Protein AF-A0A0C2WS53-F1 (afdb_monomer_lite)

pLDDT: mean 82.62, std 17.7, range [29.78, 98.38]

Sequence (524 aa):
MMNDETIPSSPIKLFPLTQNELRTLTKRMNFYSDQEEWKSRAGKAANDNSKWRALISTVLLYPTPLLLAIAPTQAEHFMAFPDPLVAEAFADKLDDDHFKQWKEAVQKGVDNNDWTDLFRLFVQHKRVSKRPRSSDIELQTPKKIHTESLHPQPKVSPPRLNMATSMATAFKPFKQYLEYLAQGKLDGYLDSNSRNDKVPVSGVRLSRDPNLLLHGLGKNIDMETTEKLFVRDTVHLFNTSGSGKTRLTLDGLCHNWGFYFSCQRKLDSASGSGDFEEAIRVIKDLSTWNWGTGPERLCQNATAADRVFAMLLCARIFVLKQFLDCIPHPVDVLAARRRWVFLQIMPPCLEIHTTNDVFVEVVRSLHATHSWEMQAYISSTTLEFANEKEHFPRRLFIVIDEAQEAARLLENSFPSTNTPPEPRSALHELYSYTESTGIFFGTIISGTGLSKEIVEDATTSISAKNMGTSYHPIIFTGTGIFIDAESQANYVNRFLSLSDTNVSDQRLLQRIQRWFAGRYRLTA

Foldseek 3Di:
DDDDDDDDPDDPPDDLDDPVLQVQLLVVLQVVCVLVVLVVQLVVCPVPLVSLLVSQLVSLLRSLLSCCLRPVVSSVLFDHDLDSVSSSVVSVPDDPVRNVQSSVLSNCCNPVSDNPSVRVSRNVVVPPPPDDPDDDDDDDDDDDDDDDDDDDDDPDDPPDPDLVVLLCVLLVLCLVVLLCLLACVCVCCLQDQANPDDDPHPFWDFQRHRAPLSHCQLNDAPVVLLVVQQAQEEAEQDDAPLLCSSSNVLSSLLVAAAAEAELDDDPSHLRFACLNVLLLVQLCVDPQQDPDLDPVNQVSSLSSSLQSLLLLLLLLLVSVVSSVVSHDPPHPLSSSSNSNSCCGRTAIDGPPPDSHGSSNSSSVSCSPPDSSSSLSSSSVSLVVQCVDDPRGRPAYEYEYEQCVSQQPACFQSHFFLDVVTGGGGSLLSSVVSVVVSVSHSYYYYYHHPCDQVSVLSSPQRPCVPPDDDDSGHHYHHPSDWCPDLVSLVVLLCVPDVADPVDPVSVVVSVCLCVPQTSRNPVSD

Structure (mmCIF, N/CA/C/O backbone):
data_AF-A0A0C2WS53-F1
#
_entry.id   AF-A0A0C2WS53-F1
#
loop_
_atom_site.group_PDB
_atom_site.id
_atom_site.type_symbol
_atom_site.label_atom_id
_atom_site.label_alt_id
_atom_site.label_comp_id
_atom_site.label_asym_id
_atom_site.label_entity_id
_atom_site.label_seq_id
_atom_site.pdbx_PDB_ins_code
_atom_site.Cartn_x
_atom_site.Cartn_y
_atom_site.Cartn_z
_atom_site.occupancy
_atom_site.B_iso_or_equiv
_atom_site.auth_seq_id
_atom_site.auth_comp_id
_atom_site.auth_asym_id
_atom_site.auth_atom_id
_atom_site.pdbx_PDB_model_num
ATOM 1 N N . MET A 1 1 ? -9.612 29.793 -71.433 1.00 44.72 1 MET A N 1
ATOM 2 C CA . MET A 1 1 ? -10.295 30.030 -70.146 1.00 44.72 1 MET A CA 1
ATOM 3 C C . MET A 1 1 ? -10.940 28.726 -69.711 1.00 44.72 1 MET A C 1
ATOM 5 O O . MET A 1 1 ? -12.025 28.413 -70.173 1.00 44.72 1 MET A O 1
ATOM 9 N N . MET A 1 2 ? -10.235 27.937 -68.905 1.00 29.78 2 MET A N 1
ATOM 10 C CA . MET A 1 2 ? -10.806 26.842 -68.121 1.00 29.78 2 MET A CA 1
ATOM 11 C C . MET A 1 2 ? -10.088 26.865 -66.777 1.00 29.78 2 MET A C 1
ATOM 13 O O . MET A 1 2 ? -8.865 26.995 -66.735 1.00 29.78 2 MET A O 1
ATOM 17 N N . ASN A 1 3 ? -10.901 26.901 -65.730 1.00 34.31 3 ASN A N 1
ATOM 18 C CA . ASN A 1 3 ? -10.535 27.236 -64.369 1.00 34.31 3 ASN A CA 1
ATOM 19 C C . ASN A 1 3 ? -9.822 26.085 -63.660 1.00 34.31 3 ASN A C 1
ATOM 21 O O . ASN A 1 3 ? -10.129 24.917 -63.883 1.00 34.31 3 ASN A O 1
ATOM 25 N N . ASP A 1 4 ? -8.921 26.501 -62.772 1.00 39.84 4 ASP A N 1
ATOM 26 C CA . ASP A 1 4 ? -8.599 25.891 -61.483 1.00 39.84 4 ASP A CA 1
ATOM 27 C C . ASP A 1 4 ? -9.734 25.016 -60.922 1.00 39.84 4 ASP A C 1
ATOM 29 O O . ASP A 1 4 ? -10.802 25.527 -60.579 1.00 39.84 4 ASP A O 1
ATOM 33 N N . GLU A 1 5 ? -9.463 23.723 -60.740 1.00 34.44 5 GLU A N 1
ATOM 34 C CA . GLU A 1 5 ? -10.120 22.924 -59.708 1.00 34.44 5 GLU A CA 1
ATOM 35 C C . GLU A 1 5 ? -9.061 22.323 -58.787 1.00 34.44 5 GLU A C 1
ATOM 37 O O . GLU A 1 5 ? -8.233 21.478 -59.132 1.00 34.44 5 GLU A O 1
ATOM 42 N N . THR A 1 6 ? -9.106 22.871 -57.585 1.00 36.59 6 THR A N 1
ATOM 43 C CA . THR A 1 6 ? -8.352 22.579 -56.388 1.00 36.59 6 THR A CA 1
ATOM 44 C C . THR A 1 6 ? -8.575 21.146 -55.908 1.00 36.59 6 THR A C 1
ATOM 46 O O . THR A 1 6 ? -9.693 20.654 -55.777 1.00 36.59 6 THR A O 1
ATOM 49 N N . ILE A 1 7 ? -7.469 20.489 -55.565 1.00 32.84 7 ILE A N 1
ATOM 50 C CA . ILE A 1 7 ? -7.440 19.229 -54.819 1.00 32.84 7 ILE A CA 1
ATOM 51 C C . ILE A 1 7 ? -8.112 19.461 -53.453 1.00 32.84 7 ILE A C 1
ATOM 53 O O . ILE A 1 7 ? -7.688 20.368 -52.730 1.00 32.84 7 ILE A O 1
ATOM 57 N N . PRO A 1 8 ? -9.109 18.660 -53.034 1.00 33.94 8 PRO A N 1
ATOM 58 C CA . PRO A 1 8 ? -9.685 18.807 -51.708 1.00 33.94 8 PRO A CA 1
ATOM 59 C C . PRO A 1 8 ? -8.708 18.261 -50.660 1.00 33.94 8 PRO A C 1
ATOM 61 O O . PRO A 1 8 ? -8.517 17.051 -50.512 1.00 33.94 8 PRO A O 1
ATOM 64 N N . SER A 1 9 ? -8.102 19.173 -49.900 1.00 37.72 9 SER A N 1
ATOM 65 C CA . SER A 1 9 ? -7.411 18.886 -48.647 1.00 37.72 9 SER A CA 1
ATOM 66 C C . SER A 1 9 ? -8.418 18.337 -47.633 1.00 37.72 9 SER A C 1
ATOM 68 O O . SER A 1 9 ? -9.138 19.062 -46.951 1.00 37.72 9 SER A O 1
ATOM 70 N N . SER A 1 10 ? -8.500 17.012 -47.531 1.00 33.16 10 SER A N 1
ATOM 71 C CA . SER A 1 10 ? -9.242 16.393 -46.433 1.00 33.16 10 SER A CA 1
ATOM 72 C C . SER A 1 10 ? -8.540 16.723 -45.106 1.00 33.16 10 SER A C 1
ATOM 74 O O . SER A 1 10 ? -7.323 16.544 -45.011 1.00 33.16 10 SER A O 1
ATOM 76 N N . PRO A 1 11 ? -9.263 17.195 -44.075 1.00 40.06 11 PRO A N 1
ATOM 77 C CA . PRO A 1 11 ? -8.661 17.581 -42.807 1.00 40.06 11 PRO A CA 1
ATOM 78 C C . PRO A 1 11 ? -8.047 16.354 -42.130 1.00 40.06 11 PRO A C 1
ATOM 80 O O . PRO A 1 11 ? -8.661 15.284 -42.073 1.00 40.06 11 PRO A O 1
ATOM 83 N N . ILE A 1 12 ? -6.829 16.522 -41.612 1.00 38.66 12 ILE A N 1
ATOM 84 C CA . ILE A 1 12 ? -6.143 15.567 -40.738 1.00 38.66 12 ILE A CA 1
ATOM 85 C C . ILE A 1 12 ? -7.137 15.161 -39.643 1.00 38.66 12 ILE A C 1
ATOM 87 O O . ILE A 1 12 ? -7.492 15.964 -38.781 1.00 38.66 12 ILE A O 1
ATOM 91 N N . LYS A 1 13 ? -7.658 13.931 -39.725 1.00 52.84 13 LYS A N 1
ATOM 92 C CA . LYS A 1 13 ? -8.641 13.408 -38.769 1.00 52.84 13 LYS A CA 1
ATOM 93 C C . LYS A 1 13 ? -8.024 13.465 -37.370 1.00 52.84 13 LYS A C 1
ATOM 95 O O . LYS A 1 13 ? -6.936 12.926 -37.176 1.00 52.84 13 LYS A O 1
ATOM 100 N N . LEU A 1 14 ? -8.714 14.126 -36.435 1.00 67.19 14 LEU A N 1
ATOM 101 C CA . LEU A 1 14 ? -8.226 14.368 -35.077 1.00 67.19 14 LEU A CA 1
ATOM 102 C C . LEU A 1 14 ? -7.726 13.075 -34.424 1.00 67.19 14 LEU A C 1
ATOM 104 O O . LEU A 1 14 ? -8.423 12.059 -34.386 1.00 67.19 14 LEU A O 1
ATOM 108 N N . PHE A 1 15 ? -6.507 13.151 -33.904 1.00 79.56 15 PHE A N 1
ATOM 109 C CA . PHE A 1 15 ? -5.949 12.166 -32.997 1.00 79.56 15 PHE A CA 1
ATOM 110 C C . PHE A 1 15 ? -6.731 12.249 -31.670 1.00 79.56 15 PHE A C 1
ATOM 112 O O . PHE A 1 15 ? -6.886 13.355 -31.156 1.00 79.56 15 PHE A O 1
ATOM 119 N N . PRO A 1 16 ? -7.268 11.138 -31.131 1.00 86.00 16 PRO A N 1
ATOM 120 C CA . PRO A 1 16 ? -8.252 11.177 -30.043 1.00 86.00 16 PRO A CA 1
ATOM 121 C C . PRO A 1 16 ? -7.671 11.564 -28.673 1.00 86.00 16 PRO A C 1
ATOM 123 O O . PRO A 1 16 ? -8.417 11.650 -27.709 1.00 86.00 16 PRO A O 1
ATOM 126 N N . LEU A 1 17 ? -6.363 11.813 -28.568 1.00 89.50 17 LEU A N 1
ATOM 127 C CA . LEU A 1 17 ? -5.725 12.282 -27.337 1.00 89.50 17 LEU A CA 1
ATOM 128 C C . LEU A 1 17 ? -5.433 13.777 -27.417 1.00 89.50 17 LEU A C 1
ATOM 130 O O . LEU A 1 17 ? -4.932 14.278 -28.427 1.00 89.50 17 LEU A O 1
ATOM 134 N N . THR A 1 18 ? -5.658 14.476 -26.310 1.00 92.19 18 THR A N 1
ATOM 135 C CA . THR A 1 18 ? -5.138 15.827 -26.107 1.00 92.19 18 THR A CA 1
ATOM 136 C C . THR A 1 18 ? -3.607 15.819 -26.109 1.00 92.19 18 THR A C 1
ATOM 138 O O . THR A 1 18 ? -2.952 14.805 -25.854 1.00 92.19 18 THR A O 1
ATOM 141 N N . GLN A 1 19 ? -2.998 16.983 -26.346 1.00 89.81 19 GLN A N 1
ATOM 142 C CA . GLN A 1 19 ? -1.538 17.109 -26.332 1.00 89.81 19 GLN A CA 1
ATOM 143 C C . GLN A 1 19 ? -0.928 16.730 -24.971 1.00 89.81 19 GLN A C 1
ATOM 145 O O . GLN A 1 19 ? 0.186 16.206 -24.921 1.00 89.81 19 GLN A O 1
ATOM 150 N N . ASN A 1 20 ? -1.645 16.979 -23.869 1.00 82.62 20 ASN A N 1
ATOM 151 C CA . ASN A 1 20 ? -1.177 16.623 -22.532 1.00 82.62 20 ASN A CA 1
ATOM 152 C C . ASN A 1 20 ? -1.241 15.109 -22.291 1.00 82.62 20 ASN A C 1
ATOM 154 O O . ASN A 1 20 ? -0.259 14.533 -21.831 1.00 82.62 20 ASN A O 1
ATOM 158 N N . GLU A 1 21 ? -2.347 14.456 -22.657 1.00 89.62 21 GLU A N 1
ATOM 159 C CA . GLU A 1 21 ? -2.484 12.995 -22.559 1.00 89.62 21 GLU A CA 1
ATOM 160 C C . GLU A 1 21 ? -1.433 12.282 -23.413 1.00 89.62 21 GLU A C 1
ATOM 162 O O . GLU A 1 21 ? -0.755 11.387 -22.917 1.00 89.62 21 GLU A O 1
ATOM 167 N N . LEU A 1 22 ? -1.221 12.730 -24.658 1.00 93.56 22 LEU A N 1
ATOM 168 C CA . LEU A 1 22 ? -0.183 12.186 -25.535 1.00 93.56 22 LEU A CA 1
ATOM 169 C C . LEU A 1 22 ? 1.216 12.357 -24.927 1.00 93.56 22 LEU A C 1
ATOM 171 O O . LEU A 1 22 ? 2.006 11.418 -24.926 1.00 93.56 22 LEU A O 1
ATOM 175 N N . ARG A 1 23 ? 1.527 13.528 -24.358 1.00 87.94 23 ARG A N 1
ATOM 176 C CA . ARG A 1 23 ? 2.815 13.764 -23.687 1.00 87.94 23 ARG A CA 1
ATOM 177 C C . ARG A 1 23 ? 3.008 12.824 -22.497 1.00 87.94 23 ARG A C 1
ATOM 179 O O . ARG A 1 23 ? 4.098 12.279 -22.331 1.00 87.94 23 ARG A O 1
ATOM 186 N N . THR A 1 24 ? 1.980 12.640 -21.672 1.00 79.56 24 THR A N 1
ATOM 187 C CA . THR A 1 24 ? 2.022 11.736 -20.514 1.00 79.56 24 THR A CA 1
ATOM 188 C C . THR A 1 24 ? 2.180 10.283 -20.954 1.00 79.56 24 THR A C 1
ATOM 190 O O . THR A 1 24 ? 3.025 9.572 -20.412 1.00 79.56 24 THR A O 1
ATOM 193 N N . LEU A 1 25 ? 1.441 9.860 -21.980 1.00 90.56 25 LEU A N 1
ATOM 194 C CA . LEU A 1 25 ? 1.510 8.511 -22.531 1.00 90.56 25 LEU A CA 1
ATOM 195 C C . LEU A 1 25 ? 2.889 8.216 -23.135 1.00 90.56 25 LEU A C 1
ATOM 197 O O . LEU A 1 25 ? 3.484 7.193 -22.815 1.00 90.56 25 LEU A O 1
ATOM 201 N N . THR A 1 26 ? 3.446 9.141 -23.921 1.00 94.00 26 THR A N 1
ATOM 202 C CA . THR A 1 26 ? 4.813 9.051 -24.459 1.00 94.00 26 THR A CA 1
ATOM 203 C C . THR A 1 26 ? 5.848 8.927 -23.344 1.00 94.00 26 THR A C 1
ATOM 205 O O . THR A 1 26 ? 6.709 8.056 -23.409 1.00 94.00 26 THR A O 1
ATOM 208 N N . LYS A 1 27 ? 5.750 9.742 -22.282 1.00 84.69 27 LYS A N 1
ATOM 209 C CA . LYS A 1 27 ? 6.658 9.641 -21.126 1.00 84.69 27 LYS A CA 1
ATOM 210 C C . LYS A 1 27 ? 6.602 8.261 -20.466 1.00 84.69 27 LYS A C 1
ATOM 212 O O . LYS A 1 27 ? 7.649 7.718 -20.132 1.00 84.69 27 LYS A O 1
ATOM 217 N N . ARG A 1 28 ? 5.403 7.693 -20.291 1.00 81.31 28 ARG A N 1
ATOM 218 C CA . ARG A 1 28 ? 5.231 6.348 -19.721 1.00 81.31 28 ARG A CA 1
ATOM 219 C C . ARG A 1 28 ? 5.762 5.261 -20.653 1.00 81.31 28 ARG A C 1
ATOM 221 O O . ARG A 1 28 ? 6.443 4.361 -20.185 1.00 81.31 28 ARG A O 1
ATOM 228 N N . MET A 1 29 ? 5.523 5.365 -21.959 1.00 94.81 29 MET A N 1
ATOM 229 C CA . MET A 1 29 ? 6.093 4.429 -22.933 1.00 94.81 29 MET A CA 1
ATOM 230 C C . MET A 1 29 ? 7.625 4.471 -22.953 1.00 94.81 29 MET A C 1
ATOM 232 O O . MET A 1 29 ? 8.241 3.414 -22.996 1.00 94.81 29 MET A O 1
ATOM 236 N N . ASN A 1 30 ? 8.244 5.654 -22.853 1.00 89.94 30 ASN A N 1
ATOM 237 C CA . ASN A 1 30 ? 9.705 5.774 -22.737 1.00 89.94 30 ASN A CA 1
ATOM 238 C C . ASN A 1 30 ? 10.224 5.076 -21.478 1.00 89.94 30 ASN A C 1
ATOM 240 O O . ASN A 1 30 ? 11.177 4.312 -21.555 1.00 89.94 30 ASN A O 1
ATOM 244 N N . PHE A 1 31 ? 9.549 5.273 -20.343 1.00 81.38 31 PHE A N 1
ATOM 245 C CA . PHE A 1 31 ? 9.894 4.590 -19.098 1.00 81.38 31 PHE A CA 1
ATOM 246 C C . PHE A 1 31 ? 9.905 3.060 -19.264 1.00 81.38 31 PHE A C 1
ATOM 248 O O . PHE A 1 31 ? 10.884 2.418 -18.895 1.00 81.38 31 PHE A O 1
ATOM 255 N N . TYR A 1 32 ? 8.873 2.470 -19.881 1.00 82.88 32 TYR A N 1
ATOM 256 C CA . TYR A 1 32 ? 8.865 1.023 -20.145 1.00 82.88 32 TYR A CA 1
ATOM 257 C C . TYR A 1 32 ? 9.884 0.600 -21.201 1.00 82.88 32 TYR A C 1
ATOM 259 O O . TYR A 1 32 ? 10.475 -0.466 -21.076 1.00 82.88 32 TYR A O 1
ATOM 267 N N . SER A 1 33 ? 10.122 1.432 -22.214 1.00 92.75 33 SER A N 1
ATOM 268 C CA . SER A 1 33 ? 11.154 1.193 -23.224 1.00 92.75 33 SER A CA 1
ATOM 269 C C . SER A 1 33 ? 12.542 1.062 -22.613 1.00 92.75 33 SER A C 1
ATOM 271 O O . SER A 1 33 ? 13.304 0.178 -23.014 1.00 92.75 33 SER A O 1
ATOM 273 N N . ASP A 1 34 ? 12.847 1.912 -21.634 1.00 79.88 34 ASP A N 1
ATOM 274 C CA . ASP A 1 34 ? 14.098 1.870 -20.888 1.00 79.88 34 ASP A CA 1
ATOM 275 C C . ASP A 1 34 ? 14.140 0.650 -19.957 1.00 79.88 34 ASP A C 1
ATOM 277 O O . ASP A 1 34 ? 15.108 -0.109 -20.004 1.00 79.88 34 ASP A O 1
ATOM 281 N N . GLN A 1 35 ? 13.077 0.406 -19.176 1.00 73.56 35 GLN A N 1
ATOM 282 C CA . GLN A 1 35 ? 13.023 -0.728 -18.239 1.00 73.56 35 GLN A CA 1
ATOM 283 C C . GLN A 1 35 ? 13.123 -2.098 -18.922 1.00 73.56 35 GLN A C 1
ATOM 285 O O . GLN A 1 35 ? 13.756 -3.009 -18.397 1.00 73.56 35 GLN A O 1
ATOM 290 N N . GLU A 1 36 ? 12.511 -2.257 -20.092 1.00 81.38 36 GLU A N 1
ATOM 291 C CA . GLU A 1 36 ? 12.454 -3.526 -20.830 1.00 81.38 36 GLU A CA 1
ATOM 292 C C . GLU A 1 36 ? 13.537 -3.627 -21.921 1.00 81.38 36 GLU A C 1
ATOM 294 O O . GLU A 1 36 ? 13.490 -4.507 -22.794 1.00 81.38 36 GLU A O 1
ATOM 299 N N . GLU A 1 37 ? 14.493 -2.694 -21.900 1.00 91.38 37 GLU A N 1
ATOM 300 C CA . GLU A 1 37 ? 15.620 -2.586 -22.823 1.00 91.38 37 GLU A CA 1
ATOM 301 C C . GLU A 1 37 ? 15.218 -2.687 -24.308 1.00 91.38 37 GLU A C 1
ATOM 303 O O . GLU A 1 37 ? 15.900 -3.326 -25.123 1.00 91.38 37 GLU A O 1
ATOM 308 N N . TRP A 1 38 ? 14.103 -2.068 -24.708 1.00 96.25 38 TRP A N 1
ATOM 309 C CA . TRP A 1 38 ? 13.584 -2.204 -26.074 1.00 96.25 38 TRP A CA 1
ATOM 310 C C . TRP A 1 38 ? 14.587 -1.738 -27.131 1.00 96.25 38 TRP A C 1
ATOM 312 O O . TRP A 1 38 ? 14.659 -2.338 -28.202 1.00 96.25 38 TRP A O 1
ATOM 322 N N . LYS A 1 39 ? 15.444 -0.762 -26.807 1.00 95.56 39 LYS A N 1
ATOM 323 C CA . LYS A 1 39 ? 16.549 -0.317 -27.671 1.00 95.56 39 LYS A CA 1
ATOM 324 C C . LYS A 1 39 ? 17.589 -1.397 -27.934 1.00 95.56 39 LYS A C 1
ATOM 326 O O . LYS A 1 39 ? 17.960 -1.638 -29.082 1.00 95.56 39 LYS A O 1
ATOM 331 N N . SER A 1 40 ? 18.004 -2.103 -26.888 1.00 92.00 40 SER A N 1
ATOM 332 C CA . SER A 1 40 ? 18.903 -3.259 -26.992 1.00 92.00 40 SER A CA 1
ATOM 333 C C . SER A 1 40 ? 18.258 -4.373 -27.820 1.00 92.00 40 SER A C 1
ATOM 335 O O . SER A 1 40 ? 18.890 -4.952 -28.707 1.00 92.00 40 SER A O 1
ATOM 337 N N . ARG A 1 41 ? 16.968 -4.643 -27.585 1.00 95.81 41 ARG A N 1
ATOM 338 C CA . ARG A 1 41 ? 16.199 -5.668 -28.308 1.00 95.81 41 ARG A CA 1
ATOM 339 C C . ARG A 1 41 ? 16.025 -5.330 -29.788 1.00 95.81 41 ARG A C 1
ATOM 341 O O . ARG A 1 41 ? 16.250 -6.208 -30.617 1.00 95.81 41 ARG A O 1
ATOM 348 N N . ALA A 1 42 ? 15.705 -4.081 -30.122 1.00 96.12 42 ALA A N 1
ATOM 349 C CA . ALA A 1 42 ? 15.617 -3.587 -31.496 1.00 96.12 42 ALA A CA 1
ATOM 350 C C . ALA A 1 42 ? 16.970 -3.708 -32.219 1.00 96.12 42 ALA A C 1
ATOM 352 O O . ALA A 1 42 ? 17.041 -4.258 -33.320 1.00 96.12 42 ALA A O 1
ATOM 353 N N . GLY A 1 43 ? 18.064 -3.308 -31.558 1.00 94.31 43 GLY A N 1
ATOM 354 C CA . GLY A 1 43 ? 19.422 -3.460 -32.088 1.00 94.31 43 GLY A CA 1
ATOM 355 C C . GLY A 1 43 ? 19.802 -4.921 -32.364 1.00 94.31 43 GLY A C 1
ATOM 356 O O . GLY A 1 43 ? 20.347 -5.232 -33.420 1.00 94.31 43 GLY A O 1
ATOM 357 N N . LYS A 1 44 ? 19.453 -5.843 -31.456 1.00 94.19 44 LYS A N 1
ATOM 358 C CA . LYS A 1 44 ? 19.663 -7.298 -31.626 1.00 94.19 44 LYS A CA 1
ATOM 359 C C . LYS A 1 44 ? 18.746 -7.926 -32.675 1.00 94.19 44 LYS A C 1
ATOM 361 O O . LYS A 1 44 ? 19.081 -8.983 -33.219 1.00 94.19 44 LYS A O 1
ATOM 366 N N . ALA A 1 45 ? 17.580 -7.330 -32.91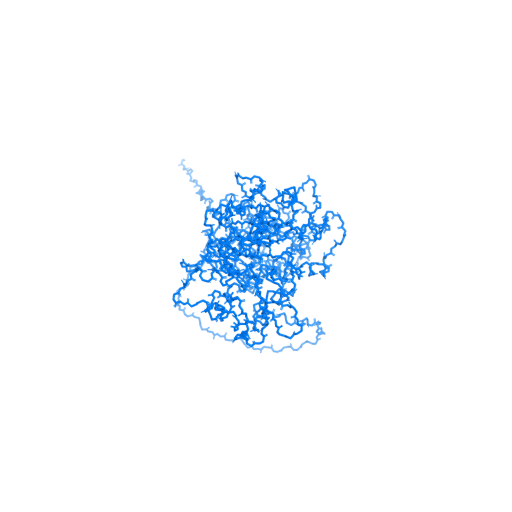1 1.00 93.94 45 ALA A N 1
ATOM 367 C CA . ALA A 1 45 ? 16.650 -7.786 -33.926 1.00 93.94 45 ALA A CA 1
ATOM 368 C C . ALA A 1 45 ? 17.194 -7.493 -35.327 1.00 93.94 45 ALA A C 1
ATOM 370 O O . ALA A 1 45 ? 17.117 -8.370 -36.175 1.00 93.94 45 ALA A O 1
ATOM 371 N N . ALA A 1 46 ? 17.820 -6.334 -35.569 1.00 91.94 46 ALA A N 1
ATOM 372 C CA . ALA A 1 46 ? 18.431 -5.986 -36.858 1.00 91.94 46 ALA A CA 1
ATOM 373 C C . ALA A 1 46 ? 17.505 -6.323 -38.059 1.00 91.94 46 ALA A C 1
ATOM 375 O O . ALA A 1 46 ? 16.438 -5.714 -38.209 1.00 91.94 46 ALA A O 1
ATOM 376 N N . ASN A 1 47 ? 17.879 -7.325 -38.868 1.00 91.94 47 ASN A N 1
ATOM 377 C CA . ASN A 1 47 ? 17.125 -7.824 -40.030 1.00 91.94 47 ASN A CA 1
ATOM 378 C C . ASN A 1 47 ? 16.302 -9.102 -39.749 1.00 91.94 47 ASN A C 1
ATOM 380 O O . ASN A 1 47 ? 15.714 -9.672 -40.662 1.00 91.94 47 ASN A O 1
ATOM 384 N N . ASP A 1 48 ? 16.267 -9.574 -38.506 1.00 96.69 48 ASP A N 1
ATOM 385 C CA . ASP A 1 48 ? 15.531 -10.762 -38.078 1.00 96.69 48 ASP A CA 1
ATOM 386 C C . ASP A 1 48 ? 14.073 -10.402 -37.755 1.00 96.69 48 ASP A C 1
ATOM 388 O O . ASP A 1 48 ? 13.752 -9.845 -36.699 1.00 96.69 48 ASP A O 1
ATOM 392 N N . ASN A 1 49 ? 13.176 -10.726 -38.687 1.00 96.44 49 ASN A N 1
ATOM 393 C CA . ASN A 1 49 ? 11.751 -10.437 -38.551 1.00 96.44 49 ASN A CA 1
ATOM 394 C C . ASN A 1 49 ? 11.115 -11.159 -37.355 1.00 96.44 49 ASN A C 1
ATOM 396 O O . ASN A 1 49 ? 10.205 -10.604 -36.743 1.00 96.44 49 ASN A O 1
ATOM 400 N N . SER A 1 50 ? 11.604 -12.344 -36.972 1.00 95.50 50 SER A N 1
ATOM 401 C CA . SER A 1 50 ? 11.044 -13.089 -35.836 1.00 95.50 50 SER A CA 1
ATOM 402 C C . SER A 1 50 ? 11.278 -12.353 -34.511 1.00 95.50 50 SER A C 1
ATOM 404 O O . SER A 1 50 ? 10.358 -12.180 -33.710 1.00 95.50 50 SER A O 1
ATOM 406 N N . LYS A 1 51 ? 12.482 -11.799 -34.319 1.00 95.44 51 LYS A N 1
ATOM 407 C CA . LYS A 1 51 ? 12.818 -10.976 -33.147 1.00 95.44 51 LYS A CA 1
ATOM 408 C C . LYS A 1 51 ? 12.039 -9.669 -33.119 1.00 95.44 51 LYS A C 1
ATOM 410 O O . LYS A 1 51 ? 11.624 -9.229 -32.050 1.00 95.44 51 LYS A O 1
ATOM 415 N N . TRP A 1 52 ? 11.819 -9.061 -34.284 1.00 97.69 52 TRP A N 1
ATOM 416 C CA . TRP A 1 52 ? 10.986 -7.868 -34.402 1.00 97.69 52 TRP A CA 1
ATOM 417 C C . TRP A 1 52 ? 9.522 -8.140 -34.055 1.00 97.69 52 TRP A C 1
ATOM 419 O O . TRP A 1 52 ? 8.929 -7.342 -33.337 1.00 97.69 52 TRP A O 1
ATOM 429 N N . ARG A 1 53 ? 8.953 -9.275 -34.479 1.00 96.19 53 ARG A N 1
ATOM 430 C CA . ARG A 1 53 ? 7.593 -9.684 -34.084 1.00 96.19 53 ARG A CA 1
ATOM 431 C C . ARG A 1 53 ? 7.477 -9.887 -32.580 1.00 96.19 53 ARG A C 1
ATOM 433 O O . ARG A 1 53 ? 6.557 -9.346 -31.978 1.00 96.19 53 ARG A O 1
ATOM 440 N N . ALA A 1 54 ? 8.455 -10.553 -31.967 1.00 93.69 54 ALA A N 1
ATOM 441 C CA . ALA A 1 54 ? 8.507 -10.724 -30.516 1.00 93.69 54 ALA A CA 1
ATOM 442 C C . ALA A 1 54 ? 8.654 -9.390 -29.753 1.00 93.69 54 ALA A C 1
ATOM 444 O O . ALA A 1 54 ? 8.122 -9.225 -28.654 1.00 93.69 54 ALA A O 1
ATOM 445 N N . LEU A 1 55 ? 9.389 -8.417 -30.305 1.00 96.00 55 LEU A N 1
ATOM 446 C CA . LEU A 1 55 ? 9.472 -7.077 -29.722 1.00 96.00 55 LEU A CA 1
ATOM 447 C C . LEU A 1 55 ? 8.145 -6.326 -29.866 1.00 96.00 55 LEU A C 1
ATOM 449 O O . LEU A 1 55 ? 7.651 -5.796 -28.875 1.00 96.00 55 LEU A O 1
ATOM 453 N N . ILE A 1 56 ? 7.549 -6.321 -31.060 1.00 97.12 56 ILE A N 1
ATOM 454 C CA . ILE A 1 56 ? 6.254 -5.677 -31.313 1.00 97.12 56 ILE A CA 1
ATOM 455 C C . ILE A 1 56 ? 5.187 -6.264 -30.387 1.00 97.12 56 ILE A C 1
ATOM 457 O O . ILE A 1 56 ? 4.519 -5.498 -29.702 1.00 97.12 56 ILE A O 1
ATOM 461 N N . SER A 1 57 ? 5.072 -7.593 -30.282 1.00 94.00 57 SER A N 1
ATOM 462 C CA . SER A 1 57 ? 4.102 -8.234 -29.385 1.00 94.00 57 SER A CA 1
ATOM 463 C C . SER A 1 57 ? 4.286 -7.811 -27.928 1.00 94.00 57 SER A C 1
ATOM 465 O O . SER A 1 57 ? 3.302 -7.572 -27.237 1.00 94.00 57 SER A O 1
ATOM 467 N N . THR A 1 58 ? 5.530 -7.622 -27.475 1.00 91.56 58 THR A N 1
ATOM 468 C CA . THR A 1 58 ? 5.800 -7.093 -26.132 1.00 91.56 58 THR A CA 1
ATOM 469 C C . THR A 1 58 ? 5.335 -5.643 -25.999 1.00 91.56 58 THR A C 1
ATOM 471 O O . THR A 1 58 ? 4.604 -5.318 -25.070 1.00 91.56 58 THR A O 1
ATOM 474 N N . VAL A 1 59 ? 5.720 -4.769 -26.937 1.00 95.19 59 VAL A N 1
ATOM 475 C CA . VAL A 1 59 ? 5.368 -3.337 -26.913 1.00 95.19 59 VAL A CA 1
ATOM 476 C C . VAL A 1 59 ? 3.851 -3.138 -26.913 1.00 95.19 59 VAL A C 1
ATOM 478 O O . VAL A 1 59 ? 3.352 -2.241 -26.238 1.00 95.19 59 VAL A O 1
ATOM 481 N N . LEU A 1 60 ? 3.100 -3.993 -27.612 1.00 94.19 60 LEU A N 1
ATOM 482 C CA . LEU A 1 60 ? 1.639 -3.928 -27.702 1.00 94.19 60 LEU A CA 1
ATOM 483 C C . LEU A 1 60 ? 0.907 -4.062 -26.358 1.00 94.19 60 LEU A C 1
ATOM 485 O O . LEU A 1 60 ? -0.220 -3.578 -26.237 1.00 94.19 60 LEU A O 1
ATOM 489 N N . LEU A 1 61 ? 1.537 -4.661 -25.345 1.00 87.06 61 LEU A N 1
ATOM 490 C CA . LEU A 1 61 ? 0.926 -4.899 -24.033 1.00 87.06 61 LEU A CA 1
ATOM 491 C C . LEU A 1 61 ? 0.810 -3.634 -23.171 1.00 87.06 61 LEU A C 1
ATOM 493 O O . LEU A 1 61 ? -0.003 -3.590 -22.251 1.00 87.06 61 LEU A O 1
ATOM 497 N N . TYR A 1 62 ? 1.586 -2.590 -23.469 1.00 89.19 62 TYR A N 1
ATOM 498 C CA . TYR A 1 62 ? 1.708 -1.410 -22.606 1.00 89.19 62 TYR A CA 1
ATOM 499 C C . TYR A 1 62 ? 0.719 -0.279 -22.933 1.00 89.19 62 TYR A C 1
ATOM 501 O O . TYR A 1 62 ? 0.168 0.306 -21.999 1.00 89.19 62 TYR A O 1
ATOM 509 N N . PRO A 1 63 ? 0.411 0.046 -24.206 1.00 91.88 63 PRO A N 1
ATOM 510 C CA . PRO A 1 63 ? -0.488 1.155 -24.516 1.00 91.88 63 PRO A CA 1
ATOM 511 C C . PRO A 1 63 ? -1.887 1.008 -23.914 1.00 91.88 63 PRO A C 1
ATOM 513 O O . PRO A 1 63 ? -2.437 1.994 -23.439 1.00 91.88 63 PRO A O 1
ATOM 516 N N . THR A 1 64 ? -2.456 -0.201 -23.888 1.00 85.62 64 THR A N 1
ATOM 517 C CA . THR A 1 64 ? -3.832 -0.437 -23.406 1.00 85.62 64 THR A CA 1
ATOM 518 C C . THR A 1 64 ? -4.036 -0.030 -21.936 1.00 85.62 64 THR A C 1
ATOM 520 O O . THR A 1 64 ? -4.888 0.826 -21.685 1.00 85.62 64 THR A O 1
ATOM 523 N N . PRO A 1 65 ? -3.284 -0.574 -20.954 1.00 75.00 65 PRO A N 1
ATOM 524 C CA . PRO A 1 65 ? -3.437 -0.169 -19.555 1.00 75.00 65 PRO A CA 1
ATOM 525 C C . PRO A 1 65 ? -3.092 1.310 -19.336 1.00 75.00 65 PRO A C 1
ATOM 527 O O . PRO A 1 65 ? -3.762 1.987 -18.558 1.00 75.00 65 PRO A O 1
ATOM 530 N N . LEU A 1 66 ? -2.110 1.850 -20.066 1.00 83.94 66 LEU A N 1
ATOM 531 C CA . LEU A 1 66 ? -1.739 3.260 -19.943 1.00 83.94 66 LEU A CA 1
ATOM 532 C C . LEU A 1 66 ? -2.813 4.208 -20.470 1.00 83.94 66 LEU A C 1
ATOM 534 O O . LEU A 1 66 ? -3.078 5.235 -19.851 1.00 83.94 66 LEU A O 1
ATOM 538 N N . LEU A 1 67 ? -3.456 3.866 -21.584 1.00 88.31 67 LEU A N 1
ATOM 539 C CA . LEU A 1 67 ? -4.578 4.628 -22.123 1.00 88.31 67 LEU A CA 1
ATOM 540 C C . LEU A 1 67 ? -5.767 4.614 -21.164 1.00 88.31 67 LEU A C 1
ATOM 542 O O . LEU A 1 67 ? -6.370 5.660 -20.951 1.00 88.31 67 LEU A O 1
ATOM 546 N N . LEU A 1 68 ? -6.070 3.469 -20.547 1.00 77.06 68 LEU A N 1
ATOM 547 C CA . LEU A 1 68 ? -7.125 3.374 -19.535 1.00 77.06 68 LEU A CA 1
ATOM 548 C C . LEU A 1 68 ? -6.828 4.248 -18.308 1.00 77.06 68 LEU A C 1
ATOM 550 O O . LEU A 1 68 ? -7.742 4.871 -17.777 1.00 77.06 68 LEU A O 1
ATOM 554 N N . ALA A 1 69 ? -5.563 4.338 -17.889 1.00 70.25 69 ALA A N 1
ATOM 555 C CA . ALA A 1 69 ? -5.159 5.175 -16.761 1.00 70.25 69 ALA A CA 1
ATOM 556 C C . ALA A 1 69 ? -5.137 6.681 -17.093 1.00 70.25 69 ALA A C 1
ATOM 558 O O . ALA A 1 69 ? -5.520 7.504 -16.266 1.00 70.25 69 ALA A O 1
ATOM 559 N N . ILE A 1 70 ? -4.670 7.057 -18.288 1.00 80.38 70 ILE A N 1
ATOM 560 C CA . ILE A 1 70 ? -4.415 8.460 -18.661 1.00 80.38 70 ILE A CA 1
ATOM 561 C C . ILE A 1 70 ? -5.643 9.116 -19.298 1.00 80.38 70 ILE A C 1
ATOM 563 O O . ILE A 1 70 ? -5.930 10.278 -19.023 1.00 80.38 70 ILE A O 1
ATOM 567 N N . ALA A 1 71 ? -6.339 8.387 -20.168 1.00 87.31 71 ALA A N 1
ATOM 568 C CA . ALA A 1 71 ? -7.430 8.891 -20.993 1.00 87.31 71 ALA A CA 1
ATOM 569 C C . ALA A 1 71 ? -8.536 7.823 -21.128 1.00 87.31 71 ALA A C 1
ATOM 571 O O . ALA A 1 71 ? -8.793 7.330 -22.233 1.00 87.31 71 ALA A O 1
ATOM 572 N N . PRO A 1 72 ? -9.207 7.441 -20.022 1.00 75.31 72 PRO A N 1
ATOM 573 C CA . PRO A 1 72 ? -10.151 6.319 -19.994 1.00 75.31 72 PRO A CA 1
ATOM 574 C C . PRO A 1 72 ? -11.285 6.454 -21.015 1.00 75.31 72 PRO A C 1
ATOM 576 O O . PRO A 1 72 ? -11.686 5.467 -21.624 1.00 75.31 72 PRO A O 1
ATOM 579 N N . THR A 1 73 ? -11.765 7.678 -21.256 1.00 82.06 73 THR A N 1
ATOM 580 C CA . THR A 1 73 ? -12.815 7.961 -22.249 1.00 82.06 73 THR A CA 1
ATOM 581 C C . THR A 1 73 ? -12.339 7.801 -23.689 1.00 82.06 73 THR A C 1
ATOM 583 O O . THR A 1 73 ? -13.152 7.536 -24.562 1.00 82.06 73 THR A O 1
ATOM 586 N N . GLN A 1 74 ? -11.038 7.942 -23.948 1.00 88.94 74 GLN A N 1
ATOM 587 C CA . GLN A 1 74 ? -10.455 7.815 -25.285 1.00 88.94 74 GLN A CA 1
ATOM 588 C C . GLN A 1 74 ? -9.920 6.410 -25.551 1.00 88.94 74 GLN A C 1
ATOM 590 O O . GLN A 1 74 ? -9.771 6.026 -26.710 1.00 88.94 74 GLN A O 1
ATOM 595 N N . ALA A 1 75 ? -9.652 5.623 -24.503 1.00 84.62 75 ALA A N 1
ATOM 596 C CA . ALA A 1 75 ? -9.137 4.260 -24.607 1.00 84.62 75 ALA A CA 1
ATOM 597 C C . ALA A 1 75 ? -10.021 3.365 -25.499 1.00 84.62 75 ALA A C 1
ATOM 599 O O . ALA A 1 75 ? -9.512 2.527 -26.246 1.00 84.62 75 ALA A O 1
ATOM 600 N N . GLU A 1 76 ? -11.338 3.601 -25.525 1.00 85.12 76 GLU A N 1
ATOM 601 C CA . GLU A 1 76 ? -12.268 2.893 -26.411 1.00 85.12 76 GLU A CA 1
ATOM 602 C C . GLU A 1 76 ? -12.054 3.163 -27.910 1.00 85.12 76 GLU A C 1
ATOM 604 O O . GLU A 1 76 ? -12.627 2.466 -28.745 1.00 85.12 76 GLU A O 1
ATOM 609 N N . HIS A 1 77 ? -11.224 4.126 -28.302 1.00 88.88 77 HIS A N 1
ATOM 610 C CA . HIS A 1 77 ? -10.889 4.379 -29.706 1.00 88.88 77 HIS A CA 1
ATOM 611 C C . HIS A 1 77 ? -9.625 3.650 -30.174 1.00 88.88 77 HIS A C 1
ATOM 613 O O . HIS A 1 77 ? -9.352 3.619 -31.375 1.00 88.88 77 HIS A O 1
ATOM 619 N N . PHE A 1 78 ? -8.893 3.015 -29.260 1.00 89.12 78 PHE A N 1
ATOM 620 C CA . PHE A 1 78 ? -7.666 2.282 -29.554 1.00 89.12 78 PHE A CA 1
ATOM 621 C C . PHE A 1 78 ? -7.915 0.769 -29.596 1.00 89.12 78 PHE A C 1
ATOM 623 O O . PHE A 1 78 ? -8.918 0.251 -29.081 1.00 89.12 78 PHE A O 1
ATOM 630 N N . MET A 1 79 ? -7.007 0.049 -30.256 1.00 87.31 79 MET A N 1
ATOM 631 C CA . MET A 1 79 ? -6.880 -1.399 -30.096 1.00 87.31 79 MET A CA 1
ATOM 632 C C . MET A 1 79 ? -6.485 -1.745 -28.661 1.00 87.31 79 MET A C 1
ATOM 634 O O . MET A 1 79 ? -5.728 -1.011 -28.031 1.00 87.31 79 MET A O 1
ATOM 638 N N . ALA A 1 80 ? -6.989 -2.876 -28.174 1.00 84.31 80 ALA A N 1
ATOM 639 C CA . ALA A 1 80 ? -6.651 -3.411 -26.867 1.00 84.31 80 ALA A CA 1
ATOM 640 C C . ALA A 1 80 ? -5.958 -4.763 -27.038 1.00 84.31 80 ALA A C 1
ATOM 642 O O . ALA A 1 80 ? -6.441 -5.616 -27.784 1.00 84.31 80 ALA A O 1
ATOM 643 N N . PHE A 1 81 ? -4.858 -4.950 -26.319 1.00 87.50 81 PHE A N 1
ATOM 644 C CA . PHE A 1 81 ? -4.108 -6.203 -26.260 1.00 87.50 81 PHE A CA 1
ATOM 645 C C . PHE A 1 81 ? -4.072 -6.656 -24.798 1.00 87.50 81 PHE A C 1
ATOM 647 O O . PHE A 1 81 ? -3.136 -6.311 -24.080 1.00 87.50 81 PHE A O 1
ATOM 654 N N . PRO A 1 82 ? -5.140 -7.322 -24.319 1.00 71.31 82 PRO A N 1
ATOM 655 C CA . PRO A 1 82 ? -5.314 -7.624 -22.898 1.00 71.31 82 PRO A CA 1
ATOM 656 C C . PRO A 1 82 ? -4.350 -8.701 -22.385 1.00 71.31 82 PRO A C 1
ATOM 658 O O . PRO A 1 82 ? -4.147 -8.800 -21.178 1.00 71.31 82 PRO A O 1
ATOM 661 N N . ASP A 1 83 ? -3.756 -9.496 -23.279 1.00 81.56 83 ASP A N 1
ATOM 662 C CA . ASP A 1 83 ? -2.817 -10.558 -22.932 1.00 81.56 83 ASP A CA 1
ATOM 663 C C . ASP A 1 83 ? -1.767 -10.799 -24.044 1.00 81.56 83 ASP A C 1
ATOM 665 O O . ASP A 1 83 ? -1.972 -10.392 -25.198 1.00 81.56 83 ASP A O 1
ATOM 669 N N . PRO A 1 84 ? -0.639 -11.470 -23.722 1.00 79.19 84 PRO A N 1
ATOM 670 C CA . PRO A 1 84 ? 0.436 -11.760 -24.673 1.00 79.19 84 PRO A CA 1
ATOM 671 C C . PRO A 1 84 ? 0.035 -12.593 -25.871 1.00 79.19 84 PRO A C 1
ATOM 673 O O . PRO A 1 84 ? 0.575 -12.362 -26.946 1.00 79.19 84 PRO A O 1
ATOM 676 N N . LEU A 1 85 ? -0.881 -13.551 -25.713 1.00 80.25 85 LEU A N 1
ATOM 677 C CA . LEU A 1 85 ? -1.245 -14.459 -26.798 1.00 80.25 85 LEU A CA 1
ATOM 678 C C . LEU A 1 85 ? -1.981 -13.690 -27.894 1.00 80.25 85 LEU A C 1
ATOM 680 O O . LEU A 1 85 ? -1.752 -13.926 -29.078 1.00 80.25 85 LEU A O 1
ATOM 684 N N . VAL A 1 86 ? -2.825 -12.726 -27.513 1.00 84.94 86 VAL A N 1
ATOM 685 C CA . VAL A 1 86 ? -3.493 -11.830 -28.467 1.00 84.94 86 VAL A CA 1
ATOM 686 C C . VAL A 1 86 ? -2.483 -10.913 -29.161 1.00 84.94 86 VAL A C 1
ATOM 688 O O . VAL A 1 86 ? -2.568 -10.727 -30.377 1.00 84.94 86 VAL A O 1
ATOM 691 N N . ALA A 1 87 ? -1.519 -10.359 -28.423 1.00 89.75 87 ALA A N 1
ATOM 692 C CA . ALA A 1 87 ? -0.480 -9.495 -28.987 1.00 89.75 87 ALA A CA 1
ATOM 693 C C . ALA A 1 87 ? 0.471 -10.248 -29.936 1.00 89.75 87 ALA A C 1
ATOM 695 O O . ALA A 1 87 ? 0.816 -9.738 -31.002 1.00 89.75 87 ALA A O 1
ATOM 696 N N . GLU A 1 88 ? 0.861 -11.470 -29.576 1.00 90.06 88 GLU A N 1
ATOM 697 C CA . GLU A 1 88 ? 1.685 -12.368 -30.388 1.00 90.06 88 GLU A CA 1
ATOM 698 C C . GLU A 1 88 ? 0.941 -12.790 -31.654 1.00 90.06 88 GLU A C 1
ATOM 700 O O . GLU A 1 88 ? 1.426 -12.555 -32.758 1.00 90.06 88 GLU A O 1
ATOM 705 N N . ALA A 1 89 ? -0.297 -13.277 -31.518 1.00 91.44 89 ALA A N 1
ATOM 706 C CA . ALA A 1 89 ? -1.123 -13.647 -32.662 1.00 91.44 89 ALA A CA 1
ATOM 707 C C . ALA A 1 89 ? -1.396 -12.464 -33.603 1.00 91.44 89 ALA A C 1
ATOM 709 O O . ALA A 1 89 ? -1.556 -12.664 -34.806 1.00 91.44 89 ALA A O 1
ATOM 710 N N . PHE A 1 90 ? -1.477 -11.238 -33.078 1.00 95.12 90 PHE A N 1
ATOM 711 C CA . PHE A 1 90 ? -1.577 -10.036 -33.898 1.00 95.12 90 PHE A CA 1
ATOM 712 C C . PHE A 1 90 ? -0.276 -9.763 -34.654 1.00 95.12 90 PHE A C 1
ATOM 714 O O . PHE A 1 90 ? -0.317 -9.637 -35.876 1.00 95.12 90 PHE A O 1
ATOM 721 N N . ALA A 1 91 ? 0.863 -9.718 -33.954 1.00 93.94 91 ALA A N 1
ATOM 722 C CA . ALA A 1 91 ? 2.169 -9.481 -34.565 1.00 93.94 91 ALA A CA 1
ATOM 723 C C . ALA A 1 91 ? 2.495 -10.530 -35.643 1.00 93.94 91 ALA A C 1
ATOM 725 O O . ALA A 1 91 ? 3.072 -10.196 -36.680 1.00 93.94 91 ALA A O 1
ATOM 726 N N . ASP A 1 92 ? 2.055 -11.773 -35.440 1.00 94.19 92 ASP A N 1
ATOM 727 C CA . ASP A 1 92 ? 2.240 -12.864 -36.390 1.00 94.19 92 ASP A CA 1
ATOM 728 C C . ASP A 1 92 ? 1.348 -12.780 -37.634 1.00 94.19 92 ASP A C 1
ATOM 730 O O . ASP A 1 92 ? 1.698 -13.301 -38.697 1.00 94.19 92 ASP A O 1
ATOM 734 N N . LYS A 1 93 ? 0.206 -12.102 -37.532 1.00 95.69 93 LYS A N 1
ATOM 735 C CA . LYS A 1 93 ? -0.738 -11.924 -38.641 1.00 95.69 93 LYS A CA 1
ATOM 736 C C . LYS A 1 93 ? -0.485 -10.669 -39.468 1.00 95.69 93 LYS A C 1
ATOM 738 O O . LYS A 1 93 ? -1.174 -10.481 -40.468 1.00 95.69 93 LYS A O 1
ATOM 743 N N . LEU A 1 94 ? 0.462 -9.818 -39.072 1.00 93.62 94 LEU A N 1
ATOM 744 C CA . LEU A 1 94 ? 0.853 -8.668 -39.881 1.00 93.62 94 LEU A CA 1
ATOM 745 C C . LEU A 1 94 ? 1.443 -9.165 -41.208 1.00 93.62 94 LEU A C 1
ATOM 747 O O . LEU A 1 94 ? 2.374 -9.973 -41.210 1.00 93.62 94 LEU A O 1
ATOM 751 N N . ASP A 1 95 ? 0.901 -8.685 -42.326 1.00 95.94 95 ASP A N 1
ATOM 752 C CA . ASP A 1 95 ? 1.567 -8.813 -43.623 1.00 95.94 95 ASP A CA 1
ATOM 753 C C . ASP A 1 95 ? 2.842 -7.954 -43.660 1.00 95.94 95 ASP A C 1
ATOM 755 O O . ASP A 1 95 ? 3.111 -7.182 -42.737 1.00 95.94 95 ASP A O 1
ATOM 759 N N . ASP A 1 96 ? 3.655 -8.106 -44.705 1.00 95.69 96 ASP A N 1
ATOM 760 C CA . ASP A 1 96 ? 4.968 -7.459 -44.780 1.00 95.69 96 ASP A CA 1
ATOM 761 C C . ASP A 1 96 ? 4.886 -5.923 -44.732 1.00 95.69 96 ASP A C 1
ATOM 763 O O . ASP A 1 96 ? 5.719 -5.281 -44.084 1.00 95.69 96 ASP A O 1
ATOM 767 N N . ASP A 1 97 ? 3.859 -5.333 -45.350 1.00 95.12 97 ASP A N 1
ATOM 768 C CA . ASP A 1 97 ? 3.675 -3.882 -45.407 1.00 95.12 97 ASP A CA 1
ATOM 769 C C . ASP A 1 97 ? 3.261 -3.316 -44.046 1.00 95.12 97 ASP A C 1
ATOM 771 O O . ASP A 1 97 ? 3.858 -2.348 -43.561 1.00 95.12 97 ASP A O 1
ATOM 775 N N . HIS A 1 98 ? 2.272 -3.926 -43.387 1.00 94.62 98 HIS A N 1
ATOM 776 C CA . HIS A 1 98 ? 1.869 -3.511 -42.046 1.00 94.62 98 HIS A CA 1
ATOM 777 C C . HIS A 1 98 ? 2.984 -3.792 -41.042 1.00 94.62 98 HIS A C 1
ATOM 779 O O . HIS A 1 98 ? 3.309 -2.930 -40.228 1.00 94.62 98 HIS A O 1
ATOM 785 N N . PHE A 1 99 ? 3.621 -4.961 -41.110 1.00 96.75 99 PHE A N 1
ATOM 786 C CA . PHE A 1 99 ? 4.737 -5.307 -40.237 1.00 96.75 99 PHE A CA 1
ATOM 787 C C . PHE A 1 99 ? 5.858 -4.269 -40.322 1.00 96.75 99 PHE A C 1
ATOM 789 O O . PHE A 1 99 ? 6.367 -3.831 -39.289 1.00 96.75 99 PHE A O 1
ATOM 796 N N . LYS A 1 100 ? 6.191 -3.812 -41.534 1.00 96.94 100 LYS A N 1
ATOM 797 C CA . LYS A 1 100 ? 7.161 -2.736 -41.745 1.00 96.94 100 LYS A CA 1
ATOM 798 C C . LYS A 1 100 ? 6.735 -1.429 -41.070 1.00 96.94 100 LYS A C 1
ATOM 800 O O . LYS A 1 100 ? 7.548 -0.845 -40.358 1.00 96.94 100 LYS A O 1
ATOM 805 N N . GLN A 1 101 ? 5.478 -1.004 -41.212 1.00 97.06 101 GLN A N 1
ATOM 806 C CA . GLN A 1 101 ? 4.967 0.211 -40.554 1.00 97.06 101 GLN A CA 1
ATOM 807 C C . GLN A 1 101 ? 5.035 0.115 -39.024 1.00 97.06 101 GLN A C 1
ATOM 809 O O . GLN A 1 101 ? 5.492 1.043 -38.358 1.00 97.06 101 GLN A O 1
ATOM 814 N N . TRP A 1 102 ? 4.618 -1.021 -38.459 1.00 97.25 102 TRP A N 1
ATOM 815 C CA . TRP A 1 102 ? 4.687 -1.270 -37.019 1.00 97.25 102 TRP A CA 1
ATOM 816 C C . TRP A 1 102 ? 6.134 -1.288 -36.517 1.00 97.25 102 TRP A C 1
ATOM 818 O O . TRP A 1 102 ? 6.435 -0.674 -35.495 1.00 97.25 102 TRP A O 1
ATOM 828 N N . LYS A 1 103 ? 7.045 -1.928 -37.258 1.00 97.50 103 LYS A N 1
ATOM 829 C CA . LYS A 1 103 ? 8.484 -1.925 -36.971 1.00 97.50 103 LYS A CA 1
ATOM 830 C C . LYS A 1 103 ? 9.056 -0.508 -36.970 1.00 97.50 103 LYS A C 1
ATOM 832 O O . LYS A 1 103 ? 9.739 -0.145 -36.019 1.00 97.50 103 LYS A O 1
ATOM 837 N N . GLU A 1 104 ? 8.769 0.294 -37.992 1.00 97.75 104 GLU A N 1
ATOM 838 C CA . GLU A 1 104 ? 9.240 1.682 -38.092 1.00 97.75 104 GLU A CA 1
ATOM 839 C C . GLU A 1 104 ? 8.690 2.552 -36.954 1.00 97.75 104 GLU A C 1
ATOM 841 O O . GLU A 1 104 ? 9.441 3.313 -36.345 1.00 97.75 104 GLU A O 1
ATOM 846 N N . ALA A 1 105 ? 7.411 2.393 -36.603 1.00 97.75 105 ALA A N 1
ATOM 847 C CA . ALA A 1 105 ? 6.786 3.111 -35.497 1.00 97.75 105 ALA A CA 1
ATOM 848 C C . ALA A 1 105 ? 7.404 2.752 -34.135 1.00 97.75 105 ALA A C 1
ATOM 850 O O . ALA A 1 105 ? 7.688 3.643 -33.333 1.00 97.75 105 ALA A O 1
ATOM 851 N N . VAL A 1 106 ? 7.648 1.460 -33.877 1.00 97.69 106 VAL A N 1
ATOM 852 C CA . VAL A 1 106 ? 8.332 1.006 -32.655 1.00 97.69 106 VAL A CA 1
ATOM 853 C C . VAL A 1 106 ? 9.777 1.497 -32.635 1.00 97.69 106 VAL A C 1
ATOM 855 O O . VAL A 1 106 ? 10.203 2.054 -31.629 1.00 97.69 106 VAL A O 1
ATOM 858 N N . GLN A 1 107 ? 10.519 1.360 -33.737 1.00 97.88 107 GLN A N 1
ATOM 859 C CA . GLN A 1 107 ? 11.899 1.844 -33.839 1.00 97.88 107 GLN A CA 1
ATOM 860 C C . GLN A 1 107 ? 11.980 3.349 -33.562 1.00 97.88 107 GLN A C 1
ATOM 862 O O . GLN A 1 107 ? 12.837 3.789 -32.801 1.00 97.88 107 GLN A O 1
ATOM 867 N N . LYS A 1 108 ? 11.054 4.140 -34.115 1.00 97.69 108 LYS A N 1
ATOM 868 C CA . LYS A 1 108 ? 10.980 5.582 -33.867 1.00 97.69 108 LYS A CA 1
ATOM 869 C C . LYS A 1 108 ? 10.721 5.900 -32.393 1.00 97.69 108 LYS A C 1
ATOM 871 O O . LYS A 1 108 ? 11.379 6.787 -31.851 1.00 97.69 108 LYS A O 1
ATOM 876 N N . GLY A 1 109 ? 9.808 5.174 -31.750 1.00 97.00 109 GLY A N 1
ATOM 877 C CA . GLY A 1 109 ? 9.542 5.302 -30.317 1.00 97.00 109 GLY A CA 1
ATOM 878 C C . GLY A 1 109 ? 10.780 5.020 -29.475 1.00 97.00 109 GLY A C 1
ATOM 879 O O . GLY A 1 109 ? 11.144 5.822 -28.623 1.00 97.00 109 GLY A O 1
ATOM 880 N N . VAL A 1 110 ? 11.470 3.927 -29.784 1.00 96.31 110 VAL A N 1
ATOM 881 C CA . VAL A 1 110 ? 12.665 3.462 -29.073 1.00 96.31 110 VAL A CA 1
ATOM 882 C C . VAL A 1 110 ? 13.885 4.372 -29.281 1.00 96.31 110 VAL A C 1
ATOM 884 O O . VAL A 1 110 ? 14.645 4.612 -28.343 1.00 96.31 110 VAL A O 1
ATOM 887 N N . ASP A 1 111 ? 14.106 4.876 -30.496 1.00 95.81 111 ASP A N 1
ATOM 888 C CA . ASP A 1 111 ? 15.291 5.687 -30.803 1.00 95.81 111 ASP A CA 1
ATOM 889 C C . ASP A 1 111 ? 15.109 7.161 -30.463 1.00 95.81 111 ASP A C 1
ATOM 891 O O . ASP A 1 111 ? 16.049 7.801 -29.986 1.00 95.81 111 ASP A O 1
ATOM 895 N N . ASN A 1 112 ? 13.910 7.692 -30.714 1.00 96.88 112 ASN A N 1
ATOM 896 C CA . ASN A 1 112 ? 13.631 9.125 -30.670 1.00 96.88 112 ASN A CA 1
ATOM 897 C C . ASN A 1 112 ? 12.667 9.516 -29.550 1.00 96.88 112 ASN A C 1
ATOM 899 O O . ASN A 1 112 ? 12.295 10.687 -29.468 1.00 96.88 112 ASN A O 1
ATOM 903 N N . ASN A 1 113 ? 12.241 8.569 -28.706 1.00 95.56 113 ASN A N 1
ATOM 904 C CA . ASN A 1 113 ? 11.249 8.809 -27.658 1.00 95.56 113 ASN A CA 1
ATOM 905 C C . ASN A 1 113 ? 9.922 9.378 -28.209 1.00 95.56 113 ASN A C 1
ATOM 907 O O . ASN A 1 113 ? 9.223 10.128 -27.522 1.00 95.56 113 ASN A O 1
ATOM 911 N N . ASP A 1 114 ? 9.581 9.036 -29.461 1.00 96.38 114 ASP A N 1
ATOM 912 C CA . ASP A 1 114 ? 8.372 9.481 -30.163 1.00 96.38 114 ASP A CA 1
ATOM 913 C C . ASP A 1 114 ? 7.482 8.295 -30.556 1.00 96.38 114 ASP A C 1
ATOM 915 O O . ASP A 1 114 ? 7.655 7.663 -31.598 1.00 96.38 114 ASP A O 1
ATOM 919 N N . TRP A 1 115 ? 6.481 8.036 -29.717 1.00 97.06 115 TRP A N 1
ATOM 920 C CA . TRP A 1 115 ? 5.509 6.952 -29.880 1.00 97.06 115 TRP A CA 1
ATOM 921 C C . TRP A 1 115 ? 4.268 7.350 -30.690 1.00 97.06 115 TRP A C 1
ATOM 923 O O . TRP A 1 115 ? 3.329 6.564 -30.817 1.00 97.06 115 TRP A O 1
ATOM 933 N N . THR A 1 116 ? 4.234 8.562 -31.255 1.00 95.31 116 THR A N 1
ATOM 934 C CA . THR A 1 116 ? 3.032 9.106 -31.907 1.00 95.31 116 THR A CA 1
ATOM 935 C C . THR A 1 116 ? 2.563 8.240 -33.075 1.00 95.31 116 THR A C 1
ATOM 937 O O . THR A 1 116 ? 1.363 8.019 -33.240 1.00 95.31 116 THR A O 1
ATOM 940 N N . ASP A 1 117 ? 3.496 7.719 -33.875 1.00 95.44 117 ASP A N 1
ATOM 941 C CA . ASP A 1 117 ? 3.161 6.882 -35.031 1.00 95.44 117 ASP A CA 1
ATOM 942 C C . ASP A 1 117 ? 2.612 5.522 -34.603 1.00 95.44 117 ASP A C 1
ATOM 944 O O . ASP A 1 117 ? 1.627 5.055 -35.177 1.00 95.44 117 ASP A O 1
ATOM 948 N N . LEU A 1 118 ? 3.146 4.948 -33.518 1.00 96.06 118 LEU A N 1
ATOM 949 C CA . LEU A 1 118 ? 2.606 3.723 -32.935 1.00 96.06 118 LEU A CA 1
ATOM 950 C C . LEU A 1 118 ? 1.148 3.941 -32.522 1.00 96.06 118 LEU A C 1
ATOM 952 O O . LEU A 1 118 ? 0.262 3.193 -32.927 1.00 96.06 118 LEU A O 1
ATOM 956 N N . PHE A 1 119 ? 0.862 5.013 -31.784 1.00 95.00 119 PHE A N 1
ATOM 957 C CA . PHE A 1 119 ? -0.502 5.299 -31.345 1.00 95.00 119 PHE A CA 1
ATOM 958 C C . PHE A 1 119 ? -1.464 5.572 -32.510 1.00 95.00 119 PHE A C 1
ATOM 960 O O . PHE A 1 119 ? -2.645 5.239 -32.418 1.00 95.00 119 PHE A O 1
ATOM 967 N N . ARG A 1 120 ? -0.992 6.139 -33.629 1.00 93.81 120 ARG A N 1
ATOM 968 C CA . ARG A 1 120 ? -1.815 6.298 -34.842 1.00 93.81 120 ARG A CA 1
ATOM 969 C C . ARG A 1 120 ? -2.204 4.947 -35.441 1.00 93.81 120 ARG A C 1
ATOM 971 O O . ARG A 1 120 ? -3.368 4.783 -35.811 1.00 93.81 120 ARG A O 1
ATOM 978 N N . LEU A 1 121 ? -1.281 3.983 -35.486 1.00 94.00 121 LEU A N 1
ATOM 979 C CA . LEU A 1 121 ? -1.563 2.626 -35.972 1.00 94.00 121 LEU A CA 1
ATOM 980 C C . LEU A 1 121 ? -2.637 1.930 -35.121 1.00 94.00 121 LEU A C 1
ATOM 982 O O . LEU A 1 121 ? -3.559 1.323 -35.669 1.00 94.00 121 LEU A O 1
ATOM 986 N N . PHE A 1 122 ? -2.603 2.115 -33.797 1.00 89.25 122 PHE A N 1
ATOM 987 C CA . PHE A 1 122 ? -3.638 1.597 -32.892 1.00 89.25 122 PHE A CA 1
ATOM 988 C C . PHE A 1 122 ? -5.045 2.149 -33.184 1.00 89.25 122 PHE A C 1
ATOM 990 O O . PHE A 1 122 ? -6.034 1.443 -32.988 1.00 89.25 122 PHE A O 1
ATOM 997 N N . VAL A 1 123 ? -5.162 3.403 -33.633 1.00 89.38 123 VAL A N 1
ATOM 998 C CA . VAL A 1 123 ? -6.462 4.024 -33.957 1.00 89.38 123 VAL A CA 1
ATOM 999 C C . VAL A 1 123 ? -6.990 3.538 -35.312 1.00 89.38 123 VAL A C 1
ATOM 1001 O O . VAL A 1 123 ? -8.198 3.355 -35.489 1.00 89.38 123 VAL A O 1
ATOM 1004 N N . GLN A 1 124 ? -6.107 3.335 -36.295 1.00 69.81 124 GLN A N 1
ATOM 1005 C CA . GLN A 1 124 ? -6.498 3.048 -37.680 1.00 69.81 124 GLN A CA 1
ATOM 1006 C C . GLN A 1 124 ? -7.181 1.686 -37.844 1.00 69.81 124 GLN A C 1
ATOM 1008 O O . GLN A 1 124 ? -8.199 1.589 -38.534 1.00 69.81 124 GLN A O 1
ATOM 1013 N N . HIS A 1 125 ? -6.699 0.647 -37.169 1.00 64.75 125 HIS A N 1
ATOM 1014 C CA . HIS A 1 125 ? -7.229 -0.700 -37.380 1.00 64.75 125 HIS A CA 1
ATOM 1015 C C . HIS A 1 125 ? -8.594 -0.966 -36.728 1.00 64.75 125 HIS A C 1
ATOM 1017 O O . HIS A 1 125 ? -9.318 -1.858 -37.175 1.00 64.75 125 HIS A O 1
ATOM 1023 N N . LYS A 1 126 ? -9.023 -0.173 -35.737 1.00 58.03 126 LYS A N 1
ATOM 1024 C CA . LYS A 1 126 ? -10.373 -0.316 -35.161 1.00 58.03 126 LYS A CA 1
ATOM 1025 C C . LYS A 1 126 ? -11.477 0.043 -36.170 1.00 58.03 126 LYS A C 1
ATOM 1027 O O . LYS A 1 126 ? -12.621 -0.379 -36.020 1.00 58.03 126 LYS A O 1
ATOM 1032 N N . ARG A 1 127 ? -11.140 0.789 -37.233 1.00 55.41 127 ARG A N 1
ATOM 1033 C CA . ARG A 1 127 ? -12.099 1.324 -38.215 1.00 55.41 127 ARG A CA 1
ATOM 1034 C C . ARG A 1 127 ? -12.409 0.406 -39.406 1.00 55.41 127 ARG A C 1
ATOM 1036 O O . ARG A 1 127 ? -13.266 0.773 -40.205 1.00 55.41 127 ARG A O 1
ATOM 1043 N N . VAL A 1 128 ? -11.788 -0.773 -39.530 1.00 46.41 128 VAL A N 1
ATOM 1044 C CA . VAL A 1 128 ? -11.953 -1.636 -40.727 1.00 46.41 128 VAL A CA 1
ATOM 1045 C C . VAL A 1 128 ? -12.891 -2.837 -40.517 1.00 46.41 128 VAL A C 1
ATOM 1047 O O . VAL A 1 128 ? -13.328 -3.459 -41.480 1.00 46.41 128 VAL A O 1
ATOM 1050 N N . SER A 1 129 ? -13.358 -3.109 -39.297 1.00 42.91 129 SER A N 1
ATOM 1051 C CA . SER A 1 129 ? -14.384 -4.140 -39.071 1.00 42.91 129 SER A CA 1
ATOM 1052 C C . SER A 1 129 ? -15.804 -3.623 -39.385 1.00 42.91 129 SER A C 1
ATOM 1054 O O . SER A 1 129 ? -16.650 -3.490 -38.496 1.00 42.91 129 SER A O 1
ATOM 1056 N N . LYS A 1 130 ? -16.123 -3.371 -40.662 1.00 41.50 130 LYS A N 1
ATOM 1057 C CA . LYS A 1 130 ? -17.516 -3.527 -41.112 1.00 41.50 130 LYS A CA 1
ATOM 1058 C C . LYS A 1 130 ? -17.801 -5.027 -41.096 1.00 41.50 130 LYS A C 1
ATOM 1060 O O . LYS A 1 130 ? -17.230 -5.759 -41.896 1.00 41.50 130 LYS A O 1
ATOM 1065 N N . ARG A 1 131 ? -18.642 -5.477 -40.156 1.00 33.94 131 ARG A N 1
ATOM 1066 C CA . ARG A 1 131 ? -19.125 -6.866 -40.072 1.00 33.94 131 ARG A CA 1
ATOM 1067 C C . ARG A 1 131 ? -19.486 -7.377 -41.478 1.00 33.94 131 ARG A C 1
ATOM 1069 O O . ARG A 1 131 ? -20.383 -6.788 -42.090 1.00 33.94 131 ARG A O 1
ATOM 1076 N N . PRO A 1 132 ? -18.869 -8.457 -41.983 1.00 35.25 132 PRO A N 1
ATOM 1077 C CA . PRO A 1 132 ? -19.445 -9.186 -43.098 1.00 35.25 132 PRO A CA 1
ATOM 1078 C C . PRO A 1 132 ? -20.791 -9.745 -42.632 1.00 35.25 132 PRO A C 1
ATOM 1080 O O . PRO A 1 132 ? -20.908 -10.261 -41.516 1.00 35.25 132 PRO A O 1
ATOM 1083 N N . ARG A 1 133 ? -21.826 -9.610 -43.465 1.00 36.22 133 ARG A N 1
ATOM 1084 C CA . ARG A 1 133 ? -23.069 -10.356 -43.267 1.00 36.22 133 ARG A CA 1
ATOM 1085 C C . ARG A 1 133 ? -22.729 -11.846 -43.288 1.00 36.22 133 ARG A C 1
ATOM 1087 O O . ARG A 1 133 ? -22.059 -12.317 -44.195 1.00 36.22 133 ARG A O 1
ATOM 1094 N N . SER A 1 134 ? -23.211 -12.539 -42.265 1.00 38.25 134 SER A N 1
ATOM 1095 C CA . SER A 1 134 ? -23.238 -13.992 -42.140 1.00 38.25 134 SER A CA 1
ATOM 1096 C C . SER A 1 134 ? -23.912 -14.634 -43.358 1.00 38.25 134 SER A C 1
ATOM 1098 O O . SER A 1 134 ? -25.139 -14.615 -43.450 1.00 38.25 134 SER A O 1
ATOM 1100 N N . SER A 1 135 ? -23.131 -15.210 -44.269 1.00 37.53 135 SER A N 1
ATOM 1101 C CA . SER A 1 135 ? -23.488 -16.413 -45.038 1.00 37.53 135 SER A CA 1
ATOM 1102 C C . SER A 1 135 ? -22.209 -17.022 -45.617 1.00 37.53 135 SER A C 1
ATOM 1104 O O . SER A 1 135 ? -21.426 -16.317 -46.243 1.00 37.53 135 SER A O 1
ATOM 1106 N N . ASP A 1 136 ? -22.046 -18.322 -45.391 1.00 37.53 136 ASP A N 1
ATOM 1107 C CA . ASP A 1 136 ? -21.276 -19.267 -46.206 1.00 37.53 136 ASP A CA 1
ATOM 1108 C C . ASP A 1 136 ? -19.744 -19.184 -46.184 1.00 37.53 136 ASP A C 1
ATOM 1110 O O . ASP A 1 136 ? -19.118 -18.633 -47.084 1.00 37.53 136 ASP A O 1
ATOM 1114 N N . ILE A 1 137 ? -19.131 -19.869 -45.207 1.00 35.69 137 ILE A N 1
ATOM 1115 C CA . ILE A 1 137 ? -17.822 -20.518 -45.393 1.00 35.69 137 ILE A CA 1
ATOM 1116 C C . ILE A 1 137 ? -17.856 -21.898 -44.716 1.00 35.69 137 ILE A C 1
ATOM 1118 O O . ILE A 1 137 ? -17.854 -22.008 -43.489 1.00 35.69 137 ILE A O 1
ATOM 1122 N N . GLU A 1 138 ? -17.892 -22.951 -45.535 1.00 32.66 138 GLU A N 1
ATOM 1123 C CA . GLU A 1 138 ? -17.660 -24.341 -45.135 1.00 32.66 138 GLU A CA 1
ATOM 1124 C C . GLU A 1 138 ? -16.212 -24.534 -44.651 1.00 32.66 138 GLU A C 1
ATOM 1126 O O . GLU A 1 138 ? -15.252 -24.166 -45.331 1.00 32.66 138 GLU A O 1
ATOM 1131 N N . LEU A 1 139 ? -16.047 -25.152 -43.477 1.00 30.91 139 LEU A N 1
ATOM 1132 C CA . LEU A 1 139 ? -14.751 -25.608 -42.976 1.00 30.91 139 LEU A CA 1
ATOM 1133 C C . LEU A 1 139 ? -14.281 -26.840 -43.766 1.00 30.91 139 LEU A C 1
ATOM 1135 O O . LEU A 1 139 ? -14.816 -27.934 -43.588 1.00 30.91 139 LEU A O 1
ATOM 1139 N N . GLN A 1 140 ? -13.208 -26.697 -44.544 1.00 30.70 140 GLN A N 1
ATOM 1140 C CA . GLN A 1 140 ? -12.356 -27.825 -44.924 1.00 30.70 140 GLN A CA 1
ATOM 1141 C C . GLN A 1 140 ? -11.149 -27.902 -43.979 1.00 30.70 140 GLN A C 1
ATOM 1143 O O . GLN A 1 140 ? -10.317 -27.001 -43.911 1.00 30.70 140 GLN A O 1
ATOM 1148 N N . THR A 1 141 ? -11.057 -29.002 -43.235 1.00 32.84 141 THR A N 1
ATOM 1149 C CA . THR A 1 141 ? -9.908 -29.372 -42.394 1.00 32.84 141 THR A CA 1
ATOM 1150 C C . THR A 1 141 ? -8.682 -29.743 -43.240 1.00 32.84 141 THR A C 1
ATOM 1152 O O . THR A 1 141 ? -8.825 -30.577 -44.141 1.00 32.84 141 THR A O 1
ATOM 1155 N N . PRO A 1 142 ? -7.462 -29.257 -42.932 1.00 32.19 142 PRO A N 1
ATOM 1156 C CA . PRO A 1 142 ? -6.256 -29.726 -43.599 1.00 32.19 142 PRO A CA 1
ATOM 1157 C C . PRO A 1 142 ? -5.700 -31.010 -42.968 1.00 32.19 142 PRO A C 1
ATOM 1159 O O . PRO A 1 142 ? -5.642 -31.181 -41.748 1.00 32.19 142 PRO A O 1
ATOM 1162 N N . LYS A 1 143 ? -5.262 -31.906 -43.855 1.00 31.84 143 LYS A N 1
ATOM 1163 C CA . LYS A 1 143 ? -4.583 -33.176 -43.581 1.00 31.84 143 LYS A CA 1
ATOM 1164 C C . LYS A 1 143 ? -3.230 -32.959 -42.891 1.00 31.84 143 LYS A C 1
ATOM 1166 O O . LYS A 1 143 ? -2.431 -32.133 -43.323 1.00 31.84 143 LYS A O 1
ATOM 1171 N N . LYS A 1 144 ? -2.960 -33.777 -41.867 1.00 31.83 144 LYS A N 1
ATOM 1172 C CA . LYS A 1 144 ? -1.648 -33.942 -41.223 1.00 31.83 144 LYS A CA 1
ATOM 1173 C C . LYS A 1 144 ? -0.630 -34.509 -42.217 1.00 31.83 144 LYS A C 1
ATOM 1175 O O . LYS A 1 144 ? -0.873 -35.564 -42.798 1.00 31.83 144 LYS A O 1
ATOM 1180 N N . ILE A 1 145 ? 0.523 -33.857 -42.333 1.00 32.66 145 ILE A N 1
ATOM 1181 C CA . ILE A 1 145 ? 1.742 -34.432 -42.908 1.00 32.66 145 ILE A CA 1
ATOM 1182 C C . ILE A 1 145 ? 2.733 -34.602 -41.755 1.00 32.66 145 ILE A C 1
ATOM 1184 O O . ILE A 1 145 ? 3.040 -33.645 -41.046 1.00 32.66 145 ILE A O 1
ATOM 1188 N N . HIS A 1 146 ? 3.165 -35.844 -41.541 1.00 33.91 146 HIS A N 1
ATOM 1189 C CA . HIS A 1 146 ? 4.245 -36.207 -40.633 1.00 33.91 146 HIS A CA 1
ATOM 1190 C C . HIS A 1 146 ? 5.584 -36.038 -41.349 1.00 33.91 146 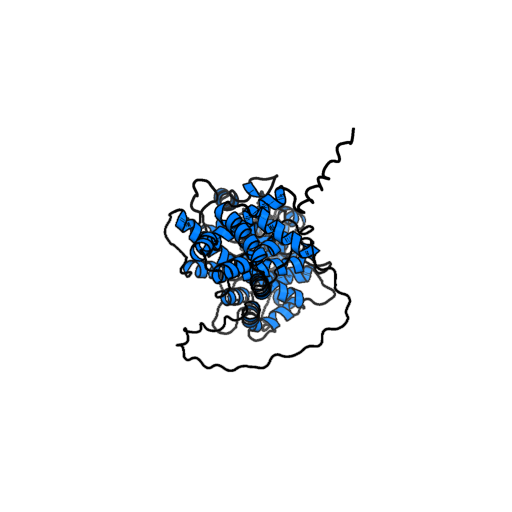HIS A C 1
ATOM 1192 O O . HIS A 1 146 ? 5.790 -36.632 -42.405 1.00 33.91 146 HIS A O 1
ATOM 1198 N N . THR A 1 147 ? 6.511 -35.315 -40.726 1.00 32.97 147 THR A N 1
ATOM 1199 C CA . THR A 1 147 ? 7.934 -35.405 -41.054 1.00 32.97 147 THR A CA 1
ATOM 1200 C C . THR A 1 147 ? 8.729 -35.377 -39.755 1.00 32.97 147 THR A C 1
ATOM 1202 O O . THR A 1 147 ? 8.778 -34.365 -39.058 1.00 32.97 147 THR A O 1
ATOM 1205 N N . GLU A 1 148 ? 9.299 -36.529 -39.405 1.00 33.91 148 GLU A N 1
ATOM 1206 C CA . GLU A 1 148 ? 10.267 -36.688 -38.322 1.00 33.91 148 GLU A CA 1
ATOM 1207 C C . GLU A 1 148 ? 11.601 -36.056 -38.732 1.00 33.91 148 GLU A C 1
ATOM 1209 O O . GLU A 1 148 ? 12.142 -36.352 -39.796 1.00 33.91 148 GLU A O 1
ATOM 1214 N N . SER A 1 149 ? 12.145 -35.194 -37.875 1.00 31.97 149 SER A N 1
ATOM 1215 C CA . SER A 1 149 ? 13.522 -34.714 -37.973 1.00 31.97 149 SER A CA 1
ATOM 1216 C C . SER A 1 149 ? 14.141 -34.682 -36.578 1.00 31.97 149 SER A C 1
ATOM 1218 O O . SER A 1 149 ? 13.646 -34.017 -35.666 1.00 31.97 149 SER A O 1
ATOM 1220 N N . LEU A 1 150 ? 15.205 -35.469 -36.420 1.00 39.91 150 LEU A N 1
ATOM 1221 C CA . LEU A 1 150 ? 16.021 -35.621 -35.221 1.00 39.91 150 LEU A CA 1
ATOM 1222 C C . LEU A 1 150 ? 16.967 -34.419 -35.072 1.00 39.91 150 LEU A C 1
ATOM 1224 O O . LEU A 1 150 ? 18.026 -34.364 -35.700 1.00 39.91 150 LEU A O 1
ATOM 1228 N N . HIS A 1 151 ? 16.619 -33.488 -34.184 1.00 38.12 151 HIS A N 1
ATOM 1229 C CA . HIS A 1 151 ? 17.545 -32.492 -33.641 1.00 38.12 151 HIS A CA 1
ATOM 1230 C C . HIS A 1 151 ? 17.472 -32.443 -32.106 1.00 38.12 151 HIS A C 1
ATOM 1232 O O . HIS A 1 151 ? 16.405 -32.670 -31.530 1.00 38.12 151 HIS A O 1
ATOM 1238 N N . PRO A 1 152 ? 18.611 -32.200 -31.427 1.00 35.94 152 PRO A N 1
ATOM 1239 C CA . PRO A 1 152 ? 18.714 -32.285 -29.976 1.00 35.94 152 PRO A CA 1
ATOM 1240 C C . PRO A 1 152 ? 17.876 -31.191 -29.306 1.00 35.94 152 PRO A C 1
ATOM 1242 O O . PRO A 1 152 ? 18.042 -30.002 -29.571 1.00 35.94 152 PRO A O 1
ATOM 1245 N N . GLN A 1 153 ? 16.962 -31.625 -28.437 1.00 31.27 153 GLN A N 1
ATOM 1246 C CA . GLN A 1 153 ? 16.030 -30.775 -27.700 1.00 31.27 153 GLN A CA 1
ATOM 1247 C C . GLN A 1 153 ? 16.790 -29.760 -26.822 1.00 31.27 153 GLN A C 1
ATOM 1249 O O . GLN A 1 153 ? 17.625 -30.170 -26.007 1.00 31.27 153 GLN A O 1
ATOM 1254 N N . PRO A 1 154 ? 16.506 -28.448 -26.928 1.00 36.06 154 PRO A N 1
ATOM 1255 C CA . PRO A 1 154 ? 16.964 -27.483 -25.938 1.00 36.06 154 PRO A CA 1
ATOM 1256 C C . PRO A 1 154 ? 16.317 -27.816 -24.588 1.00 36.06 154 PRO A C 1
ATOM 1258 O O . PRO A 1 154 ? 15.165 -28.242 -24.541 1.00 36.06 154 PRO A O 1
ATOM 1261 N N . LYS A 1 155 ? 17.058 -27.640 -23.485 1.00 34.75 155 LYS A N 1
ATOM 1262 C CA . LYS A 1 155 ? 16.542 -27.816 -22.117 1.00 34.75 155 LYS A CA 1
ATOM 1263 C C . LYS A 1 155 ? 15.252 -27.006 -21.960 1.00 34.75 155 LYS A C 1
ATOM 1265 O O . LYS A 1 155 ? 15.300 -25.784 -21.845 1.00 34.75 155 LYS A O 1
ATOM 1270 N N . VAL A 1 156 ? 14.116 -27.697 -21.984 1.00 30.44 156 VAL A N 1
ATOM 1271 C CA . VAL A 1 156 ? 12.794 -27.110 -21.789 1.00 30.44 156 VAL A CA 1
ATOM 1272 C C . VAL A 1 156 ? 12.729 -26.646 -20.340 1.00 30.44 156 VAL A C 1
ATOM 1274 O O . VAL A 1 156 ? 12.655 -27.459 -19.419 1.00 30.44 156 VAL A O 1
ATOM 1277 N N . SER A 1 157 ? 12.826 -25.334 -20.131 1.00 34.31 157 SER A N 1
ATOM 1278 C CA . SER A 1 157 ? 12.487 -24.717 -18.851 1.00 34.31 157 SER A CA 1
ATOM 1279 C C . SER A 1 157 ? 11.074 -25.171 -18.464 1.00 34.31 157 SER A C 1
ATOM 1281 O O . SER A 1 157 ? 10.199 -25.166 -19.334 1.00 34.31 157 SER A O 1
ATOM 1283 N N . PRO A 1 158 ? 10.829 -25.587 -17.208 1.00 37.12 158 PRO A N 1
ATOM 1284 C CA . PRO A 1 158 ? 9.520 -26.078 -16.797 1.00 37.12 158 PRO A CA 1
ATOM 1285 C C . PRO A 1 158 ? 8.422 -25.058 -17.143 1.00 37.12 158 PRO A C 1
ATOM 1287 O O . PRO A 1 158 ? 8.678 -23.849 -17.075 1.00 37.12 158 PRO A O 1
ATOM 1290 N N . PRO A 1 159 ? 7.219 -25.519 -17.536 1.00 42.41 159 PRO A N 1
ATOM 1291 C CA . PRO A 1 159 ? 6.126 -24.634 -17.911 1.00 42.41 159 PRO A CA 1
ATOM 1292 C C . PRO A 1 159 ? 5.845 -23.676 -16.755 1.00 42.41 159 PRO A C 1
ATOM 1294 O O . PRO A 1 159 ? 5.564 -24.096 -15.631 1.00 42.41 159 PRO A O 1
ATOM 1297 N N . ARG A 1 160 ? 5.975 -22.375 -17.027 1.00 52.34 160 ARG A N 1
ATOM 1298 C CA . ARG A 1 160 ? 5.663 -21.334 -16.050 1.00 52.34 160 ARG A CA 1
ATOM 1299 C C . ARG A 1 160 ? 4.176 -21.441 -15.727 1.00 52.34 160 ARG A C 1
ATOM 1301 O O . ARG A 1 160 ? 3.344 -21.335 -16.626 1.00 52.34 160 ARG A O 1
ATOM 1308 N N . LEU A 1 161 ? 3.847 -21.698 -14.463 1.00 58.47 161 LEU A N 1
ATOM 1309 C CA . LEU A 1 161 ? 2.464 -21.629 -13.998 1.00 58.47 161 LEU A CA 1
ATOM 1310 C C . LEU A 1 161 ? 1.929 -20.212 -14.236 1.00 58.47 161 LEU A C 1
ATOM 1312 O O . LEU A 1 161 ? 2.613 -19.233 -13.946 1.00 58.47 161 LEU A O 1
ATOM 1316 N N . ASN A 1 162 ? 0.702 -20.122 -14.750 1.00 84.06 162 ASN A N 1
ATOM 1317 C CA . ASN A 1 162 ? -0.030 -18.866 -14.891 1.00 84.06 162 ASN A CA 1
ATOM 1318 C C . ASN A 1 162 ? -0.097 -18.155 -13.524 1.00 84.06 162 ASN A C 1
ATOM 1320 O O . ASN A 1 162 ? -0.515 -18.770 -12.538 1.00 84.06 162 ASN A O 1
ATOM 1324 N N . MET A 1 163 ? 0.275 -16.870 -13.477 1.00 91.75 163 MET A N 1
ATOM 1325 C CA . MET A 1 163 ? 0.259 -16.017 -12.281 1.00 91.75 163 MET A CA 1
ATOM 1326 C C . MET A 1 163 ? -1.019 -16.179 -11.440 1.00 91.75 163 MET A C 1
ATOM 1328 O O . MET A 1 163 ? -0.939 -16.366 -10.225 1.00 91.75 163 MET A O 1
ATOM 1332 N N . ALA A 1 164 ? -2.197 -16.172 -12.073 1.00 89.38 164 ALA A N 1
ATOM 1333 C CA . ALA A 1 164 ? -3.476 -16.308 -11.374 1.00 89.38 164 ALA A CA 1
ATOM 1334 C C . ALA A 1 164 ? -3.613 -17.669 -10.668 1.00 89.38 164 ALA A C 1
ATOM 1336 O O . ALA A 1 164 ? -4.145 -17.755 -9.563 1.00 89.38 164 ALA A O 1
ATOM 1337 N N . THR A 1 165 ? -3.087 -18.736 -11.278 1.00 92.56 165 THR A N 1
ATOM 1338 C CA . THR A 1 165 ? -3.080 -20.083 -10.687 1.00 92.56 165 THR A CA 1
ATOM 1339 C C . THR A 1 165 ? -2.115 -20.164 -9.506 1.00 92.56 165 THR A C 1
ATOM 1341 O O . THR A 1 165 ? -2.453 -20.768 -8.486 1.00 92.56 165 THR A O 1
ATOM 1344 N N . SER A 1 166 ? -0.945 -19.529 -9.608 1.00 95.00 166 SER A N 1
ATOM 1345 C CA . SER A 1 166 ? 0.039 -19.462 -8.520 1.00 95.00 166 SER A CA 1
ATOM 1346 C C . SER A 1 166 ? -0.525 -18.735 -7.297 1.00 95.00 166 SER A C 1
ATOM 1348 O O . SER A 1 166 ? -0.509 -19.296 -6.200 1.00 95.00 166 SER A O 1
ATOM 1350 N N . MET A 1 167 ? -1.118 -17.550 -7.489 1.00 96.88 167 MET A N 1
ATOM 1351 C CA . MET A 1 167 ? -1.751 -16.792 -6.402 1.00 96.88 167 MET A CA 1
ATOM 1352 C C . MET A 1 167 ? -2.921 -17.558 -5.778 1.00 96.88 167 MET A C 1
ATOM 1354 O O . MET A 1 167 ? -2.996 -17.678 -4.557 1.00 96.88 167 MET A O 1
ATOM 1358 N N . ALA A 1 168 ? -3.806 -18.140 -6.595 1.00 96.75 168 ALA A N 1
ATOM 1359 C CA . ALA A 1 168 ? -4.932 -18.932 -6.100 1.00 96.75 168 ALA A CA 1
ATOM 1360 C C . ALA A 1 168 ? -4.476 -20.160 -5.296 1.00 96.75 168 ALA A C 1
ATOM 1362 O O . ALA A 1 168 ? -5.095 -20.508 -4.291 1.00 96.75 168 ALA A O 1
ATOM 1363 N N . THR A 1 169 ? -3.377 -20.798 -5.706 1.00 96.31 169 THR A N 1
ATOM 1364 C CA . THR A 1 169 ? -2.793 -21.937 -4.987 1.00 96.31 169 THR A CA 1
ATOM 1365 C C . THR A 1 169 ? -2.229 -21.508 -3.634 1.00 96.31 169 THR A C 1
ATOM 1367 O O . THR A 1 169 ? -2.539 -22.148 -2.631 1.00 96.31 169 THR A O 1
ATOM 1370 N N . ALA A 1 170 ? -1.466 -20.411 -3.590 1.00 96.06 170 ALA A N 1
ATOM 1371 C CA . ALA A 1 170 ? -0.912 -19.861 -2.351 1.00 96.06 170 ALA A CA 1
ATOM 1372 C C . ALA A 1 170 ? -2.002 -19.366 -1.385 1.00 96.06 170 ALA A C 1
ATOM 1374 O O . ALA A 1 170 ? -1.895 -19.528 -0.174 1.00 96.06 170 ALA A O 1
ATOM 1375 N N . PHE A 1 171 ? -3.092 -18.815 -1.921 1.00 97.00 171 PHE A N 1
ATOM 1376 C CA . PHE A 1 171 ? -4.219 -18.312 -1.142 1.00 97.00 171 PHE A CA 1
ATOM 1377 C C . PHE A 1 171 ? -5.161 -19.411 -0.625 1.00 97.00 171 PHE A C 1
ATOM 1379 O O . PHE A 1 171 ? -5.812 -19.234 0.405 1.00 97.00 171 PHE A O 1
ATOM 1386 N N . LYS A 1 172 ? -5.237 -20.560 -1.311 1.00 96.44 172 LYS A N 1
ATOM 1387 C CA . LYS A 1 172 ? -6.183 -21.653 -1.020 1.00 96.44 172 LYS A CA 1
ATOM 1388 C C . LYS A 1 172 ? -6.298 -22.026 0.470 1.00 96.44 172 LYS A C 1
ATOM 1390 O O . LYS A 1 172 ? -7.436 -22.178 0.919 1.00 96.44 172 LYS A O 1
ATOM 1395 N N . PRO A 1 173 ? -5.208 -22.154 1.254 1.00 94.44 173 PRO A N 1
ATOM 1396 C CA . PRO A 1 173 ? -5.302 -22.488 2.679 1.00 94.44 173 PRO A CA 1
ATOM 1397 C C . PRO A 1 173 ? -6.061 -21.454 3.527 1.00 94.44 173 PRO A C 1
ATOM 1399 O O . PRO A 1 173 ? -6.629 -21.800 4.557 1.00 94.44 173 PRO A O 1
ATOM 1402 N N . PHE A 1 174 ? -6.106 -20.192 3.092 1.00 95.31 174 PHE A N 1
ATOM 1403 C CA . PHE A 1 174 ? -6.719 -19.079 3.823 1.00 95.31 174 PHE A CA 1
ATOM 1404 C C . PHE A 1 174 ? -8.168 -18.805 3.410 1.00 95.31 174 PHE A C 1
ATOM 1406 O O . PHE A 1 174 ? -8.839 -17.977 4.030 1.00 95.31 174 PHE A O 1
ATOM 1413 N N . LYS A 1 175 ? -8.674 -19.495 2.380 1.00 95.81 175 LYS A N 1
ATOM 1414 C CA . LYS A 1 175 ? -9.988 -19.222 1.784 1.00 95.81 175 LYS A CA 1
ATOM 1415 C C . LYS A 1 175 ? -11.126 -19.262 2.810 1.00 95.81 175 LYS A C 1
ATOM 1417 O O . LYS A 1 175 ? -11.907 -18.320 2.884 1.00 95.81 175 LYS A O 1
ATOM 1422 N N . GLN A 1 176 ? -11.175 -20.300 3.648 1.00 95.38 176 GLN A N 1
ATOM 1423 C CA . GLN A 1 176 ? -12.221 -20.436 4.669 1.00 95.38 176 GLN A CA 1
ATOM 1424 C C . GLN A 1 176 ? -12.174 -19.298 5.698 1.00 95.38 176 GLN A C 1
ATOM 1426 O O . GLN A 1 176 ? -13.216 -18.780 6.098 1.00 95.38 176 GLN A O 1
ATOM 1431 N N . TYR A 1 177 ? -10.970 -18.884 6.113 1.00 95.25 177 TYR A N 1
ATOM 1432 C CA . TYR A 1 177 ? -10.811 -17.743 7.013 1.00 95.25 177 TYR A CA 1
ATOM 1433 C C . TYR A 1 177 ? -11.377 -16.472 6.386 1.00 95.25 177 TYR A C 1
ATOM 1435 O O . TYR A 1 177 ? -12.138 -15.756 7.035 1.00 95.25 177 TYR A O 1
ATOM 1443 N N . LEU A 1 178 ? -11.035 -16.213 5.120 1.00 96.12 178 LEU A N 1
ATOM 1444 C CA . LEU A 1 178 ? -11.477 -15.013 4.422 1.00 96.12 178 LEU A CA 1
ATOM 1445 C C . LEU A 1 178 ? -12.999 -14.979 4.249 1.00 96.12 178 LEU A C 1
ATOM 1447 O O . LEU A 1 178 ? -13.612 -13.944 4.496 1.00 96.12 178 LEU A O 1
ATOM 1451 N N . GLU A 1 179 ? -13.615 -16.114 3.914 1.00 95.88 179 GLU A N 1
ATOM 1452 C CA . GLU A 1 179 ? -15.072 -16.258 3.838 1.00 95.88 179 GLU A CA 1
ATOM 1453 C C . GLU A 1 179 ? -15.740 -15.972 5.189 1.00 95.88 179 GLU A C 1
ATOM 1455 O O . GLU A 1 179 ? -16.717 -15.227 5.261 1.00 95.88 179 GLU A O 1
ATOM 1460 N N . TYR A 1 180 ? -15.207 -16.529 6.281 1.00 95.75 180 TYR A N 1
ATOM 1461 C CA . TYR A 1 180 ? -15.765 -16.326 7.621 1.00 95.75 180 TYR A CA 1
ATOM 1462 C C . TYR A 1 180 ? -15.615 -14.877 8.076 1.00 95.75 180 TYR A C 1
ATOM 1464 O O . TYR A 1 180 ? -16.541 -14.324 8.675 1.00 95.75 180 TYR A O 1
ATOM 1472 N N . LEU A 1 181 ? -14.474 -14.258 7.768 1.00 95.81 181 LEU A N 1
ATOM 1473 C CA . LEU A 1 181 ? -14.233 -12.850 8.033 1.00 95.81 181 LEU A CA 1
ATOM 1474 C C . LEU A 1 181 ? -15.220 -11.978 7.252 1.00 95.81 181 LEU A C 1
ATOM 1476 O O . LEU A 1 181 ? -15.927 -11.186 7.864 1.00 95.81 181 LEU A O 1
ATOM 1480 N N . ALA A 1 182 ? -15.327 -12.156 5.932 1.00 95.12 182 ALA A N 1
ATOM 1481 C CA . ALA A 1 182 ? -16.213 -11.372 5.068 1.00 95.12 182 ALA A CA 1
ATOM 1482 C C . ALA A 1 182 ? -17.692 -11.488 5.478 1.00 95.12 182 ALA A C 1
ATOM 1484 O O . ALA A 1 182 ? -18.413 -10.489 5.483 1.00 95.12 182 ALA A O 1
ATOM 1485 N N . GLN A 1 183 ? -18.121 -12.677 5.909 1.00 95.00 183 GLN A N 1
ATOM 1486 C CA . GLN A 1 183 ? -19.481 -12.959 6.383 1.00 95.00 183 GLN A CA 1
ATOM 1487 C C . GLN A 1 183 ? -19.750 -12.500 7.828 1.00 95.00 183 GLN A C 1
ATOM 1489 O O . GLN A 1 183 ? -20.870 -12.651 8.308 1.00 95.00 183 GLN A O 1
ATOM 1494 N N . GLY A 1 184 ? -18.753 -11.966 8.542 1.00 93.94 184 GLY A N 1
ATOM 1495 C CA . GLY A 1 184 ? -18.904 -11.502 9.926 1.00 93.94 184 GLY A CA 1
ATOM 1496 C C . GLY A 1 184 ? -18.940 -12.600 10.983 1.00 93.94 184 GLY A C 1
ATOM 1497 O O . GLY A 1 184 ? -19.164 -12.322 12.157 1.00 93.94 184 GLY A O 1
ATOM 1498 N N . LYS A 1 185 ? -18.664 -13.854 10.607 1.00 93.12 185 LYS A N 1
ATOM 1499 C CA . LYS A 1 185 ? -18.618 -14.992 11.542 1.00 93.12 185 LYS A CA 1
ATOM 1500 C C . LYS A 1 185 ? -17.488 -14.866 12.566 1.00 93.12 185 LYS A C 1
ATOM 1502 O O . LYS A 1 185 ? -17.507 -15.557 13.580 1.00 93.12 185 LYS A O 1
ATOM 1507 N N . LEU A 1 186 ? -16.506 -14.003 12.297 1.00 91.56 186 LEU A N 1
ATOM 1508 C CA . LEU A 1 186 ? -15.383 -13.723 13.192 1.00 91.56 186 LEU A CA 1
ATOM 1509 C C . LEU A 1 186 ? -15.561 -12.445 14.018 1.00 91.56 186 LEU A C 1
ATOM 1511 O O . LEU A 1 186 ? -14.726 -12.188 14.881 1.00 91.56 186 LEU A O 1
ATOM 1515 N N . ASP A 1 187 ? -16.621 -11.658 13.804 1.00 90.38 187 ASP A N 1
ATOM 1516 C CA . ASP A 1 187 ? -16.771 -10.349 14.454 1.00 90.38 187 ASP A CA 1
ATOM 1517 C C . ASP A 1 187 ? -16.770 -10.477 15.983 1.00 90.38 187 ASP A C 1
ATOM 1519 O O . ASP A 1 187 ? -16.042 -9.751 16.652 1.00 90.38 187 ASP A O 1
ATOM 1523 N N . GLY A 1 188 ? -17.488 -11.464 16.535 1.00 86.12 188 GLY A N 1
ATOM 1524 C CA . GLY A 1 188 ? -17.508 -11.725 17.980 1.00 86.12 188 GLY A CA 1
ATOM 1525 C C . GLY A 1 188 ? -16.138 -12.104 18.555 1.00 86.12 188 GLY A C 1
ATOM 1526 O O . GLY A 1 188 ? -15.788 -11.667 19.647 1.00 86.12 188 GLY A O 1
ATOM 1527 N N . TYR A 1 189 ? -15.326 -12.853 17.801 1.00 83.75 189 TYR A N 1
ATOM 1528 C CA . TYR A 1 189 ? -13.956 -13.192 18.201 1.00 83.75 189 TYR A CA 1
ATOM 1529 C C . TYR A 1 189 ? -13.034 -11.963 18.170 1.00 83.75 189 TYR A C 1
ATOM 1531 O O . TYR A 1 189 ? -12.228 -11.756 19.078 1.00 83.75 189 TYR A O 1
ATOM 1539 N N . LEU A 1 190 ? -13.156 -11.134 17.128 1.00 84.81 190 LEU A N 1
ATOM 1540 C CA . LEU A 1 190 ? -12.344 -9.928 16.945 1.00 84.81 190 LEU A CA 1
ATOM 1541 C C . LEU A 1 190 ? -12.710 -8.819 17.939 1.00 84.81 190 LEU A C 1
ATOM 1543 O O . LEU A 1 190 ? -11.830 -8.056 18.334 1.00 84.81 190 LEU A O 1
ATOM 1547 N N . ASP A 1 191 ? -13.977 -8.760 18.356 1.00 82.06 191 ASP A N 1
ATOM 1548 C CA . ASP A 1 191 ? -14.505 -7.813 19.341 1.00 82.06 191 ASP A CA 1
ATOM 1549 C C . ASP A 1 191 ? -14.309 -8.239 20.799 1.00 82.06 191 ASP A C 1
ATOM 1551 O O . ASP A 1 191 ? -14.419 -7.397 21.692 1.00 82.06 191 ASP A O 1
ATOM 1555 N N . SER A 1 192 ? -14.036 -9.519 21.061 1.00 75.44 192 SER A N 1
ATOM 1556 C CA . SER A 1 192 ? -13.913 -10.014 22.431 1.00 75.44 192 SER A CA 1
ATOM 1557 C C . SER A 1 192 ? -12.628 -9.536 23.115 1.00 75.44 192 SER A C 1
ATOM 1559 O O . SER A 1 192 ? -11.524 -9.660 22.577 1.00 75.44 192 SER A O 1
ATOM 1561 N N . ASN A 1 193 ? -12.779 -9.084 24.363 1.00 65.69 193 ASN A N 1
ATOM 1562 C CA . ASN A 1 193 ? -11.676 -8.797 25.287 1.00 65.69 193 ASN A CA 1
ATOM 1563 C C . ASN A 1 193 ? -11.047 -10.064 25.890 1.00 65.69 193 ASN A C 1
ATOM 1565 O O . ASN A 1 193 ? -9.972 -9.989 26.479 1.00 65.69 193 ASN A O 1
ATOM 1569 N N . SER A 1 194 ? -11.682 -11.230 25.731 1.00 64.62 194 SER A N 1
ATOM 1570 C CA . SER A 1 194 ? -11.120 -12.534 26.091 1.00 64.62 194 SER A CA 1
ATOM 1571 C C . SER A 1 194 ? -11.275 -13.520 24.927 1.00 64.62 194 SER A C 1
ATOM 1573 O O . SER A 1 194 ? -12.370 -13.948 24.563 1.00 64.62 194 SER A O 1
ATOM 1575 N N . ARG A 1 195 ? -10.158 -13.896 24.298 1.00 67.19 195 ARG A N 1
ATOM 1576 C CA . ARG A 1 195 ? -10.133 -14.827 23.154 1.00 67.19 195 ARG A CA 1
ATOM 1577 C C . ARG A 1 195 ? -9.899 -16.267 23.616 1.00 67.19 195 ARG A C 1
ATOM 1579 O O . ARG A 1 195 ? -9.026 -16.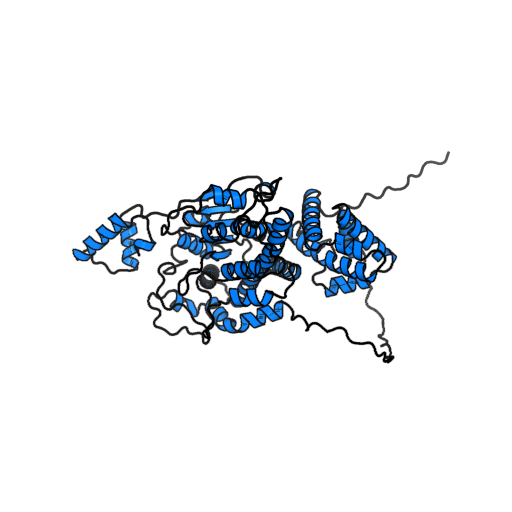962 23.098 1.00 67.19 195 ARG A O 1
ATOM 1586 N N . ASN A 1 196 ? -10.657 -16.695 24.627 1.00 57.69 196 ASN A N 1
ATOM 1587 C CA . ASN A 1 196 ? -10.544 -18.043 25.196 1.00 57.69 196 ASN A CA 1
ATOM 1588 C C . ASN A 1 196 ? -11.118 -19.128 24.269 1.00 57.69 196 ASN A C 1
ATOM 1590 O O . ASN A 1 196 ? -10.772 -20.301 24.414 1.00 57.69 196 ASN A O 1
ATOM 1594 N N . ASP A 1 197 ? -11.941 -18.742 23.294 1.00 58.59 197 ASP A N 1
ATOM 1595 C CA . ASP A 1 197 ? -12.496 -19.664 22.312 1.00 58.59 197 ASP A CA 1
ATOM 1596 C C . ASP A 1 197 ? -11.471 -20.004 21.223 1.00 58.59 197 ASP A C 1
ATOM 1598 O O . ASP A 1 197 ? -10.719 -19.153 20.735 1.00 58.59 197 ASP A O 1
ATOM 1602 N N . LYS A 1 198 ? -11.444 -21.279 20.812 1.00 63.56 198 LYS A N 1
ATOM 1603 C CA . LYS A 1 198 ? -10.693 -21.698 19.623 1.00 63.56 198 LYS A CA 1
ATOM 1604 C C . LYS A 1 198 ? -11.203 -20.899 18.424 1.00 63.56 198 LYS A C 1
ATOM 1606 O O . LYS A 1 198 ? -12.412 -20.791 18.229 1.00 63.56 198 LYS A O 1
ATOM 1611 N N . VAL A 1 199 ? -10.280 -20.386 17.607 1.00 67.94 199 VAL A N 1
ATOM 1612 C CA . VAL A 1 199 ? -10.618 -19.768 16.319 1.00 67.94 199 VAL A CA 1
ATOM 1613 C C . VAL A 1 199 ? -11.508 -20.754 15.552 1.00 67.94 199 VAL A C 1
ATOM 1615 O O . VAL A 1 199 ? -11.120 -21.915 15.411 1.00 67.94 199 VAL A O 1
ATOM 1618 N N . PRO A 1 200 ? -12.685 -20.342 15.052 1.00 72.31 200 PRO A N 1
ATOM 1619 C CA . PRO A 1 200 ? -13.644 -21.258 14.430 1.00 72.31 200 PRO A CA 1
ATOM 1620 C C . PRO A 1 200 ? -13.213 -21.732 13.028 1.00 72.31 200 PRO A C 1
ATOM 1622 O O . PRO A 1 200 ? -14.031 -22.248 12.269 1.00 72.31 200 PRO A O 1
ATOM 1625 N N . VAL A 1 201 ? -11.943 -21.544 12.665 1.00 83.19 201 VAL A N 1
ATOM 1626 C CA . VAL A 1 201 ? -11.372 -21.855 11.355 1.00 83.19 201 VAL A CA 1
ATOM 1627 C C . VAL A 1 201 ? -10.161 -22.755 11.562 1.00 83.19 201 VAL A C 1
ATOM 1629 O O . VAL A 1 201 ? -9.213 -22.379 12.246 1.00 83.19 201 VAL A O 1
ATOM 1632 N N . SER A 1 202 ? -10.199 -23.951 10.979 1.00 83.12 202 SER A N 1
ATOM 1633 C CA . SER A 1 202 ? -9.103 -24.920 11.051 1.00 83.12 202 SER A CA 1
ATOM 1634 C C . SER A 1 202 ? -7.918 -24.505 10.178 1.00 83.12 202 SER A C 1
ATOM 1636 O O . SER A 1 202 ? -8.121 -24.013 9.070 1.00 83.12 202 SER A O 1
ATOM 1638 N N . GLY A 1 203 ? -6.690 -24.778 10.630 1.00 83.44 203 GLY A N 1
ATOM 1639 C CA . GLY A 1 203 ? -5.476 -24.622 9.821 1.00 83.44 203 GLY A CA 1
ATOM 1640 C C . GLY A 1 203 ? -4.896 -23.206 9.780 1.00 83.44 203 GLY A C 1
ATOM 1641 O O . GLY A 1 203 ? -3.835 -23.008 9.184 1.00 83.44 203 GLY A O 1
ATOM 1642 N N . VAL A 1 204 ? -5.537 -22.239 10.447 1.00 84.81 204 VAL A N 1
ATOM 1643 C CA . VAL A 1 204 ? -5.019 -20.876 10.611 1.00 84.81 204 VAL A CA 1
ATOM 1644 C C . VAL A 1 204 ? -4.844 -20.522 12.084 1.00 84.81 204 VAL A C 1
ATOM 1646 O O . VAL A 1 204 ? -5.693 -20.802 12.927 1.00 84.81 204 VAL A O 1
ATOM 1649 N N . ARG A 1 205 ? -3.742 -19.844 12.391 1.00 83.75 205 ARG A N 1
ATOM 1650 C CA . ARG A 1 205 ? -3.450 -19.289 13.710 1.00 83.75 205 ARG A CA 1
ATOM 1651 C C . ARG A 1 205 ? -3.766 -17.795 13.720 1.00 83.75 205 ARG A C 1
ATOM 1653 O O . ARG A 1 205 ? -3.297 -17.051 12.861 1.00 83.75 205 ARG A O 1
ATOM 1660 N N . LEU A 1 206 ? -4.502 -17.360 14.742 1.00 78.44 206 LEU A N 1
ATOM 1661 C CA . LEU A 1 206 ? -4.684 -15.949 15.099 1.00 78.44 206 LEU A CA 1
ATOM 1662 C C . LEU A 1 206 ? -4.061 -15.674 16.469 1.00 78.44 206 LEU A C 1
ATOM 1664 O O . LEU A 1 206 ? -3.955 -16.579 17.303 1.00 78.44 206 LEU A O 1
ATOM 1668 N N . SER A 1 207 ? -3.668 -14.420 16.705 1.00 74.62 207 SER A N 1
ATOM 1669 C CA . SER A 1 207 ? -3.198 -13.989 18.026 1.00 74.62 207 SER A CA 1
ATOM 1670 C C . SER A 1 207 ? -4.329 -14.105 19.053 1.00 74.62 207 SER A C 1
ATOM 1672 O O . SER A 1 207 ? -5.430 -13.584 18.848 1.00 74.62 207 SER A O 1
ATOM 1674 N N . ARG A 1 208 ? -4.050 -14.803 20.156 1.00 72.06 208 ARG A N 1
ATOM 1675 C CA . ARG A 1 208 ? -4.991 -15.009 21.269 1.00 72.06 208 ARG A CA 1
ATOM 1676 C C . ARG A 1 208 ? -4.936 -13.883 22.293 1.00 72.06 208 ARG A C 1
ATOM 1678 O O . ARG A 1 208 ? -5.839 -13.774 23.116 1.00 72.06 208 ARG A O 1
ATOM 1685 N N . ASP A 1 209 ? -3.911 -13.044 22.226 1.00 71.75 209 ASP A N 1
ATOM 1686 C CA . ASP A 1 209 ? -3.736 -11.990 23.207 1.00 71.75 209 ASP A CA 1
ATOM 1687 C C . ASP A 1 209 ? -4.733 -10.857 22.933 1.00 71.75 209 ASP A C 1
ATOM 1689 O O . ASP A 1 209 ? -4.914 -10.449 21.774 1.00 71.75 209 ASP A O 1
ATOM 1693 N N . PRO A 1 210 ? -5.414 -10.343 23.973 1.00 71.44 210 PRO A N 1
ATOM 1694 C CA . PRO A 1 210 ? -6.237 -9.158 23.826 1.00 71.44 210 PRO A CA 1
ATOM 1695 C C . PRO A 1 210 ? -5.365 -8.004 23.337 1.00 71.44 210 PRO A C 1
ATOM 1697 O O . PRO A 1 210 ? -4.254 -7.784 23.821 1.00 71.44 210 PRO A O 1
ATOM 1700 N N . ASN A 1 211 ? -5.868 -7.261 22.352 1.00 77.69 211 ASN A N 1
ATOM 1701 C CA . ASN A 1 211 ? -5.124 -6.166 21.754 1.00 77.69 211 ASN A CA 1
ATOM 1702 C C . ASN A 1 211 ? -5.907 -4.859 21.860 1.00 77.69 211 ASN A C 1
ATOM 1704 O O . ASN A 1 211 ? -6.897 -4.648 21.158 1.00 77.69 211 ASN A O 1
ATOM 1708 N N . LEU A 1 212 ? -5.426 -3.966 22.722 1.00 79.81 212 LEU A N 1
ATOM 1709 C CA . LEU A 1 212 ? -6.054 -2.673 22.999 1.00 79.81 212 LEU A CA 1
ATOM 1710 C C . LEU A 1 212 ? -6.117 -1.775 21.754 1.00 79.81 212 LEU A C 1
ATOM 1712 O O . LEU A 1 212 ? -7.059 -0.999 21.618 1.00 79.81 212 LEU A O 1
ATOM 1716 N N . LEU A 1 213 ? -5.185 -1.930 20.800 1.00 83.81 213 LEU A N 1
ATOM 1717 C CA . LEU A 1 213 ? -5.238 -1.230 19.510 1.00 83.81 213 LEU A CA 1
ATOM 1718 C C . LEU A 1 213 ? -6.499 -1.598 18.721 1.00 83.81 213 LEU A C 1
ATOM 1720 O O . LEU A 1 213 ? -7.027 -0.767 17.989 1.00 83.81 213 LEU A O 1
ATOM 1724 N N . LEU A 1 214 ? -6.987 -2.829 18.875 1.00 86.44 214 LEU A N 1
ATOM 1725 C CA . LEU A 1 214 ? -8.120 -3.368 18.128 1.00 86.44 214 LEU A CA 1
ATOM 1726 C C . LEU A 1 214 ? -9.452 -3.256 18.870 1.00 86.44 214 LEU A C 1
ATOM 1728 O O . LEU A 1 214 ? -10.510 -3.332 18.243 1.00 86.44 214 LEU A O 1
ATOM 1732 N N . HIS A 1 215 ? -9.422 -3.053 20.188 1.00 83.25 215 HIS A N 1
ATOM 1733 C CA . HIS A 1 215 ? -10.635 -2.947 20.989 1.00 83.25 215 HIS A CA 1
ATOM 1734 C C . HIS A 1 215 ? -11.526 -1.800 20.492 1.00 83.25 215 HIS A C 1
ATOM 1736 O O . HIS A 1 215 ? -11.111 -0.639 20.439 1.00 83.25 215 HIS A O 1
ATOM 1742 N N . GLY A 1 216 ? -12.755 -2.124 20.084 1.00 84.31 216 GLY A N 1
ATOM 1743 C CA . GLY A 1 216 ? -13.708 -1.152 19.546 1.00 84.31 216 GLY A CA 1
ATOM 1744 C C . GLY A 1 216 ? -13.245 -0.432 18.272 1.00 84.31 216 GLY A C 1
ATOM 1745 O O . GLY A 1 216 ? -13.729 0.667 18.004 1.00 84.31 216 GLY A O 1
ATOM 1746 N N . LEU A 1 217 ? -12.291 -0.994 17.518 1.00 90.69 217 LEU A N 1
ATOM 1747 C CA . LEU A 1 217 ? -11.850 -0.454 16.225 1.00 90.69 217 LEU A CA 1
ATOM 1748 C C . LEU A 1 217 ? -13.048 -0.290 15.288 1.00 90.69 217 LEU A C 1
ATOM 1750 O O . LEU A 1 217 ? -13.852 -1.218 15.163 1.00 90.69 217 LEU A O 1
ATOM 1754 N N . GLY A 1 218 ? -13.188 0.876 14.660 1.00 90.44 218 GLY A N 1
ATOM 1755 C CA . GLY A 1 218 ? -14.301 1.158 13.754 1.00 90.44 218 GLY A CA 1
ATOM 1756 C C . GLY A 1 218 ? -15.592 1.661 14.413 1.00 90.44 218 GLY A C 1
ATOM 1757 O O . GLY A 1 218 ? -16.494 2.064 13.688 1.00 90.44 218 GLY A O 1
ATOM 1758 N N . LYS A 1 219 ? -15.724 1.627 15.752 1.00 87.38 219 LYS A N 1
ATOM 1759 C CA . LYS A 1 219 ? -17.016 1.873 16.437 1.00 87.38 219 LYS A CA 1
ATOM 1760 C C . LYS A 1 219 ? -17.239 3.315 16.905 1.00 87.38 219 LYS A C 1
ATOM 1762 O O . LYS A 1 219 ? -18.374 3.766 16.910 1.00 87.38 219 LYS A O 1
ATOM 1767 N N . ASN A 1 220 ? -16.184 4.023 17.309 1.00 82.75 220 ASN A N 1
ATOM 1768 C CA . ASN A 1 220 ? -16.265 5.377 17.881 1.00 82.75 220 ASN A CA 1
ATOM 1769 C C . ASN A 1 220 ? -15.258 6.297 17.193 1.00 82.75 220 ASN A C 1
ATOM 1771 O O . ASN A 1 220 ? -14.262 6.699 17.794 1.00 82.75 220 ASN A O 1
ATOM 1775 N N . ILE A 1 221 ? -15.471 6.533 15.903 1.00 84.62 221 ILE A N 1
ATOM 1776 C CA . ILE A 1 221 ? -14.504 7.235 15.065 1.00 84.62 221 ILE A CA 1
ATOM 1777 C C . ILE A 1 221 ? -14.733 8.735 15.162 1.00 84.62 221 ILE A C 1
ATOM 1779 O O . ILE A 1 221 ? -15.849 9.220 14.988 1.00 84.62 221 ILE A O 1
ATOM 1783 N N . ASP A 1 222 ? -13.651 9.460 15.428 1.00 87.12 222 ASP A N 1
ATOM 1784 C CA . ASP A 1 222 ? -13.616 10.907 15.291 1.00 87.12 222 ASP A CA 1
ATOM 1785 C C . ASP A 1 222 ? -13.617 11.254 13.796 1.00 87.12 222 ASP A C 1
ATOM 1787 O O . ASP A 1 222 ? -12.579 11.230 13.125 1.00 87.12 222 ASP A O 1
ATOM 1791 N N . MET A 1 223 ? -14.816 11.497 13.266 1.00 88.94 223 MET A N 1
ATOM 1792 C CA . MET A 1 223 ? -15.026 11.794 11.851 1.00 88.94 223 MET A CA 1
ATOM 1793 C C . MET A 1 223 ? -14.336 13.087 11.429 1.00 88.94 223 MET A C 1
ATOM 1795 O O . MET A 1 223 ? -13.744 13.121 10.356 1.00 88.94 223 MET A O 1
ATOM 1799 N N . GLU A 1 224 ? -14.332 14.116 12.279 1.00 90.31 224 GLU A N 1
ATOM 1800 C CA . GLU A 1 224 ? -13.710 15.401 11.955 1.00 90.31 224 GLU A CA 1
ATOM 1801 C C . GLU A 1 224 ? -12.193 15.247 11.782 1.00 90.31 224 GLU A C 1
ATOM 1803 O O . GLU A 1 224 ? -11.608 15.717 10.802 1.00 90.31 224 GLU A O 1
ATOM 1808 N N . THR A 1 225 ? -11.543 14.551 12.715 1.00 90.75 225 THR A N 1
ATOM 1809 C CA . THR A 1 225 ? -10.106 14.263 12.638 1.00 90.75 225 THR A CA 1
ATOM 1810 C C . THR A 1 225 ? -9.791 13.338 11.460 1.00 90.75 225 THR A C 1
ATOM 1812 O O . THR A 1 225 ? -8.816 13.557 10.739 1.00 90.75 225 THR A O 1
ATOM 1815 N N . THR A 1 226 ? -10.636 12.332 11.221 1.00 92.31 226 THR A N 1
ATOM 1816 C CA . THR A 1 226 ? -10.477 11.383 10.111 1.00 92.31 226 THR A CA 1
ATOM 1817 C C . THR A 1 226 ? -10.564 12.075 8.752 1.00 92.31 226 THR A C 1
ATOM 1819 O O . THR A 1 226 ? -9.715 11.838 7.896 1.00 92.31 226 THR A O 1
ATOM 1822 N N . GLU A 1 227 ? -11.541 12.957 8.544 1.00 92.19 227 GLU A N 1
ATOM 1823 C CA . GLU A 1 227 ? -11.731 13.683 7.281 1.00 92.19 227 GLU A CA 1
ATOM 1824 C C . GLU A 1 227 ? -10.567 14.628 6.966 1.00 92.19 227 GLU A C 1
ATOM 1826 O O . GLU A 1 227 ? -10.183 14.771 5.806 1.00 92.19 227 GLU A O 1
ATOM 1831 N N . LYS A 1 228 ? -9.952 15.229 7.992 1.00 92.94 228 LYS A N 1
ATOM 1832 C CA . LYS A 1 228 ? -8.750 16.062 7.828 1.00 92.94 228 LYS A CA 1
ATOM 1833 C C . LYS A 1 228 ? -7.492 15.245 7.515 1.00 92.94 228 LYS A C 1
ATOM 1835 O O . LYS A 1 228 ? -6.570 15.777 6.901 1.00 92.94 228 LYS A O 1
ATOM 1840 N N . LEU A 1 229 ? -7.435 13.984 7.949 1.00 94.69 229 LEU A N 1
ATOM 1841 C CA . LEU A 1 229 ? -6.306 13.082 7.706 1.00 94.69 229 LEU A CA 1
ATOM 1842 C C . LEU A 1 229 ? -6.407 12.374 6.342 1.00 94.69 229 LEU A C 1
ATOM 1844 O O . LEU A 1 229 ? -5.400 12.200 5.662 1.00 94.69 229 LEU A O 1
ATOM 1848 N N . PHE A 1 230 ? -7.608 11.970 5.925 1.00 95.00 230 PHE A N 1
ATOM 1849 C CA . PHE A 1 230 ? -7.852 11.213 4.691 1.00 95.00 230 PHE A CA 1
ATOM 1850 C C . PHE A 1 230 ? -8.214 12.144 3.525 1.00 95.00 230 PHE A C 1
ATOM 1852 O O . PHE A 1 230 ? -9.338 12.155 3.021 1.00 95.00 230 PHE A O 1
ATOM 1859 N N . VAL A 1 231 ? -7.229 12.923 3.074 1.00 93.25 231 VAL A N 1
ATOM 1860 C CA . VAL A 1 231 ? -7.363 13.899 1.977 1.00 93.25 231 VAL A CA 1
ATOM 1861 C C . VAL A 1 231 ? -6.674 13.438 0.692 1.00 93.25 231 VAL A C 1
ATOM 1863 O O . VAL A 1 231 ? -5.927 12.463 0.685 1.00 93.25 231 VAL A O 1
ATOM 1866 N N . ARG A 1 232 ? -6.927 14.143 -0.419 1.00 91.00 232 ARG A N 1
ATOM 1867 C CA . ARG A 1 232 ? -6.313 13.865 -1.728 1.00 91.00 232 ARG A CA 1
ATOM 1868 C C . ARG A 1 232 ? -4.888 14.422 -1.841 1.00 91.00 232 ARG A C 1
ATOM 1870 O O . ARG A 1 232 ? -4.607 15.221 -2.731 1.00 91.00 232 ARG A O 1
ATOM 1877 N N . ASP A 1 233 ? -4.034 14.070 -0.895 1.00 89.38 233 ASP A N 1
ATOM 1878 C CA . ASP A 1 233 ? -2.645 14.518 -0.837 1.00 89.38 233 ASP A CA 1
ATOM 1879 C C . ASP A 1 233 ? -1.821 13.527 -0.005 1.00 89.38 233 ASP A C 1
ATOM 1881 O O . ASP A 1 233 ? -2.350 12.550 0.541 1.00 89.38 233 ASP A O 1
ATOM 1885 N N . THR A 1 234 ? -0.530 13.806 0.116 1.00 92.88 234 THR A N 1
ATOM 1886 C CA . THR A 1 234 ? 0.358 13.120 1.040 1.00 92.88 234 THR A CA 1
ATOM 1887 C C . THR A 1 234 ? 0.329 13.810 2.396 1.00 92.88 234 THR A C 1
ATOM 1889 O O . THR A 1 234 ? 0.657 14.990 2.528 1.00 92.88 234 THR A O 1
ATOM 1892 N N . VAL A 1 235 ? -0.038 13.059 3.430 1.00 94.88 235 VAL A N 1
ATOM 1893 C CA . VAL A 1 235 ? -0.091 13.525 4.814 1.00 94.88 235 VAL A CA 1
ATOM 1894 C C . VAL A 1 235 ? 1.008 12.855 5.624 1.00 94.88 235 VAL A C 1
ATOM 1896 O O . VAL A 1 235 ? 1.087 11.631 5.701 1.00 94.88 235 VAL A O 1
ATOM 1899 N N . HIS A 1 236 ? 1.837 13.659 6.282 1.00 95.06 236 HIS A N 1
ATOM 1900 C CA . HIS A 1 236 ? 2.763 13.189 7.301 1.00 95.06 236 HIS A CA 1
ATOM 1901 C C . HIS A 1 236 ? 2.079 13.253 8.670 1.00 95.06 236 HIS A C 1
ATOM 1903 O O . HIS A 1 236 ? 1.929 14.327 9.258 1.00 95.06 236 HIS A O 1
ATOM 1909 N N . LEU A 1 237 ? 1.688 12.092 9.196 1.00 94.44 237 LEU A N 1
ATOM 1910 C CA . LEU A 1 237 ? 1.139 11.957 10.540 1.00 94.44 237 LEU A CA 1
ATOM 1911 C C . LEU A 1 237 ? 2.278 11.948 11.569 1.00 94.44 237 LEU A C 1
ATOM 1913 O O . LEU A 1 237 ? 2.815 10.893 11.923 1.00 94.44 237 LEU A O 1
ATOM 1917 N N . PHE A 1 238 ? 2.635 13.141 12.042 1.00 89.94 238 PHE A N 1
ATOM 1918 C CA . PHE A 1 238 ? 3.773 13.393 12.919 1.00 89.94 238 PHE A CA 1
ATOM 1919 C C . PHE A 1 238 ? 3.335 13.544 14.380 1.00 89.94 238 PHE A C 1
ATOM 1921 O O . PHE A 1 238 ? 2.705 14.528 14.764 1.00 89.94 238 PHE A O 1
ATOM 1928 N N . ASN A 1 239 ? 3.694 12.573 15.223 1.00 87.44 239 ASN A N 1
ATOM 1929 C CA . ASN A 1 239 ? 3.529 12.663 16.676 1.00 87.44 239 ASN A CA 1
ATOM 1930 C C . ASN A 1 239 ? 4.435 11.640 17.395 1.00 87.44 239 ASN A C 1
ATOM 1932 O O . ASN A 1 239 ? 4.974 10.705 16.796 1.00 87.44 239 ASN A O 1
ATOM 1936 N N . THR A 1 240 ? 4.574 11.780 18.709 1.00 84.12 240 THR A N 1
ATOM 1937 C CA . THR A 1 240 ? 5.324 10.884 19.598 1.00 84.12 240 THR A CA 1
ATOM 1938 C C . THR A 1 240 ? 4.774 9.448 19.605 1.00 84.12 240 THR A C 1
ATOM 1940 O O . THR A 1 240 ? 3.651 9.177 19.164 1.00 84.12 240 THR A O 1
ATOM 1943 N N . SER A 1 241 ? 5.571 8.483 20.073 1.00 85.38 241 SER A N 1
ATOM 1944 C CA . SER A 1 241 ? 5.116 7.092 20.213 1.00 85.38 241 SER A CA 1
ATOM 1945 C C . SER A 1 241 ? 3.979 6.980 21.233 1.00 85.38 241 SER A C 1
ATOM 1947 O O . SER A 1 241 ? 4.007 7.631 22.274 1.00 85.38 241 SER A O 1
ATOM 1949 N N . GLY A 1 242 ? 2.981 6.141 20.947 1.00 83.44 242 GLY A N 1
ATOM 1950 C CA . GLY A 1 242 ? 1.848 5.910 21.852 1.00 83.44 242 GLY A CA 1
ATOM 1951 C C . GLY A 1 242 ? 0.780 7.012 21.878 1.00 83.44 242 GLY A C 1
ATOM 1952 O O . GLY A 1 242 ? -0.184 6.876 22.627 1.00 83.44 242 GLY A O 1
ATOM 1953 N N . SER A 1 243 ? 0.908 8.048 21.043 1.00 85.12 243 SER A N 1
ATOM 1954 C CA . SER A 1 243 ? -0.073 9.139 20.870 1.00 85.12 243 SER A CA 1
ATOM 1955 C C . SER A 1 243 ? -1.346 8.743 20.111 1.00 85.12 243 SER A C 1
ATOM 1957 O O . SER A 1 243 ? -2.246 9.558 19.972 1.00 85.12 243 SER A O 1
ATOM 1959 N N . GLY A 1 244 ? -1.443 7.502 19.622 1.00 88.31 244 GLY A N 1
ATOM 1960 C CA . GLY A 1 244 ? -2.631 7.008 18.917 1.00 88.31 244 GLY A CA 1
ATOM 1961 C C . GLY A 1 244 ? -2.566 7.079 17.390 1.00 88.31 244 GLY A C 1
ATOM 1962 O O . GLY A 1 244 ? -3.558 6.750 16.757 1.00 88.31 244 GLY A O 1
ATOM 1963 N N . LYS A 1 245 ? -1.416 7.425 16.784 1.00 91.75 245 LYS A N 1
ATOM 1964 C CA . LYS A 1 245 ? -1.237 7.491 15.315 1.00 91.75 245 LYS A CA 1
ATOM 1965 C C . LYS A 1 245 ? -1.785 6.269 14.570 1.00 91.75 245 LYS A C 1
ATOM 1967 O O . LYS A 1 245 ? -2.706 6.406 13.775 1.00 91.75 245 LYS A O 1
ATOM 1972 N N . THR A 1 246 ? -1.268 5.082 14.895 1.00 93.38 246 THR A N 1
ATOM 1973 C CA . THR A 1 246 ? -1.719 3.815 14.307 1.00 93.38 246 THR A CA 1
ATOM 1974 C C . THR A 1 246 ? -3.211 3.601 14.535 1.00 93.38 246 THR A C 1
ATOM 1976 O O . THR A 1 246 ? -3.926 3.194 13.635 1.00 93.38 246 THR A O 1
ATOM 1979 N N . ARG A 1 247 ? -3.737 3.921 15.723 1.00 91.94 247 ARG A N 1
ATOM 1980 C CA . ARG A 1 247 ? -5.174 3.766 15.977 1.00 91.94 247 ARG A CA 1
ATOM 1981 C C . ARG A 1 247 ? -6.006 4.668 15.062 1.00 91.94 247 ARG A C 1
ATOM 1983 O O . ARG A 1 247 ? -6.964 4.190 14.465 1.00 91.94 247 ARG A O 1
ATOM 1990 N N . LEU A 1 248 ? -5.614 5.933 14.934 1.00 93.69 248 LEU A N 1
ATOM 1991 C CA . LEU A 1 248 ? -6.295 6.918 14.101 1.00 93.69 248 LEU A CA 1
ATOM 1992 C C . LEU A 1 248 ? -6.283 6.523 12.617 1.00 93.69 248 LEU A C 1
ATOM 1994 O O . LEU A 1 248 ? -7.315 6.617 11.957 1.00 93.69 248 LEU A O 1
ATOM 1998 N N . THR A 1 249 ? -5.152 6.045 12.086 1.00 96.06 249 THR A N 1
ATOM 1999 C CA . THR A 1 249 ? -5.082 5.603 10.682 1.00 96.06 249 THR A CA 1
ATOM 2000 C C . THR A 1 249 ? -5.949 4.372 10.429 1.00 96.06 249 THR A C 1
ATOM 2002 O O . THR A 1 249 ? -6.631 4.304 9.408 1.00 96.06 249 THR A O 1
ATOM 2005 N N . LEU A 1 250 ? -5.988 3.421 11.364 1.00 96.50 250 LEU A N 1
ATOM 2006 C CA . LEU A 1 250 ? -6.821 2.224 11.247 1.00 96.50 250 LEU A CA 1
ATOM 2007 C C . LEU A 1 250 ? -8.318 2.529 11.373 1.00 96.50 250 LEU A C 1
ATOM 2009 O O . LEU A 1 250 ? -9.115 1.979 10.612 1.00 96.50 250 LEU A O 1
ATOM 2013 N N . ASP A 1 251 ? -8.711 3.415 12.291 1.00 95.25 251 ASP A N 1
ATOM 2014 C CA . ASP A 1 251 ? -10.090 3.903 12.376 1.00 95.25 251 ASP A CA 1
ATOM 2015 C C . ASP A 1 251 ? -10.472 4.625 11.073 1.00 95.25 251 ASP A C 1
ATOM 2017 O O . ASP A 1 251 ? -11.503 4.326 10.466 1.00 95.25 251 ASP A O 1
ATOM 2021 N N . GLY A 1 252 ? -9.598 5.484 10.549 1.00 96.19 252 GLY A N 1
ATOM 2022 C CA . GLY A 1 252 ? -9.849 6.148 9.276 1.00 96.19 252 GLY A CA 1
ATOM 2023 C C . GLY A 1 252 ? -9.990 5.188 8.089 1.00 96.19 252 GLY A C 1
ATOM 2024 O O . GLY A 1 252 ? -10.863 5.401 7.246 1.00 96.19 252 GLY A O 1
ATOM 2025 N N . LEU A 1 253 ? -9.248 4.074 8.067 1.00 97.00 253 LEU A N 1
ATOM 2026 C CA . LEU A 1 253 ? -9.434 2.987 7.094 1.00 97.00 253 LEU A CA 1
ATOM 2027 C C . LEU A 1 253 ? -10.702 2.142 7.335 1.00 97.00 253 LEU A C 1
ATOM 2029 O O . LEU A 1 253 ? -11.175 1.452 6.434 1.00 97.00 253 LEU A O 1
ATOM 2033 N N . CYS A 1 254 ? -11.314 2.190 8.520 1.00 96.00 254 CYS A N 1
ATOM 2034 C CA . CYS A 1 254 ? -12.656 1.624 8.703 1.00 96.00 254 CYS A CA 1
ATOM 2035 C C . CYS A 1 254 ? -13.723 2.485 8.003 1.00 96.00 254 CYS A C 1
ATOM 2037 O O . CYS A 1 254 ? -14.763 1.963 7.605 1.00 96.00 254 CYS A O 1
ATOM 2039 N N . HIS A 1 255 ? -13.458 3.782 7.798 1.00 93.50 255 HIS A N 1
ATOM 2040 C CA . HIS A 1 255 ? -14.331 4.693 7.047 1.00 93.50 255 HIS A CA 1
ATOM 2041 C C . HIS A 1 255 ? -13.922 4.879 5.590 1.00 93.50 255 HIS A C 1
ATOM 2043 O O . HIS A 1 255 ? -14.762 5.254 4.777 1.00 93.50 255 HIS A O 1
ATOM 2049 N N . ASN A 1 256 ? -12.686 4.560 5.225 1.00 94.44 256 ASN A N 1
ATOM 2050 C CA . ASN A 1 256 ? -12.162 4.715 3.877 1.00 94.44 256 ASN A CA 1
ATOM 2051 C C . ASN A 1 256 ? -11.535 3.410 3.407 1.00 94.44 256 ASN A C 1
ATOM 2053 O O . ASN A 1 256 ? -10.725 2.814 4.103 1.00 94.44 256 ASN A O 1
ATOM 2057 N N . TRP A 1 257 ? -11.855 2.971 2.195 1.00 95.19 257 TRP A N 1
ATOM 2058 C CA . TRP A 1 257 ? -11.140 1.835 1.630 1.00 95.19 257 TRP A CA 1
ATOM 2059 C C . TRP A 1 257 ? -9.670 2.189 1.392 1.00 95.19 257 TRP A C 1
ATOM 2061 O O . TRP A 1 257 ? -9.352 3.275 0.907 1.00 95.19 257 TRP A O 1
ATOM 2071 N N . GLY A 1 258 ? -8.769 1.260 1.690 1.00 96.31 258 GLY A N 1
ATOM 2072 C CA . GLY A 1 258 ? -7.348 1.477 1.469 1.00 96.31 258 GLY A CA 1
ATOM 2073 C C . GLY A 1 258 ? -6.472 0.321 1.920 1.00 96.31 258 GLY A C 1
ATOM 2074 O O . GLY A 1 258 ? -6.956 -0.664 2.491 1.00 96.31 258 GLY A O 1
ATOM 2075 N N . PHE A 1 259 ? -5.176 0.457 1.659 1.00 97.94 259 PHE A N 1
ATOM 2076 C CA . PHE A 1 259 ? -4.158 -0.489 2.093 1.00 97.94 259 PHE A CA 1
ATOM 2077 C C . PHE A 1 259 ? -3.386 0.041 3.296 1.00 97.94 259 PHE A C 1
ATOM 2079 O O . PHE A 1 259 ? -3.022 1.213 3.349 1.00 97.94 259 PHE A O 1
ATOM 2086 N N . TYR A 1 260 ? -3.127 -0.847 4.247 1.00 98.19 260 TYR A N 1
ATOM 2087 C CA . TYR A 1 260 ? -2.278 -0.600 5.401 1.00 98.19 260 TYR A CA 1
ATOM 2088 C C . TYR A 1 260 ? -1.000 -1.427 5.265 1.00 98.19 260 TYR A C 1
ATOM 2090 O O . TYR A 1 260 ? -1.035 -2.661 5.327 1.00 98.19 260 TYR A O 1
ATOM 2098 N N . PHE A 1 261 ? 0.122 -0.734 5.099 1.00 97.19 261 PHE A N 1
ATOM 2099 C CA . PHE A 1 261 ? 1.459 -1.302 5.139 1.00 97.19 261 PHE A CA 1
ATOM 2100 C C . PHE A 1 261 ? 2.119 -0.905 6.447 1.00 97.19 261 PHE A C 1
ATOM 2102 O O . PHE A 1 261 ? 2.229 0.276 6.763 1.00 97.19 261 PHE A O 1
ATOM 2109 N N . SER A 1 262 ? 2.581 -1.902 7.191 1.00 95.56 262 SER A N 1
ATOM 2110 C CA . SER A 1 262 ? 3.460 -1.672 8.327 1.00 95.56 262 SER A CA 1
ATOM 2111 C C . SER A 1 262 ? 4.884 -1.981 7.913 1.00 95.56 262 SER A C 1
ATOM 2113 O O . SER A 1 262 ? 5.185 -3.097 7.487 1.00 95.56 262 SER A O 1
ATOM 2115 N N . CYS A 1 263 ? 5.770 -1.004 8.057 1.00 95.56 263 CYS A N 1
ATOM 2116 C CA . CYS A 1 263 ? 7.186 -1.188 7.770 1.00 95.56 263 CYS A CA 1
ATOM 2117 C C . CYS A 1 263 ? 7.930 -1.904 8.910 1.00 95.56 263 CYS A C 1
ATOM 2119 O O . CYS A 1 263 ? 9.115 -2.204 8.771 1.00 95.56 263 CYS A O 1
ATOM 2121 N N . GLN A 1 264 ? 7.242 -2.203 10.020 1.00 90.50 264 GLN A N 1
ATOM 2122 C CA . GLN A 1 264 ? 7.782 -2.955 11.146 1.00 90.50 264 GLN A CA 1
ATOM 2123 C C . GLN A 1 264 ? 6.783 -3.992 11.660 1.00 90.50 264 GLN A C 1
ATOM 2125 O O . GLN A 1 264 ? 5.825 -3.671 12.368 1.00 90.50 264 GLN A O 1
ATOM 2130 N N . ARG A 1 265 ? 7.067 -5.269 11.403 1.00 85.25 265 ARG A N 1
ATOM 2131 C CA . ARG A 1 265 ? 6.304 -6.362 11.998 1.00 85.25 265 ARG A CA 1
ATOM 2132 C C . ARG A 1 265 ? 6.853 -6.733 13.375 1.00 85.25 265 ARG A C 1
ATOM 2134 O O . ARG A 1 265 ? 8.050 -6.907 13.580 1.00 85.25 265 ARG A O 1
ATOM 2141 N N . LYS A 1 266 ? 5.942 -6.923 14.326 1.00 81.88 266 LYS A N 1
ATOM 2142 C CA . LYS A 1 266 ? 6.203 -7.534 15.633 1.00 81.88 266 LYS A CA 1
ATOM 2143 C C . LYS A 1 266 ? 5.389 -8.817 15.728 1.00 81.88 266 LYS A C 1
ATOM 2145 O O . LYS A 1 266 ? 4.157 -8.773 15.731 1.00 81.88 266 LYS A O 1
ATOM 2150 N N . LEU A 1 267 ? 6.087 -9.953 15.774 1.00 72.62 267 LEU A N 1
ATOM 2151 C CA . LEU A 1 267 ? 5.479 -11.281 15.895 1.00 72.62 267 LEU A CA 1
ATOM 2152 C C . LEU A 1 267 ? 4.463 -11.327 17.044 1.00 72.62 267 LEU A C 1
ATOM 2154 O O . LEU A 1 267 ? 4.655 -10.688 18.075 1.00 72.62 267 LEU A O 1
ATOM 2158 N N . ASP A 1 268 ? 3.365 -12.048 16.812 1.00 68.31 268 ASP A N 1
ATOM 2159 C CA . ASP A 1 268 ? 2.246 -12.235 17.748 1.00 68.31 268 ASP A CA 1
ATOM 2160 C C . ASP A 1 268 ? 1.505 -10.947 18.185 1.00 68.31 268 ASP A C 1
ATOM 2162 O O . ASP A 1 268 ? 0.581 -11.005 18.998 1.00 68.31 268 ASP A O 1
ATOM 2166 N N . SER A 1 269 ? 1.807 -9.792 17.577 1.00 75.94 269 SER A N 1
ATOM 2167 C CA . SER A 1 269 ? 1.106 -8.522 17.812 1.00 75.94 269 SER A CA 1
ATOM 2168 C C . SER A 1 269 ? 0.285 -8.061 16.598 1.00 75.94 269 SER A C 1
ATOM 2170 O O . SER A 1 269 ? 0.578 -8.426 15.460 1.00 75.94 269 SER A O 1
ATOM 2172 N N . ALA A 1 270 ? -0.725 -7.213 16.828 1.00 80.38 270 ALA A N 1
ATOM 2173 C CA . ALA A 1 270 ? -1.523 -6.558 15.784 1.00 80.38 270 ALA A CA 1
ATOM 2174 C C . ALA A 1 270 ? -0.724 -5.431 15.097 1.00 80.38 270 ALA A C 1
ATOM 2176 O O . ALA A 1 270 ? -1.047 -4.254 15.230 1.00 80.38 270 ALA A O 1
ATOM 2177 N N . SER A 1 271 ? 0.371 -5.800 14.435 1.00 85.62 271 SER A N 1
ATOM 2178 C CA . SER A 1 271 ? 1.330 -4.874 13.819 1.00 85.62 271 SER A CA 1
ATOM 2179 C C . SER A 1 271 ? 1.250 -4.828 12.297 1.00 85.62 271 SER A C 1
ATOM 2181 O O . SER A 1 271 ? 1.928 -4.000 11.703 1.00 85.62 271 SER A O 1
ATOM 2183 N N . GLY A 1 272 ? 0.417 -5.659 11.664 1.00 92.81 272 GLY A N 1
ATOM 2184 C CA . GLY A 1 272 ? 0.345 -5.787 10.210 1.00 92.81 272 GLY A CA 1
ATOM 2185 C C . GLY A 1 272 ? 0.970 -7.070 9.663 1.00 92.81 272 GLY A C 1
ATOM 2186 O O . GLY A 1 272 ? 1.524 -7.891 10.397 1.00 92.81 272 GLY A O 1
ATOM 2187 N N . SER A 1 273 ? 0.856 -7.238 8.346 1.00 94.75 273 SER A N 1
ATOM 2188 C CA . SER A 1 273 ? 1.533 -8.302 7.595 1.00 94.75 273 SER A CA 1
ATOM 2189 C C . SER A 1 273 ? 3.055 -8.133 7.586 1.00 94.75 273 SER A C 1
ATOM 2191 O O . SER A 1 273 ? 3.573 -7.031 7.744 1.00 94.75 273 SER A O 1
ATOM 2193 N N . GLY A 1 274 ? 3.767 -9.245 7.386 1.00 94.69 274 GLY A N 1
ATOM 2194 C CA . GLY A 1 274 ? 5.214 -9.261 7.148 1.00 94.69 274 GLY A CA 1
ATOM 2195 C C . GLY A 1 274 ? 5.604 -9.079 5.678 1.00 94.69 274 GLY A C 1
ATOM 2196 O O . GLY A 1 274 ? 6.761 -9.286 5.327 1.00 94.69 274 GLY A O 1
ATOM 2197 N N . ASP A 1 275 ? 4.659 -8.751 4.802 1.00 96.31 275 ASP A N 1
ATOM 2198 C CA . ASP A 1 275 ? 4.877 -8.680 3.357 1.00 96.31 275 ASP A CA 1
ATOM 2199 C C . ASP A 1 275 ? 5.840 -7.568 2.920 1.00 96.31 275 ASP A C 1
ATOM 2201 O O . ASP A 1 275 ? 6.583 -7.767 1.963 1.00 96.31 275 ASP A O 1
ATOM 2205 N N . PHE A 1 276 ? 5.907 -6.442 3.636 1.00 96.31 276 PHE A N 1
ATOM 2206 C CA . PHE A 1 276 ? 6.932 -5.424 3.387 1.00 96.31 276 PHE A CA 1
ATOM 2207 C C . PHE A 1 276 ? 8.343 -5.912 3.757 1.00 96.31 276 PHE A C 1
ATOM 2209 O O . PHE A 1 276 ? 9.286 -5.718 2.993 1.00 96.31 276 PHE A O 1
ATOM 2216 N N . GLU A 1 277 ? 8.502 -6.582 4.902 1.00 95.25 277 GLU A N 1
ATOM 2217 C CA . GLU A 1 277 ? 9.786 -7.178 5.302 1.00 95.25 277 GLU A CA 1
ATOM 2218 C C . GLU A 1 277 ? 10.231 -8.238 4.288 1.00 95.25 277 GLU A C 1
ATOM 2220 O O . GLU A 1 277 ? 11.383 -8.248 3.847 1.00 95.25 277 GLU A O 1
ATOM 2225 N N . GLU A 1 278 ? 9.290 -9.080 3.857 1.00 95.38 278 GLU A N 1
ATOM 2226 C CA . GLU A 1 278 ? 9.506 -10.046 2.789 1.00 95.38 278 GLU A CA 1
ATOM 2227 C C . GLU A 1 278 ? 9.913 -9.348 1.488 1.00 95.38 278 GLU A C 1
ATOM 2229 O O . GLU A 1 278 ? 10.916 -9.734 0.901 1.00 95.38 278 GLU A O 1
ATOM 2234 N N . ALA A 1 279 ? 9.215 -8.292 1.061 1.00 95.88 279 ALA A N 1
ATOM 2235 C CA . ALA A 1 279 ? 9.571 -7.516 -0.126 1.00 95.88 279 ALA A CA 1
ATOM 2236 C C . ALA A 1 279 ? 11.017 -6.995 -0.055 1.00 95.88 279 ALA A C 1
ATOM 2238 O O . ALA A 1 279 ? 11.796 -7.190 -0.985 1.00 95.88 279 ALA A O 1
ATOM 2239 N N . ILE A 1 280 ? 11.429 -6.414 1.073 1.00 95.94 280 ILE A N 1
ATOM 2240 C CA . ILE A 1 280 ? 12.806 -5.933 1.256 1.00 95.94 280 ILE A CA 1
ATOM 2241 C C . ILE A 1 280 ? 13.819 -7.085 1.199 1.00 95.94 280 ILE A C 1
ATOM 2243 O O . ILE A 1 280 ? 14.911 -6.914 0.650 1.00 95.94 280 ILE A O 1
ATOM 2247 N N . ARG A 1 281 ? 13.474 -8.267 1.724 1.00 95.06 281 ARG A N 1
ATOM 2248 C CA . ARG A 1 281 ? 14.292 -9.479 1.581 1.00 95.06 281 ARG A CA 1
ATOM 2249 C C . ARG A 1 281 ? 14.414 -9.890 0.112 1.00 95.06 281 ARG A C 1
ATOM 2251 O O . ARG A 1 281 ? 15.528 -10.081 -0.362 1.00 95.06 281 ARG A O 1
ATOM 2258 N N . VAL A 1 282 ? 13.299 -9.945 -0.621 1.00 94.50 282 VAL A N 1
ATOM 2259 C CA . VAL A 1 282 ? 13.285 -10.285 -2.052 1.00 94.50 282 VAL A CA 1
ATOM 2260 C C . VAL A 1 282 ? 14.142 -9.315 -2.857 1.00 94.50 282 VAL A C 1
ATOM 2262 O O . VAL A 1 282 ? 14.933 -9.772 -3.673 1.00 94.50 282 VAL A O 1
ATOM 2265 N N . ILE A 1 283 ? 14.033 -8.004 -2.612 1.00 93.69 283 ILE A N 1
ATOM 2266 C CA . ILE A 1 283 ? 14.843 -6.984 -3.296 1.00 93.69 283 ILE A CA 1
ATOM 2267 C C . ILE A 1 283 ? 16.334 -7.308 -3.167 1.00 93.69 283 ILE A C 1
ATOM 2269 O O . ILE A 1 283 ? 17.035 -7.329 -4.172 1.00 93.69 283 ILE A O 1
ATOM 2273 N N . LYS A 1 284 ? 16.806 -7.617 -1.953 1.00 90.38 284 LYS A N 1
ATOM 2274 C CA . LYS A 1 284 ? 18.217 -7.944 -1.686 1.00 90.38 284 LYS A CA 1
ATOM 2275 C C . LYS A 1 284 ? 18.670 -9.257 -2.330 1.00 90.38 284 LYS A C 1
ATOM 2277 O O . LYS A 1 284 ? 19.849 -9.390 -2.649 1.00 90.38 284 LYS A O 1
ATOM 2282 N N . ASP A 1 285 ? 17.750 -10.204 -2.497 1.00 90.50 285 ASP A N 1
ATOM 2283 C CA . ASP A 1 285 ? 18.013 -11.532 -3.063 1.00 90.50 285 ASP A CA 1
ATOM 2284 C C . ASP A 1 285 ? 17.966 -11.544 -4.607 1.00 90.50 285 ASP A C 1
ATOM 2286 O O . ASP A 1 285 ? 18.367 -12.530 -5.234 1.00 90.50 285 ASP A O 1
ATOM 2290 N N . LEU A 1 286 ? 17.479 -10.476 -5.253 1.00 87.38 286 LEU A N 1
ATOM 2291 C CA . LEU A 1 286 ? 17.457 -10.384 -6.713 1.00 87.38 286 LEU A CA 1
ATOM 2292 C C . LEU A 1 286 ? 18.879 -10.296 -7.275 1.00 87.38 286 LEU A C 1
ATOM 2294 O O . LEU A 1 286 ? 19.689 -9.480 -6.851 1.00 87.38 286 LEU A O 1
ATOM 2298 N N . SER A 1 287 ? 19.165 -11.066 -8.327 1.00 77.44 287 SER A N 1
ATOM 2299 C CA . SER A 1 287 ? 20.462 -11.016 -9.021 1.00 77.44 287 SER A CA 1
ATOM 2300 C C . SER A 1 287 ? 20.764 -9.657 -9.660 1.00 77.44 287 SER A C 1
ATOM 2302 O O . SER A 1 287 ? 21.909 -9.374 -9.993 1.00 77.44 287 SER A O 1
ATOM 2304 N N . THR A 1 288 ? 19.730 -8.844 -9.881 1.00 80.12 288 THR A N 1
ATOM 2305 C CA . THR A 1 288 ? 19.827 -7.478 -10.405 1.00 80.12 288 THR A CA 1
ATOM 2306 C C . THR A 1 288 ? 20.121 -6.445 -9.317 1.00 80.12 288 THR A C 1
ATOM 2308 O O . THR A 1 288 ? 20.359 -5.288 -9.648 1.00 80.12 288 THR A O 1
ATOM 2311 N N . TRP A 1 289 ? 20.095 -6.831 -8.036 1.00 85.12 289 TRP A N 1
ATOM 2312 C CA . TRP A 1 289 ? 20.404 -5.939 -6.925 1.00 85.12 289 TRP A CA 1
ATOM 2313 C C . TRP A 1 289 ? 21.894 -5.614 -6.866 1.00 85.12 289 TRP A C 1
ATOM 2315 O O . TRP A 1 289 ? 22.751 -6.498 -6.964 1.00 85.12 289 TRP A O 1
ATOM 2325 N N . ASN A 1 290 ? 22.213 -4.338 -6.665 1.00 82.19 290 ASN A N 1
ATOM 2326 C CA . ASN A 1 290 ? 23.575 -3.840 -6.683 1.00 82.19 290 ASN A CA 1
ATOM 2327 C C . ASN A 1 290 ? 23.875 -2.967 -5.459 1.00 82.19 290 ASN A C 1
ATOM 2329 O O . ASN A 1 290 ? 23.358 -1.867 -5.307 1.00 82.19 290 ASN A O 1
ATOM 2333 N N . TRP A 1 291 ? 24.801 -3.422 -4.614 1.00 83.19 291 TRP A N 1
ATOM 2334 C CA . TRP A 1 291 ? 25.221 -2.707 -3.401 1.00 83.19 291 TRP A CA 1
ATOM 2335 C C . TRP A 1 291 ? 26.116 -1.475 -3.650 1.00 83.19 291 TRP A C 1
ATOM 2337 O O . TRP A 1 291 ? 26.605 -0.871 -2.700 1.00 83.19 291 TRP A O 1
ATOM 2347 N N . GLY A 1 292 ? 26.399 -1.116 -4.907 1.00 79.81 292 GLY A N 1
ATOM 2348 C CA . GLY A 1 292 ? 27.198 0.070 -5.233 1.00 79.81 292 GLY A CA 1
ATOM 2349 C C . GLY A 1 292 ? 26.375 1.361 -5.299 1.00 79.81 292 GLY A C 1
ATOM 2350 O O . GLY A 1 292 ? 25.175 1.333 -5.526 1.00 79.81 292 GLY A O 1
ATOM 2351 N N . THR A 1 293 ? 27.048 2.508 -5.183 1.00 76.38 293 THR A N 1
ATOM 2352 C CA . THR A 1 293 ? 26.424 3.844 -5.061 1.00 76.38 293 THR A CA 1
ATOM 2353 C C . THR A 1 293 ? 26.452 4.684 -6.347 1.00 76.38 293 THR A C 1
ATOM 2355 O O . THR A 1 293 ? 26.127 5.868 -6.333 1.00 76.38 293 THR A O 1
ATOM 2358 N N . GLY A 1 294 ? 26.874 4.100 -7.473 1.00 80.19 294 GLY A N 1
ATOM 2359 C CA . GLY A 1 294 ? 26.932 4.801 -8.761 1.00 80.19 294 GLY A CA 1
ATOM 2360 C C . GLY A 1 294 ? 25.537 5.019 -9.375 1.00 80.19 294 GLY A C 1
ATOM 2361 O O . GLY A 1 294 ? 24.690 4.141 -9.220 1.00 80.19 294 GLY A O 1
ATOM 2362 N N . PRO A 1 295 ? 25.294 6.106 -10.138 1.00 79.44 295 PRO A N 1
ATOM 2363 C CA . PRO A 1 295 ? 23.965 6.434 -10.677 1.00 79.44 295 PRO A CA 1
ATOM 2364 C C . PRO A 1 295 ? 23.294 5.307 -11.477 1.00 79.44 295 PRO A C 1
ATOM 2366 O O . PRO A 1 295 ? 22.117 5.031 -11.285 1.00 79.44 295 PRO A O 1
ATOM 2369 N N . GLU A 1 296 ? 24.050 4.602 -12.323 1.00 80.62 296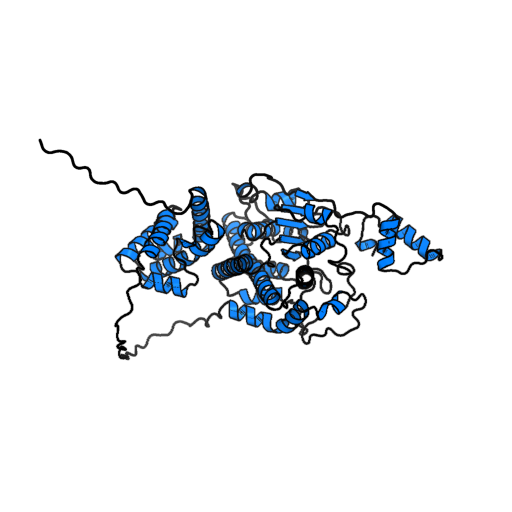 GLU A N 1
ATOM 2370 C CA . GLU A 1 296 ? 23.547 3.450 -13.088 1.00 80.62 296 GLU A CA 1
ATOM 2371 C C . GLU A 1 296 ? 23.044 2.321 -12.173 1.00 80.62 296 GLU A C 1
ATOM 2373 O O . GLU A 1 296 ? 22.018 1.699 -12.437 1.00 80.62 296 GLU A O 1
ATOM 2378 N N . ARG A 1 297 ? 23.743 2.089 -11.057 1.00 84.06 297 ARG A N 1
ATOM 2379 C CA . ARG A 1 297 ? 23.414 1.046 -10.077 1.00 84.06 297 ARG A CA 1
ATOM 2380 C C . ARG A 1 297 ? 22.181 1.417 -9.266 1.00 84.06 297 ARG A C 1
ATOM 2382 O O . ARG A 1 297 ? 21.343 0.560 -9.020 1.00 84.06 297 ARG A O 1
ATOM 2389 N N . LEU A 1 298 ? 22.042 2.697 -8.919 1.00 85.31 298 LEU A N 1
ATOM 2390 C CA . LEU A 1 298 ? 20.830 3.210 -8.289 1.00 85.31 298 LEU A CA 1
ATOM 2391 C C . LEU A 1 298 ? 19.614 2.970 -9.204 1.00 85.31 298 LEU A C 1
ATOM 2393 O O . LEU A 1 298 ? 18.609 2.437 -8.747 1.00 85.31 298 LEU A O 1
ATOM 2397 N N . CYS A 1 299 ? 19.717 3.247 -10.509 1.00 83.31 299 CYS A N 1
ATOM 2398 C CA . CYS A 1 299 ? 18.636 2.953 -11.462 1.00 83.31 299 CYS A CA 1
ATOM 2399 C C . CYS A 1 299 ? 18.310 1.448 -11.571 1.00 83.31 299 CYS A C 1
ATOM 2401 O O . CYS A 1 299 ? 17.139 1.072 -11.666 1.00 83.31 299 CYS A O 1
ATOM 2403 N N . GLN A 1 300 ? 19.322 0.574 -11.528 1.00 85.88 300 GLN A N 1
ATOM 2404 C CA . GLN A 1 300 ? 19.117 -0.882 -11.490 1.00 85.88 300 GLN A CA 1
ATOM 2405 C C . GLN A 1 300 ? 18.369 -1.313 -10.219 1.00 85.88 300 GLN A C 1
ATOM 2407 O O . GLN A 1 300 ? 17.424 -2.100 -10.294 1.00 85.88 300 GLN A O 1
ATOM 2412 N N . ASN A 1 301 ? 18.745 -0.756 -9.067 1.00 91.50 301 ASN A N 1
ATOM 2413 C CA . ASN A 1 301 ? 18.078 -1.009 -7.793 1.00 91.50 301 ASN A CA 1
ATOM 2414 C C . ASN A 1 301 ? 16.623 -0.534 -7.803 1.00 91.50 301 ASN A C 1
ATOM 2416 O O . ASN A 1 301 ? 15.757 -1.276 -7.345 1.00 91.50 301 ASN A O 1
ATOM 2420 N N . ALA A 1 302 ? 16.343 0.645 -8.368 1.00 89.75 302 ALA A N 1
ATOM 2421 C CA . ALA A 1 302 ? 14.979 1.147 -8.545 1.00 89.75 302 ALA A CA 1
ATOM 2422 C C . ALA A 1 302 ? 14.134 0.181 -9.390 1.00 89.75 302 ALA A C 1
ATOM 2424 O O . ALA A 1 302 ? 13.059 -0.228 -8.976 1.00 89.75 302 ALA A O 1
ATOM 2425 N N . THR A 1 303 ? 14.676 -0.322 -10.504 1.00 89.12 303 THR A N 1
ATOM 2426 C CA . THR A 1 303 ? 13.982 -1.321 -11.345 1.00 89.12 303 THR A CA 1
ATOM 2427 C C . THR A 1 303 ? 13.705 -2.628 -10.585 1.00 89.12 303 THR A C 1
ATOM 2429 O O . THR A 1 303 ? 12.642 -3.239 -10.725 1.00 89.12 303 THR A O 1
ATOM 2432 N N . ALA A 1 304 ? 14.654 -3.072 -9.754 1.00 91.50 304 ALA A N 1
ATOM 2433 C CA . ALA A 1 304 ? 14.474 -4.244 -8.902 1.00 91.50 304 ALA A CA 1
ATOM 2434 C C . ALA A 1 304 ? 13.376 -4.014 -7.847 1.00 91.50 304 ALA A C 1
ATOM 2436 O O . ALA A 1 304 ? 12.532 -4.887 -7.638 1.00 91.50 304 ALA A O 1
ATOM 2437 N N . ALA A 1 305 ? 13.361 -2.840 -7.216 1.00 94.31 305 ALA A N 1
ATOM 2438 C CA . ALA A 1 305 ? 12.353 -2.462 -6.236 1.00 94.31 305 ALA A CA 1
ATOM 2439 C C . ALA A 1 305 ? 10.966 -2.281 -6.859 1.00 94.31 305 ALA A C 1
ATOM 2441 O O . ALA A 1 305 ? 10.017 -2.843 -6.323 1.00 94.31 305 ALA A O 1
ATOM 2442 N N . ASP A 1 306 ? 10.846 -1.629 -8.017 1.00 92.69 306 ASP A N 1
ATOM 2443 C CA . ASP A 1 306 ? 9.601 -1.502 -8.785 1.00 92.69 306 ASP A CA 1
ATOM 2444 C C . ASP A 1 306 ? 8.940 -2.861 -9.011 1.00 92.69 306 ASP A C 1
ATOM 2446 O O . ASP A 1 306 ? 7.747 -3.049 -8.760 1.00 92.69 306 ASP A O 1
ATOM 2450 N N . ARG A 1 307 ? 9.728 -3.851 -9.448 1.00 94.12 307 ARG A N 1
ATOM 2451 C CA . ARG A 1 307 ? 9.236 -5.217 -9.644 1.00 94.12 307 ARG A CA 1
ATOM 2452 C C . ARG A 1 307 ? 8.689 -5.808 -8.348 1.00 94.12 307 ARG A C 1
ATOM 2454 O O . ARG A 1 307 ? 7.632 -6.438 -8.362 1.00 94.12 307 ARG A O 1
ATOM 2461 N N . VAL A 1 308 ? 9.402 -5.647 -7.239 1.00 96.94 308 VAL A N 1
ATOM 2462 C CA . VAL A 1 308 ? 9.001 -6.250 -5.963 1.00 96.94 308 VAL A CA 1
ATOM 2463 C C . VAL A 1 308 ? 7.830 -5.504 -5.324 1.00 96.94 308 VAL A C 1
ATOM 2465 O O . VAL A 1 308 ? 6.924 -6.137 -4.786 1.00 96.94 308 VAL A O 1
ATOM 2468 N N . PHE A 1 309 ? 7.767 -4.180 -5.434 1.00 96.88 309 PHE A N 1
ATOM 2469 C CA . PHE A 1 309 ? 6.606 -3.414 -4.996 1.00 96.88 309 PHE A CA 1
ATOM 2470 C C . PHE A 1 309 ? 5.379 -3.678 -5.878 1.00 96.88 309 PHE A C 1
ATOM 2472 O O . PHE A 1 309 ? 4.256 -3.678 -5.368 1.00 96.88 309 PHE A O 1
ATOM 2479 N N . ALA A 1 310 ? 5.566 -4.052 -7.149 1.00 96.50 310 ALA A N 1
ATOM 2480 C CA . ALA A 1 310 ? 4.495 -4.624 -7.960 1.00 96.50 310 ALA A CA 1
ATOM 2481 C C . ALA A 1 310 ? 4.006 -5.973 -7.431 1.00 96.50 310 ALA A C 1
ATOM 2483 O O . ALA A 1 310 ? 2.795 -6.174 -7.364 1.00 96.50 310 ALA A O 1
ATOM 2484 N N . MET A 1 311 ? 4.897 -6.862 -6.977 1.00 97.69 311 MET A N 1
ATOM 2485 C CA . MET A 1 311 ? 4.488 -8.104 -6.301 1.00 97.69 311 MET A CA 1
ATOM 2486 C C . MET A 1 311 ? 3.666 -7.801 -5.043 1.00 97.69 311 MET A C 1
ATOM 2488 O O . MET A 1 311 ? 2.594 -8.374 -4.851 1.00 97.69 311 MET A O 1
ATOM 2492 N N . LEU A 1 312 ? 4.151 -6.870 -4.215 1.00 97.75 312 LEU A N 1
ATOM 2493 C CA . LEU A 1 312 ? 3.510 -6.443 -2.971 1.00 97.75 312 LEU A CA 1
ATOM 2494 C C . LEU A 1 312 ? 2.089 -5.909 -3.218 1.00 97.75 312 LEU A C 1
ATOM 2496 O O . LEU A 1 312 ? 1.125 -6.381 -2.613 1.00 97.75 312 LEU A O 1
ATOM 2500 N N . LEU A 1 313 ? 1.938 -4.959 -4.146 1.00 97.69 313 LEU A N 1
ATOM 2501 C CA . LEU A 1 313 ? 0.641 -4.367 -4.465 1.00 97.69 313 LEU A CA 1
ATOM 2502 C C . LEU A 1 313 ? -0.295 -5.361 -5.167 1.00 97.69 313 LEU A C 1
ATOM 2504 O O . LEU A 1 313 ? -1.484 -5.411 -4.850 1.00 97.69 313 LEU A O 1
ATOM 2508 N N . CYS A 1 314 ? 0.232 -6.187 -6.075 1.00 97.75 314 CYS A N 1
ATOM 2509 C CA . CYS A 1 314 ? -0.531 -7.237 -6.749 1.00 97.75 314 CYS A CA 1
ATOM 2510 C C . CYS A 1 314 ? -1.120 -8.227 -5.736 1.00 97.75 314 CYS A C 1
ATOM 2512 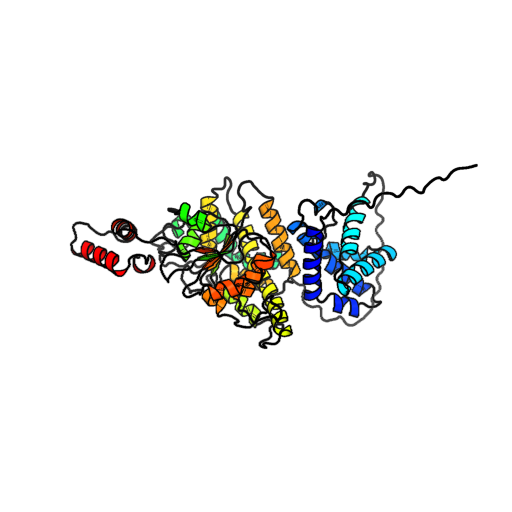O O . CYS A 1 314 ? -2.317 -8.508 -5.782 1.00 97.75 314 CYS A O 1
ATOM 2514 N N . ALA A 1 315 ? -0.326 -8.675 -4.756 1.00 98.31 315 ALA A N 1
ATOM 2515 C CA . ALA A 1 315 ? -0.796 -9.555 -3.690 1.00 98.31 315 ALA A CA 1
ATOM 2516 C C . ALA A 1 315 ? -1.931 -8.921 -2.870 1.00 98.31 315 ALA A C 1
ATOM 2518 O O . ALA A 1 315 ? -2.950 -9.564 -2.609 1.00 98.31 315 ALA A O 1
ATOM 2519 N N . ARG A 1 316 ? -1.799 -7.639 -2.508 1.00 97.81 316 ARG A N 1
ATOM 2520 C CA . ARG A 1 316 ? -2.827 -6.894 -1.764 1.00 97.81 316 ARG A CA 1
ATOM 2521 C C . ARG A 1 316 ? -4.125 -6.742 -2.555 1.00 97.81 316 ARG A C 1
ATOM 2523 O O . ARG A 1 316 ? -5.196 -6.987 -2.001 1.00 97.81 316 ARG A O 1
ATOM 2530 N N . ILE A 1 317 ? -4.036 -6.403 -3.841 1.00 96.88 317 ILE A N 1
ATOM 2531 C CA . ILE A 1 317 ? -5.192 -6.287 -4.742 1.00 96.88 317 ILE A CA 1
ATOM 2532 C C . ILE A 1 317 ? -5.851 -7.648 -4.974 1.00 96.88 317 ILE A C 1
ATOM 2534 O O . ILE A 1 317 ? -7.076 -7.745 -4.954 1.00 96.88 317 ILE A O 1
ATOM 2538 N N . PHE A 1 318 ? -5.063 -8.711 -5.140 1.00 97.81 318 PHE A N 1
ATOM 2539 C CA . PHE A 1 318 ? -5.578 -10.069 -5.277 1.00 97.81 318 PHE A CA 1
ATOM 2540 C C . PHE A 1 318 ? -6.380 -10.491 -4.042 1.00 97.81 318 PHE A C 1
ATOM 2542 O O . PHE A 1 318 ? -7.538 -10.884 -4.171 1.00 97.81 318 PHE A O 1
ATOM 2549 N N . VAL A 1 319 ? -5.810 -10.354 -2.841 1.00 98.19 319 VAL A N 1
ATOM 2550 C CA . VAL A 1 319 ? -6.502 -10.716 -1.594 1.00 98.19 319 VAL A CA 1
ATOM 2551 C C . VAL A 1 319 ? -7.728 -9.826 -1.361 1.00 98.19 319 VAL A C 1
ATOM 2553 O O . VAL A 1 319 ? -8.760 -10.331 -0.921 1.00 98.19 319 VAL A O 1
ATOM 2556 N N . LEU A 1 320 ? -7.663 -8.533 -1.707 1.00 96.69 320 LEU A N 1
ATOM 2557 C CA . LEU A 1 320 ? -8.828 -7.645 -1.671 1.00 96.69 320 LEU A CA 1
ATOM 2558 C C . LEU A 1 320 ? -9.938 -8.139 -2.608 1.00 96.69 320 LEU A C 1
ATOM 2560 O O . LEU A 1 320 ? -11.080 -8.232 -2.172 1.00 96.69 320 LEU A O 1
ATOM 2564 N N . LYS A 1 321 ? -9.619 -8.520 -3.852 1.00 94.94 321 LYS A N 1
ATOM 2565 C CA . LYS A 1 321 ? -10.601 -9.089 -4.792 1.00 94.94 321 LYS A CA 1
ATOM 2566 C C . LYS A 1 321 ? -11.277 -10.324 -4.191 1.00 94.94 321 LYS A C 1
ATOM 2568 O O . LYS A 1 321 ? -12.498 -10.362 -4.100 1.00 94.94 321 LYS A O 1
ATOM 2573 N N . GLN A 1 322 ? -10.484 -11.271 -3.678 1.00 96.56 322 GLN A N 1
ATOM 2574 C CA . GLN A 1 322 ? -11.014 -12.476 -3.025 1.00 96.56 322 GLN A CA 1
ATOM 2575 C C . GLN A 1 322 ? -11.909 -12.142 -1.820 1.00 96.56 322 GLN A C 1
ATOM 2577 O O . GLN A 1 322 ? -12.913 -12.812 -1.589 1.00 96.56 322 GLN A O 1
ATOM 2582 N N . PHE A 1 323 ? -11.560 -11.111 -1.046 1.00 96.12 323 PHE A N 1
ATOM 2583 C CA . PHE A 1 323 ? -12.346 -10.678 0.108 1.00 96.12 323 PHE A CA 1
ATOM 2584 C C . PHE A 1 323 ? -13.693 -10.107 -0.329 1.00 96.12 323 PHE A C 1
ATOM 2586 O O . PHE A 1 323 ? -14.724 -10.499 0.215 1.00 96.12 323 PHE A O 1
ATOM 2593 N N . LEU A 1 324 ? -13.681 -9.218 -1.324 1.00 92.81 324 LEU A N 1
ATOM 2594 C CA . LEU A 1 324 ? -14.876 -8.565 -1.852 1.00 92.81 324 LEU A CA 1
ATOM 2595 C C . LEU A 1 324 ? -15.849 -9.576 -2.474 1.00 92.81 324 LEU A C 1
ATOM 2597 O O . LEU A 1 324 ? -17.053 -9.465 -2.246 1.00 92.81 324 LEU A O 1
ATOM 2601 N N . ASP A 1 325 ? -15.335 -10.602 -3.157 1.00 92.56 325 ASP A N 1
ATOM 2602 C CA . ASP A 1 325 ? -16.135 -11.697 -3.725 1.00 92.56 325 ASP A CA 1
ATOM 2603 C C . ASP A 1 325 ? -16.862 -12.532 -2.650 1.00 92.56 325 ASP A C 1
ATOM 2605 O O . ASP A 1 325 ? -17.865 -13.187 -2.937 1.00 92.56 325 ASP A O 1
ATOM 2609 N N . CYS A 1 326 ? -16.388 -12.499 -1.399 1.00 94.50 326 CYS A N 1
ATOM 2610 C CA . CYS A 1 326 ? -16.973 -13.236 -0.276 1.00 94.50 326 CYS A CA 1
ATOM 2611 C C . CYS A 1 326 ? -17.986 -12.422 0.548 1.00 94.50 326 CYS A C 1
ATOM 2613 O O . CYS A 1 326 ? -18.595 -12.971 1.474 1.00 94.50 326 CYS A O 1
ATOM 2615 N N . ILE A 1 327 ? -18.155 -11.123 0.272 1.00 92.06 327 ILE A N 1
ATOM 2616 C CA . ILE A 1 327 ? -19.064 -10.266 1.041 1.00 92.06 327 ILE A CA 1
ATOM 2617 C C . ILE A 1 327 ? -20.523 -10.611 0.687 1.00 92.06 327 ILE A C 1
ATOM 2619 O O . ILE A 1 327 ? -20.886 -10.612 -0.491 1.00 92.06 327 ILE A O 1
ATOM 2623 N N . PRO A 1 328 ? -21.391 -10.872 1.683 1.00 89.69 328 PRO A N 1
ATOM 2624 C CA . PRO A 1 328 ? -22.795 -11.173 1.430 1.00 89.69 328 PRO A CA 1
ATOM 2625 C C . PRO A 1 328 ? -23.569 -9.951 0.911 1.00 89.69 328 PRO A C 1
ATOM 2627 O O . PRO A 1 328 ? -23.235 -8.804 1.204 1.00 89.69 328 PRO A O 1
ATOM 2630 N N . HIS A 1 329 ? -24.654 -10.212 0.179 1.00 86.19 329 HIS A N 1
ATOM 2631 C CA . HIS A 1 329 ? -25.622 -9.195 -0.231 1.00 86.19 329 HIS A CA 1
ATOM 2632 C C . HIS A 1 329 ? -26.885 -9.256 0.649 1.00 86.19 329 HIS A C 1
ATOM 2634 O O . HIS A 1 329 ? -27.400 -10.358 0.855 1.00 86.19 329 HIS A O 1
ATOM 2640 N N . PRO A 1 330 ? -27.420 -8.111 1.129 1.00 86.81 330 PRO A N 1
ATOM 2641 C CA . PRO A 1 330 ? -26.926 -6.737 0.952 1.00 86.81 330 PRO A CA 1
ATOM 2642 C C . PRO A 1 330 ? -25.637 -6.450 1.744 1.00 86.81 330 PRO A C 1
ATOM 2644 O O . PRO A 1 330 ? -25.378 -7.073 2.771 1.00 86.81 330 PRO A O 1
ATOM 2647 N N . VAL A 1 331 ? -24.829 -5.504 1.253 1.00 85.81 331 VAL A N 1
ATOM 2648 C CA . VAL A 1 331 ? -23.511 -5.189 1.826 1.00 85.81 331 VAL A CA 1
ATOM 2649 C C . VAL A 1 331 ? -23.640 -4.136 2.925 1.00 85.81 331 VAL A C 1
ATOM 2651 O O . VAL A 1 331 ? -24.035 -3.005 2.649 1.00 85.81 331 VAL A O 1
ATOM 2654 N N . ASP A 1 332 ? -23.211 -4.466 4.142 1.00 91.38 332 ASP A N 1
ATOM 2655 C CA . ASP A 1 332 ? -22.829 -3.457 5.136 1.00 91.38 332 ASP A CA 1
ATOM 2656 C C . ASP A 1 332 ? -21.391 -2.999 4.846 1.00 91.38 332 ASP A C 1
ATOM 2658 O O . ASP A 1 332 ? -20.414 -3.695 5.143 1.00 91.38 332 ASP A O 1
ATOM 2662 N N . VAL A 1 333 ? -21.265 -1.831 4.213 1.00 90.94 333 VAL A N 1
ATOM 2663 C CA . VAL A 1 333 ? -19.980 -1.294 3.744 1.00 90.94 333 VAL A CA 1
ATOM 2664 C C . VAL A 1 333 ? -19.043 -0.957 4.904 1.00 90.94 333 VAL A C 1
ATOM 2666 O O . VAL A 1 333 ? -17.836 -1.164 4.782 1.00 90.94 333 VAL A O 1
ATOM 2669 N N . LEU A 1 334 ? -19.570 -0.466 6.030 1.00 92.19 334 LEU A N 1
ATOM 2670 C CA . LEU A 1 334 ? -18.747 -0.113 7.189 1.00 92.19 334 LEU A CA 1
ATOM 2671 C C . LEU A 1 334 ? -18.205 -1.376 7.859 1.00 92.19 334 LEU A C 1
ATOM 2673 O O . LEU A 1 334 ? -17.006 -1.457 8.139 1.00 92.19 334 LEU A O 1
ATOM 2677 N N . ALA A 1 335 ? -19.047 -2.399 8.035 1.00 94.06 335 ALA A N 1
ATOM 2678 C CA . ALA A 1 335 ? -18.593 -3.691 8.539 1.00 94.06 335 ALA A CA 1
ATOM 2679 C C . ALA A 1 335 ? -17.563 -4.335 7.596 1.00 94.06 335 ALA A C 1
ATOM 2681 O O . ALA A 1 335 ? -16.540 -4.844 8.056 1.00 94.06 335 ALA A O 1
ATOM 2682 N N . ALA A 1 336 ? -17.783 -4.268 6.279 1.00 94.56 336 ALA A N 1
ATOM 2683 C CA . ALA A 1 336 ? -16.847 -4.782 5.282 1.00 94.56 336 ALA A CA 1
ATOM 2684 C C . ALA A 1 336 ? -15.477 -4.084 5.337 1.00 94.56 336 ALA A C 1
ATOM 2686 O O . ALA A 1 336 ? -14.454 -4.767 5.393 1.00 94.56 336 ALA A O 1
ATOM 2687 N N . ARG A 1 337 ? -15.439 -2.743 5.384 1.00 95.25 337 ARG A N 1
ATOM 2688 C CA . ARG A 1 337 ? -14.191 -1.967 5.526 1.00 95.25 337 ARG A CA 1
ATOM 2689 C C . ARG A 1 337 ? -13.460 -2.313 6.814 1.00 95.25 337 ARG A C 1
ATOM 2691 O O . ARG A 1 337 ? -12.266 -2.590 6.800 1.00 95.25 337 ARG A O 1
ATOM 2698 N N . ARG A 1 338 ? -14.188 -2.378 7.927 1.00 96.12 338 ARG A N 1
ATOM 2699 C CA . ARG A 1 338 ? -13.641 -2.770 9.227 1.00 96.12 338 ARG A CA 1
ATOM 2700 C C . ARG A 1 338 ? -13.012 -4.169 9.193 1.00 96.12 338 ARG A C 1
ATOM 2702 O O . ARG A 1 338 ? -11.897 -4.359 9.670 1.00 96.12 338 ARG A O 1
ATOM 2709 N N . ARG A 1 339 ? -13.697 -5.154 8.607 1.00 96.31 339 ARG A N 1
ATOM 2710 C CA . ARG A 1 339 ? -13.186 -6.528 8.432 1.00 96.31 339 ARG A CA 1
ATOM 2711 C C . ARG A 1 339 ? -11.957 -6.569 7.523 1.00 96.31 339 ARG A C 1
ATOM 2713 O O . ARG A 1 339 ? -11.000 -7.275 7.829 1.00 96.31 339 ARG A O 1
ATOM 2720 N N . TRP A 1 340 ? -11.947 -5.768 6.459 1.00 97.19 340 TRP A N 1
ATOM 2721 C CA . TRP A 1 340 ? -10.773 -5.590 5.607 1.00 97.19 340 TRP A CA 1
ATOM 2722 C C . TRP A 1 340 ? -9.578 -5.027 6.388 1.00 97.19 340 TRP A C 1
ATOM 2724 O O . TRP A 1 340 ? -8.467 -5.538 6.279 1.00 97.19 340 TRP A O 1
ATOM 2734 N N . VAL A 1 341 ? -9.798 -4.030 7.245 1.00 97.31 341 VAL A N 1
ATOM 2735 C CA . VAL A 1 341 ? -8.763 -3.495 8.139 1.00 97.31 341 VAL A CA 1
ATOM 2736 C C . VAL A 1 341 ? -8.224 -4.578 9.081 1.00 97.31 341 VAL A C 1
ATOM 2738 O O . VAL A 1 341 ? -7.008 -4.742 9.183 1.00 97.31 341 VA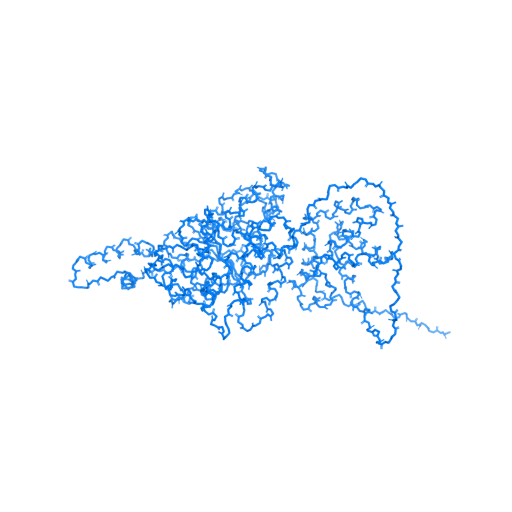L A O 1
ATOM 2741 N N . PHE A 1 342 ? -9.092 -5.388 9.699 1.00 95.50 342 PHE A N 1
ATOM 2742 C CA . PHE A 1 342 ? -8.654 -6.515 10.533 1.00 95.50 342 PHE A CA 1
ATOM 2743 C C . PHE A 1 342 ? -7.767 -7.506 9.785 1.00 95.50 342 PHE A C 1
ATOM 2745 O O . PHE A 1 342 ? -6.747 -7.926 10.331 1.00 95.50 342 PHE A O 1
ATOM 2752 N N . LEU A 1 343 ? -8.118 -7.847 8.541 1.00 96.31 343 LEU A N 1
ATOM 2753 C CA . LEU A 1 343 ? -7.302 -8.736 7.718 1.00 96.31 343 LEU A CA 1
ATOM 2754 C C . LEU A 1 343 ? -5.886 -8.190 7.520 1.00 96.31 343 LEU A C 1
ATOM 2756 O O . LEU A 1 343 ? -4.940 -8.964 7.516 1.00 96.31 343 LEU A O 1
ATOM 2760 N N . GLN A 1 344 ? -5.729 -6.876 7.362 1.00 96.56 344 GLN A N 1
ATOM 2761 C CA . GLN A 1 344 ? -4.426 -6.260 7.112 1.00 96.56 344 GLN A CA 1
ATOM 2762 C C . GLN A 1 344 ? -3.560 -6.136 8.370 1.00 96.56 344 GLN A C 1
ATOM 2764 O O . GLN A 1 344 ? -2.342 -6.271 8.266 1.00 96.56 344 GLN A O 1
ATOM 2769 N N . ILE A 1 345 ? -4.166 -5.885 9.537 1.00 93.62 345 ILE A N 1
ATOM 2770 C CA . ILE A 1 345 ? -3.444 -5.705 10.811 1.00 93.62 345 ILE A CA 1
ATOM 2771 C C . ILE A 1 345 ? -3.128 -7.049 11.485 1.00 93.62 345 ILE A C 1
ATOM 2773 O O . ILE A 1 345 ? -2.088 -7.207 12.128 1.00 93.62 345 ILE A O 1
ATOM 2777 N N . MET A 1 346 ? -4.045 -8.010 11.368 1.00 91.12 346 MET A N 1
ATOM 2778 C CA . MET A 1 346 ? -3.934 -9.361 11.912 1.00 91.12 346 MET A CA 1
ATOM 2779 C C . MET A 1 346 ? -4.198 -10.398 10.813 1.00 91.12 346 MET A C 1
ATOM 2781 O O . MET A 1 346 ? -5.203 -11.120 10.862 1.00 91.12 346 MET A O 1
ATOM 2785 N N . PRO A 1 347 ? -3.325 -10.482 9.800 1.00 92.94 347 PRO A N 1
ATOM 2786 C CA . PRO A 1 347 ? -3.513 -11.454 8.741 1.00 92.94 347 PRO A CA 1
ATOM 2787 C C . PRO A 1 347 ? -3.340 -12.882 9.289 1.00 92.94 347 PRO A C 1
ATOM 2789 O O . PRO A 1 347 ? -2.493 -13.121 10.158 1.00 92.94 347 PRO A O 1
ATOM 2792 N N . PRO A 1 348 ? -4.141 -13.849 8.811 1.00 91.88 348 PRO A N 1
ATOM 2793 C CA . PRO A 1 348 ? -4.045 -15.231 9.258 1.00 91.88 348 PRO A CA 1
ATOM 2794 C C . PRO A 1 348 ? -2.694 -15.820 8.843 1.00 91.88 348 PRO A C 1
ATOM 2796 O O . PRO A 1 348 ? -2.248 -15.622 7.712 1.00 91.88 348 PRO A O 1
ATOM 2799 N N . CYS A 1 349 ? -2.069 -16.572 9.747 1.00 89.94 349 CYS A N 1
ATOM 2800 C CA . CYS A 1 349 ? -0.882 -17.382 9.460 1.00 89.94 349 CYS A CA 1
ATOM 2801 C C . CYS A 1 349 ? -1.265 -18.864 9.440 1.00 89.94 349 CYS A C 1
ATOM 2803 O O . CYS A 1 349 ? -2.213 -19.260 10.119 1.00 89.94 349 CYS A O 1
ATOM 2805 N N . LEU A 1 350 ? -0.528 -19.699 8.709 1.00 86.19 350 LEU A N 1
ATOM 2806 C CA . LEU A 1 350 ? -0.738 -21.150 8.753 1.00 86.19 350 LEU A CA 1
ATOM 2807 C C . LEU A 1 350 ? -0.263 -21.726 10.092 1.00 86.19 350 LEU A C 1
ATOM 2809 O O . LEU A 1 350 ? 0.736 -21.282 10.651 1.00 86.19 350 LEU A O 1
ATOM 2813 N N . GLU A 1 351 ? -0.966 -22.734 10.616 1.00 74.00 351 GLU A N 1
ATOM 2814 C CA . GLU A 1 351 ? -0.591 -23.382 11.888 1.00 74.00 351 GLU A CA 1
ATOM 2815 C C . GLU A 1 351 ? 0.763 -24.121 11.822 1.00 74.00 351 GLU A C 1
ATOM 2817 O O . GLU A 1 351 ? 1.416 -24.322 12.848 1.00 74.00 351 GLU A O 1
ATOM 2822 N N . ILE A 1 352 ? 1.202 -24.518 10.625 1.00 65.12 352 ILE A N 1
ATOM 2823 C CA . ILE A 1 352 ? 2.392 -25.346 10.401 1.00 65.12 352 ILE A CA 1
ATOM 2824 C C . ILE A 1 352 ? 3.638 -24.457 10.342 1.00 65.12 352 ILE A C 1
ATOM 2826 O O . ILE A 1 352 ? 3.900 -23.921 9.280 1.00 65.12 352 ILE A O 1
ATOM 2830 N N . HIS A 1 353 ? 4.398 -24.325 11.441 1.00 54.00 353 HIS A N 1
ATOM 2831 C CA . HIS A 1 353 ? 5.775 -23.777 11.599 1.00 54.00 353 HIS A CA 1
ATOM 2832 C C . HIS A 1 353 ? 6.215 -22.506 10.830 1.00 54.00 353 HIS A C 1
ATOM 2834 O O . HIS A 1 353 ? 7.337 -22.041 11.025 1.00 54.00 353 HIS A O 1
ATOM 2840 N N . THR A 1 354 ? 5.377 -21.908 9.997 1.00 66.38 354 THR A N 1
ATOM 2841 C CA . THR A 1 354 ? 5.669 -20.730 9.198 1.00 66.38 354 THR A CA 1
ATOM 2842 C C . THR A 1 354 ? 4.995 -19.543 9.851 1.00 66.38 354 THR A C 1
ATOM 2844 O O . THR A 1 354 ? 3.801 -19.566 10.136 1.00 66.38 354 THR A O 1
ATOM 2847 N N . THR A 1 355 ? 5.747 -18.472 10.050 1.00 79.75 355 THR A N 1
ATOM 2848 C CA . THR A 1 355 ? 5.212 -17.183 10.497 1.00 79.75 355 THR A CA 1
ATOM 2849 C C . THR A 1 355 ? 4.616 -16.373 9.343 1.00 79.75 355 THR A C 1
ATOM 2851 O O . THR A 1 355 ? 4.199 -15.234 9.551 1.00 79.75 355 THR A O 1
ATOM 2854 N N . ASN A 1 356 ? 4.569 -16.939 8.135 1.00 90.81 356 ASN A N 1
ATOM 2855 C CA . ASN A 1 356 ? 4.052 -16.268 6.955 1.00 90.81 356 ASN A CA 1
ATOM 2856 C C . ASN A 1 356 ? 2.539 -16.137 7.048 1.00 90.81 356 ASN A C 1
ATOM 2858 O O . ASN A 1 356 ? 1.817 -17.096 7.339 1.00 90.81 356 ASN A O 1
ATOM 2862 N N . ASP A 1 357 ? 2.080 -14.932 6.767 1.00 93.75 357 ASP A N 1
ATOM 2863 C CA . ASP A 1 357 ? 0.668 -14.646 6.651 1.00 93.75 357 ASP A CA 1
ATOM 2864 C C . ASP A 1 357 ? 0.200 -14.708 5.191 1.00 93.75 357 ASP A C 1
ATOM 2866 O O . ASP A 1 357 ? 1.007 -14.842 4.268 1.00 93.75 357 ASP A O 1
ATOM 2870 N N . VAL A 1 358 ? -1.115 -14.615 4.984 1.00 95.94 358 VAL A N 1
ATOM 2871 C CA . VAL A 1 358 ? -1.735 -14.707 3.651 1.00 95.94 358 VAL A CA 1
ATOM 2872 C C . VAL A 1 358 ? -1.095 -13.789 2.604 1.00 95.94 358 VAL A C 1
ATOM 2874 O O . VAL A 1 358 ? -0.951 -14.202 1.456 1.00 95.94 358 VAL A O 1
ATOM 2877 N N . PHE A 1 359 ? -0.681 -12.571 2.964 1.00 97.56 359 PHE A N 1
ATOM 2878 C CA . PHE A 1 359 ? -0.090 -11.649 1.994 1.00 97.56 359 PHE A CA 1
ATOM 2879 C C . PHE A 1 359 ? 1.338 -12.067 1.640 1.00 97.56 359 PHE A C 1
ATOM 2881 O O . PHE A 1 359 ? 1.687 -12.073 0.463 1.00 97.56 359 PHE A O 1
ATOM 2888 N N . VAL A 1 360 ? 2.129 -12.501 2.628 1.00 96.50 360 VAL A N 1
ATOM 2889 C CA . VAL A 1 360 ? 3.487 -13.035 2.414 1.00 96.50 360 VAL A CA 1
ATOM 2890 C C . VAL A 1 360 ? 3.461 -14.243 1.472 1.00 96.50 360 VAL A C 1
ATOM 2892 O O . VAL A 1 360 ? 4.253 -14.308 0.533 1.00 96.50 360 VAL A O 1
ATOM 2895 N N . GLU A 1 361 ? 2.534 -15.182 1.679 1.00 96.69 361 GLU A N 1
ATOM 2896 C CA . GLU A 1 361 ? 2.396 -16.367 0.819 1.00 96.69 361 GLU A CA 1
ATOM 2897 C C . GLU A 1 361 ? 2.050 -15.992 -0.631 1.00 96.69 361 GLU A C 1
ATOM 2899 O O . GLU A 1 361 ? 2.639 -16.519 -1.580 1.00 96.69 361 GLU A O 1
ATOM 2904 N N . VAL A 1 362 ? 1.144 -15.029 -0.828 1.00 97.75 362 VAL A N 1
ATOM 2905 C CA . VAL A 1 362 ? 0.786 -14.562 -2.175 1.00 97.75 362 VAL A CA 1
ATOM 2906 C C . VAL A 1 362 ? 1.949 -13.806 -2.827 1.00 97.75 362 VAL A C 1
ATOM 2908 O O . VAL A 1 362 ? 2.246 -14.077 -3.990 1.00 97.75 362 VAL A O 1
ATOM 2911 N N . VAL A 1 363 ? 2.669 -12.941 -2.101 1.00 97.44 363 VAL A N 1
ATOM 2912 C CA . VAL A 1 363 ? 3.881 -12.265 -2.612 1.00 97.44 363 VAL A CA 1
ATOM 2913 C C . VAL A 1 363 ? 4.910 -13.288 -3.093 1.00 97.44 363 VAL A C 1
ATOM 2915 O O . VAL A 1 363 ? 5.421 -13.171 -4.206 1.00 97.44 363 VAL A O 1
ATOM 2918 N N . ARG A 1 364 ? 5.167 -14.346 -2.316 1.00 95.88 364 ARG A N 1
ATOM 2919 C CA . ARG A 1 364 ? 6.108 -15.409 -2.708 1.00 95.88 364 ARG A CA 1
ATOM 2920 C C . ARG A 1 364 ? 5.675 -16.145 -3.970 1.00 95.88 364 ARG A C 1
ATOM 2922 O O . ARG A 1 364 ? 6.510 -16.485 -4.808 1.00 95.88 364 ARG A O 1
ATOM 2929 N N . SER A 1 365 ? 4.374 -16.349 -4.157 1.00 96.56 365 SER A N 1
ATOM 2930 C CA . SER A 1 365 ? 3.855 -16.991 -5.370 1.00 96.56 365 SER A CA 1
ATOM 2931 C C . SER A 1 365 ? 4.147 -16.201 -6.658 1.00 96.56 365 SER A C 1
ATOM 2933 O O . SER A 1 365 ? 4.127 -16.778 -7.745 1.00 96.56 365 SER A O 1
ATOM 2935 N N . LEU A 1 366 ? 4.469 -14.906 -6.539 1.00 96.25 366 LEU A N 1
ATOM 2936 C CA . LEU A 1 366 ? 4.747 -13.997 -7.653 1.00 96.25 366 LEU A CA 1
ATOM 2937 C C . LEU A 1 366 ? 6.235 -13.907 -8.035 1.00 96.25 366 LEU A C 1
ATOM 2939 O O . LEU A 1 366 ? 6.578 -13.208 -8.985 1.00 96.25 366 LEU A O 1
ATOM 2943 N N . HIS A 1 367 ? 7.139 -14.626 -7.359 1.00 93.44 367 HIS A N 1
ATOM 2944 C CA . HIS A 1 367 ? 8.587 -14.544 -7.616 1.00 93.44 367 HIS A CA 1
ATOM 2945 C C . HIS A 1 367 ? 8.999 -14.821 -9.071 1.00 93.44 367 HIS A C 1
ATOM 2947 O O . HIS A 1 367 ? 9.955 -14.226 -9.576 1.00 93.44 367 HIS A O 1
ATOM 2953 N N . ALA A 1 368 ? 8.307 -15.746 -9.738 1.00 89.50 368 ALA A N 1
ATOM 2954 C CA . ALA A 1 368 ? 8.585 -16.129 -11.123 1.00 89.50 368 ALA A CA 1
ATOM 2955 C C . ALA A 1 368 ? 7.798 -15.295 -12.150 1.00 89.50 368 ALA A C 1
ATOM 2957 O O . ALA A 1 368 ? 7.983 -15.475 -13.355 1.00 89.50 368 ALA A O 1
ATOM 2958 N N . THR A 1 369 ? 6.933 -14.398 -11.677 1.00 90.00 369 THR A N 1
ATOM 2959 C CA . THR A 1 369 ? 6.063 -13.570 -12.506 1.00 90.00 369 THR A CA 1
ATOM 2960 C C . THR A 1 369 ? 6.821 -12.354 -13.034 1.00 90.00 369 THR A C 1
ATOM 2962 O O . THR A 1 369 ? 7.686 -11.775 -12.360 1.00 90.00 369 THR A O 1
ATOM 2965 N N . HIS A 1 370 ? 6.498 -11.974 -14.268 1.00 87.19 370 HIS A N 1
ATOM 2966 C CA . HIS A 1 370 ? 7.025 -10.775 -14.911 1.00 87.19 370 HIS A CA 1
ATOM 2967 C C . HIS A 1 370 ? 6.337 -9.503 -14.411 1.00 87.19 370 HIS A C 1
ATOM 2969 O O . HIS A 1 370 ? 5.147 -9.510 -14.099 1.00 87.19 370 HIS A O 1
ATOM 2975 N N . SER A 1 371 ? 7.070 -8.387 -14.385 1.00 87.31 371 SER A N 1
ATOM 2976 C CA . SER A 1 371 ? 6.549 -7.095 -13.918 1.00 87.31 371 SER A CA 1
ATOM 2977 C C . SER A 1 371 ? 5.302 -6.656 -14.684 1.00 87.31 371 SER A C 1
ATOM 2979 O O . SER A 1 371 ? 4.320 -6.250 -14.068 1.00 87.31 371 SER A O 1
ATOM 2981 N N . TRP A 1 372 ? 5.299 -6.790 -16.012 1.00 82.75 372 TRP A N 1
ATOM 2982 C CA . TRP A 1 372 ? 4.173 -6.370 -16.846 1.00 82.75 372 TRP A CA 1
ATOM 2983 C C . TRP A 1 372 ? 2.886 -7.172 -16.568 1.00 82.75 372 TRP A C 1
ATOM 2985 O O . TRP A 1 372 ? 1.808 -6.584 -16.589 1.00 82.75 372 TRP A O 1
ATOM 2995 N N . GLU A 1 373 ? 2.975 -8.470 -16.237 1.00 86.88 373 GLU A N 1
ATOM 2996 C CA . GLU A 1 373 ? 1.807 -9.292 -15.857 1.00 86.88 373 GLU A CA 1
ATOM 2997 C C . GLU A 1 373 ? 1.166 -8.750 -14.582 1.00 86.88 373 GLU A C 1
ATOM 2999 O O . GLU A 1 373 ? -0.052 -8.584 -14.506 1.00 86.88 373 GLU A O 1
ATOM 3004 N N . MET A 1 374 ? 2.001 -8.421 -13.592 1.00 94.00 374 MET A N 1
ATOM 3005 C CA . MET A 1 374 ? 1.543 -7.849 -12.329 1.00 94.00 374 MET A CA 1
ATOM 3006 C C . MET A 1 374 ? 0.914 -6.474 -12.549 1.00 94.00 374 MET A C 1
ATOM 3008 O O . MET A 1 374 ? -0.176 -6.224 -12.043 1.00 94.00 374 MET A O 1
ATOM 3012 N N . GLN A 1 375 ? 1.537 -5.609 -13.354 1.00 88.94 375 GLN A N 1
ATOM 3013 C CA . GLN A 1 375 ? 0.985 -4.290 -13.682 1.00 88.94 375 GLN A CA 1
ATOM 3014 C C . GLN A 1 375 ? -0.351 -4.385 -14.429 1.00 88.94 375 GLN A C 1
ATOM 3016 O O . GLN A 1 375 ? -1.288 -3.640 -14.124 1.00 88.94 375 GLN A O 1
ATOM 3021 N N . ALA A 1 376 ? -0.470 -5.320 -15.374 1.00 85.25 376 ALA A N 1
ATOM 3022 C CA . ALA A 1 376 ? -1.710 -5.571 -16.098 1.00 85.25 376 ALA A CA 1
ATOM 3023 C C . ALA A 1 376 ? -2.819 -6.059 -15.154 1.00 85.25 376 ALA A C 1
ATOM 3025 O O . ALA A 1 376 ? -3.944 -5.559 -15.222 1.00 85.25 376 ALA A O 1
ATOM 3026 N N . TYR A 1 377 ? -2.508 -6.971 -14.227 1.00 92.56 377 TYR A N 1
ATOM 3027 C CA . TYR A 1 377 ? -3.461 -7.444 -13.220 1.00 92.56 377 TYR A CA 1
ATOM 3028 C C . TYR A 1 377 ? -3.893 -6.338 -12.253 1.00 92.56 377 TYR A C 1
ATOM 3030 O O . TYR A 1 377 ? -5.087 -6.168 -12.011 1.00 92.56 377 TYR A O 1
ATOM 3038 N N . ILE A 1 378 ? -2.941 -5.552 -11.744 1.00 92.69 378 ILE A N 1
ATOM 3039 C CA . ILE A 1 378 ? -3.195 -4.397 -10.874 1.00 92.69 378 ILE A CA 1
ATOM 3040 C C . ILE A 1 378 ? -4.149 -3.412 -11.567 1.00 92.69 378 ILE A C 1
ATOM 3042 O O . ILE A 1 378 ? -5.162 -3.017 -10.987 1.00 92.69 378 ILE A O 1
ATOM 3046 N N . SER A 1 379 ? -3.846 -3.052 -12.817 1.00 87.38 379 SER A N 1
ATOM 3047 C CA . SER A 1 379 ? -4.617 -2.081 -13.601 1.00 87.38 379 SER A CA 1
ATOM 3048 C C . SER A 1 379 ? -6.021 -2.590 -13.926 1.00 87.38 379 SER A C 1
ATOM 3050 O O . SER A 1 379 ? -7.001 -1.893 -13.675 1.00 87.38 379 SER A O 1
ATOM 3052 N N . SER A 1 380 ? -6.133 -3.815 -14.452 1.00 87.25 380 SER A N 1
ATOM 3053 C CA . SER A 1 380 ? -7.424 -4.420 -14.815 1.00 87.25 380 SER A CA 1
ATOM 3054 C C . SER A 1 380 ? -8.319 -4.624 -13.597 1.00 87.25 380 SER A C 1
ATOM 3056 O O . SER A 1 380 ? -9.465 -4.188 -13.614 1.00 87.25 380 SER A O 1
ATOM 3058 N N . THR A 1 381 ? -7.787 -5.179 -12.508 1.00 90.19 381 THR A N 1
ATOM 3059 C CA . THR A 1 381 ? -8.564 -5.439 -11.289 1.00 90.19 381 THR A CA 1
ATOM 3060 C C . THR A 1 381 ? -9.013 -4.141 -10.616 1.00 90.19 381 THR A C 1
ATOM 3062 O O . THR A 1 381 ? -10.134 -4.043 -10.127 1.00 90.19 381 THR A O 1
ATOM 3065 N N . THR A 1 382 ? -8.170 -3.106 -10.614 1.00 87.56 382 THR A N 1
ATOM 3066 C CA . THR A 1 382 ? -8.552 -1.801 -10.054 1.00 87.56 382 THR A CA 1
ATOM 3067 C C . THR A 1 382 ? -9.606 -1.109 -10.921 1.00 87.56 382 THR A C 1
ATOM 3069 O O . THR A 1 382 ? -10.516 -0.468 -10.397 1.00 87.56 382 THR A O 1
ATOM 3072 N N . LEU A 1 383 ? -9.532 -1.265 -12.246 1.00 83.94 383 LEU A N 1
ATOM 3073 C CA . LEU A 1 383 ? -10.567 -0.778 -13.155 1.00 83.94 383 LEU A CA 1
ATOM 3074 C C . LEU A 1 383 ? -11.889 -1.536 -12.964 1.00 83.94 383 LEU A C 1
ATOM 3076 O O . LEU A 1 383 ? -12.949 -0.915 -12.963 1.00 83.94 383 LEU A O 1
ATOM 3080 N N . GLU A 1 384 ? -11.838 -2.853 -12.756 1.00 85.19 384 GLU A N 1
ATOM 3081 C CA . GLU A 1 384 ? -13.004 -3.649 -12.355 1.00 85.19 384 GLU A CA 1
ATOM 3082 C C . GLU A 1 384 ? -13.611 -3.097 -11.063 1.00 85.19 384 GLU A C 1
ATOM 3084 O O . GLU A 1 384 ? -14.807 -2.825 -11.030 1.00 85.19 384 GLU A O 1
ATOM 3089 N N . PHE A 1 385 ? -12.796 -2.811 -10.042 1.00 85.62 385 PHE A N 1
ATOM 3090 C CA . PHE A 1 385 ? -13.275 -2.203 -8.796 1.00 85.62 385 PHE A CA 1
ATOM 3091 C C . PHE A 1 385 ? -13.937 -0.837 -9.004 1.00 85.62 385 PHE A C 1
ATOM 3093 O O . PHE A 1 385 ? -14.895 -0.509 -8.311 1.00 85.62 385 PHE A O 1
ATOM 3100 N N . ALA A 1 386 ? -13.437 -0.028 -9.939 1.00 78.69 386 ALA A N 1
ATOM 3101 C CA . ALA A 1 386 ? -14.021 1.274 -10.248 1.00 78.69 386 ALA A CA 1
ATOM 3102 C C . ALA A 1 386 ? -15.355 1.163 -11.012 1.00 78.69 386 ALA A C 1
ATOM 3104 O O . ALA A 1 386 ? -16.224 2.027 -10.855 1.00 78.69 386 ALA A O 1
ATOM 3105 N N . ASN A 1 387 ? -15.506 0.115 -11.829 1.00 72.88 387 ASN A N 1
ATOM 3106 C CA . ASN A 1 387 ? -16.668 -0.117 -12.687 1.00 72.88 387 ASN A CA 1
ATOM 3107 C C . ASN A 1 387 ? -17.773 -0.945 -12.010 1.00 72.88 387 ASN A C 1
ATOM 3109 O O . ASN A 1 387 ? -18.947 -0.795 -12.353 1.00 72.88 387 ASN A O 1
ATOM 3113 N N . GLU A 1 388 ? -17.429 -1.819 -11.066 1.00 66.81 388 GLU A N 1
ATOM 3114 C CA . GLU A 1 388 ? -18.388 -2.653 -10.346 1.00 66.81 388 GLU A CA 1
ATOM 3115 C C . GLU A 1 388 ? -19.008 -1.928 -9.139 1.00 66.81 388 GLU A C 1
ATOM 3117 O O . GLU A 1 388 ? -18.304 -1.408 -8.287 1.00 66.81 388 GLU A O 1
ATOM 3122 N N . LYS A 1 389 ? -20.347 -1.993 -9.035 1.00 55.12 389 LYS A N 1
ATOM 3123 C CA . LYS A 1 389 ? -21.218 -1.731 -7.861 1.00 55.12 389 LYS A CA 1
ATOM 3124 C C . LYS A 1 389 ? -21.186 -0.334 -7.198 1.00 55.12 389 LYS A C 1
ATOM 3126 O O . LYS A 1 389 ? -20.192 0.364 -7.068 1.00 55.12 389 LYS A O 1
ATOM 3131 N N . GLU A 1 390 ? -22.339 0.015 -6.631 1.00 57.56 390 GLU A N 1
ATOM 3132 C CA . GLU A 1 390 ? -22.640 1.225 -5.843 1.00 57.56 390 GLU A CA 1
ATOM 3133 C C . GLU A 1 390 ? -21.854 1.330 -4.509 1.00 57.56 390 GLU A C 1
ATOM 3135 O O . GLU A 1 390 ? -21.911 2.343 -3.814 1.00 57.56 390 GLU A O 1
ATOM 3140 N N . HIS A 1 391 ? -21.100 0.288 -4.140 1.00 62.06 391 HIS A N 1
ATOM 3141 C CA . HIS A 1 391 ? -20.504 0.112 -2.807 1.00 62.06 391 HIS A CA 1
ATOM 3142 C C . HIS A 1 391 ? -18.975 -0.077 -2.811 1.00 62.06 391 HIS A C 1
ATOM 3144 O O . HIS A 1 391 ? -18.365 -0.258 -1.752 1.00 62.06 391 HIS A O 1
ATOM 3150 N N . PHE A 1 392 ? -18.348 -0.039 -3.989 1.00 68.81 392 PHE A N 1
ATOM 3151 C CA . PHE A 1 392 ? -16.924 -0.319 -4.167 1.00 68.81 392 PHE A CA 1
ATOM 3152 C C . PHE A 1 392 ? -16.019 0.910 -3.966 1.00 68.81 392 PHE A C 1
ATOM 3154 O O . PHE A 1 392 ? -16.468 2.061 -4.047 1.00 68.81 392 PHE A O 1
ATOM 3161 N N . PRO A 1 393 ? -14.719 0.689 -3.690 1.00 66.75 393 PRO A N 1
ATOM 3162 C CA . PRO A 1 393 ? -13.734 1.753 -3.569 1.00 66.75 393 PRO A CA 1
ATOM 3163 C C . PRO A 1 393 ? -13.493 2.489 -4.890 1.00 66.75 393 PRO A C 1
ATOM 3165 O O . PRO A 1 393 ? -12.625 2.124 -5.671 1.00 66.75 393 PRO A O 1
ATOM 3168 N N . ARG A 1 394 ? -14.176 3.619 -5.096 1.00 70.88 394 ARG A N 1
ATOM 3169 C CA . ARG A 1 394 ? -13.770 4.601 -6.124 1.00 70.88 394 ARG A CA 1
ATOM 3170 C C . ARG A 1 394 ? -12.484 5.350 -5.765 1.00 70.88 394 ARG A C 1
ATOM 3172 O O . ARG A 1 394 ? -11.919 6.047 -6.600 1.00 70.88 394 ARG A O 1
ATOM 3179 N N . ARG A 1 395 ? -12.087 5.292 -4.493 1.00 82.62 395 ARG A N 1
ATOM 3180 C CA . ARG A 1 395 ? -10.943 5.999 -3.915 1.00 82.62 395 ARG A CA 1
ATOM 3181 C C . ARG A 1 395 ? -10.286 5.063 -2.914 1.00 82.62 395 ARG A C 1
ATOM 3183 O O . ARG A 1 395 ? -10.917 4.714 -1.916 1.00 82.62 395 ARG A O 1
ATOM 3190 N N . LEU A 1 396 ? -9.064 4.638 -3.209 1.00 93.12 396 LEU A N 1
ATOM 3191 C CA . LEU A 1 396 ? -8.243 3.863 -2.288 1.00 93.12 396 LEU A CA 1
ATOM 3192 C C . LEU A 1 396 ? -7.245 4.792 -1.611 1.00 93.12 396 LEU A C 1
ATOM 3194 O O . LEU A 1 396 ? -6.612 5.599 -2.276 1.00 93.12 396 LEU A O 1
ATOM 3198 N N . PHE A 1 397 ? -7.085 4.672 -0.303 1.00 96.94 397 PHE A N 1
ATOM 3199 C CA . PHE A 1 397 ? -5.990 5.312 0.419 1.00 96.94 397 PHE A CA 1
ATOM 3200 C C . PHE A 1 397 ? -4.855 4.321 0.650 1.00 96.94 397 PHE A C 1
ATOM 3202 O O . PHE A 1 397 ? -5.065 3.107 0.629 1.00 96.94 397 PHE A O 1
ATOM 3209 N N . ILE A 1 398 ? -3.660 4.832 0.908 1.00 97.81 398 ILE A N 1
ATOM 3210 C CA . ILE A 1 398 ? -2.545 4.026 1.392 1.00 97.81 398 ILE A CA 1
ATOM 3211 C C . ILE A 1 398 ? -2.018 4.616 2.696 1.00 97.81 398 ILE A C 1
ATOM 3213 O O . ILE A 1 398 ? -1.805 5.819 2.812 1.00 97.81 398 ILE A O 1
ATOM 3217 N N . VAL A 1 399 ? -1.833 3.758 3.693 1.00 98.38 399 VAL A N 1
ATOM 3218 C CA . VAL A 1 399 ? -1.179 4.085 4.958 1.00 98.38 399 VAL A CA 1
ATOM 3219 C C . VAL A 1 399 ? 0.147 3.336 5.000 1.00 98.38 399 VAL A C 1
ATOM 3221 O O . VAL A 1 399 ? 0.161 2.110 4.904 1.00 98.38 399 VAL A O 1
ATOM 3224 N N . ILE A 1 400 ? 1.240 4.076 5.160 1.00 97.81 400 ILE A N 1
ATOM 3225 C CA . ILE A 1 400 ? 2.590 3.562 5.397 1.00 97.81 400 ILE A CA 1
ATOM 3226 C C . ILE A 1 400 ? 2.919 3.867 6.862 1.00 97.81 400 ILE A C 1
ATOM 3228 O O . ILE A 1 400 ? 3.302 4.990 7.192 1.00 97.81 400 ILE A O 1
ATOM 3232 N N . ASP A 1 401 ? 2.689 2.898 7.748 1.00 96.75 401 ASP A N 1
ATOM 3233 C CA . ASP A 1 401 ? 2.936 3.025 9.189 1.00 96.75 401 ASP A CA 1
ATOM 3234 C C . ASP A 1 401 ? 4.321 2.495 9.584 1.00 96.75 401 ASP A C 1
ATOM 3236 O O . ASP A 1 401 ? 4.925 1.673 8.891 1.00 96.75 401 ASP A O 1
ATOM 3240 N N . GLU A 1 402 ? 4.830 2.986 10.714 1.00 95.00 402 GLU A N 1
ATOM 3241 C CA . GLU A 1 402 ? 6.206 2.774 11.179 1.00 95.00 402 GLU A CA 1
ATOM 3242 C C . GLU A 1 402 ? 7.252 3.089 10.084 1.00 95.00 402 GLU A C 1
ATOM 3244 O O . GLU A 1 402 ? 8.307 2.456 9.981 1.00 95.00 402 GLU A O 1
ATOM 3249 N N . ALA A 1 403 ? 6.968 4.104 9.260 1.00 96.12 403 ALA A N 1
ATOM 3250 C CA . ALA A 1 403 ? 7.726 4.470 8.064 1.00 96.12 403 ALA A CA 1
ATOM 3251 C C . ALA A 1 403 ? 9.191 4.851 8.341 1.00 96.12 403 ALA A C 1
ATOM 3253 O O . ALA A 1 403 ? 10.018 4.810 7.429 1.00 96.12 403 ALA A O 1
ATOM 3254 N N . GLN A 1 404 ? 9.557 5.161 9.592 1.00 94.25 404 GLN A N 1
ATOM 3255 C CA . GLN A 1 404 ? 10.962 5.339 9.968 1.00 94.25 404 GLN A CA 1
ATOM 3256 C C . GLN A 1 404 ? 11.805 4.082 9.732 1.00 94.25 404 GLN A C 1
ATOM 3258 O O . GLN A 1 404 ? 13.007 4.199 9.511 1.00 94.25 404 GLN A O 1
ATOM 3263 N N . GLU A 1 405 ? 11.206 2.888 9.759 1.00 95.25 405 GLU A N 1
ATOM 3264 C CA . GLU A 1 405 ? 11.933 1.666 9.420 1.00 95.25 405 GLU A CA 1
ATOM 3265 C C . GLU A 1 405 ? 12.206 1.596 7.915 1.00 95.25 405 GLU A C 1
ATOM 3267 O O . GLU A 1 405 ? 13.346 1.368 7.515 1.00 95.25 405 GLU A O 1
ATOM 3272 N N . ALA A 1 406 ? 11.221 1.904 7.065 1.00 95.44 406 ALA A N 1
ATOM 3273 C CA . ALA A 1 406 ? 11.444 2.002 5.620 1.00 95.44 406 ALA A CA 1
ATOM 3274 C C . ALA A 1 406 ? 12.455 3.100 5.252 1.00 95.44 406 ALA A C 1
ATOM 3276 O O . ALA A 1 406 ? 13.217 2.934 4.303 1.00 95.44 406 ALA A O 1
ATOM 3277 N N . ALA A 1 407 ? 12.506 4.195 6.016 1.00 94.38 407 ALA A N 1
ATOM 3278 C CA . ALA A 1 407 ? 13.484 5.258 5.807 1.00 94.38 407 ALA A CA 1
ATOM 3279 C C . ALA A 1 407 ? 14.931 4.821 6.107 1.00 94.38 407 ALA A C 1
ATOM 3281 O O . ALA A 1 407 ? 15.857 5.360 5.508 1.00 94.38 407 ALA A O 1
ATOM 3282 N N . ARG A 1 408 ? 15.131 3.851 7.011 1.00 94.25 408 ARG A N 1
ATOM 3283 C CA . ARG A 1 408 ? 16.454 3.285 7.344 1.00 94.25 408 ARG A CA 1
ATOM 3284 C C . ARG A 1 408 ? 16.841 2.110 6.452 1.00 94.25 408 ARG A C 1
ATOM 3286 O O . ARG A 1 408 ? 18.020 1.809 6.283 1.00 94.25 408 ARG A O 1
ATOM 3293 N N . LEU A 1 409 ? 15.857 1.391 5.920 1.00 93.69 409 LEU A N 1
ATOM 3294 C CA . LEU A 1 409 ? 16.108 0.241 5.064 1.00 93.69 409 LEU A CA 1
ATOM 3295 C C . LEU A 1 409 ? 16.602 0.687 3.690 1.00 93.69 409 LEU A C 1
ATOM 3297 O O . LEU A 1 409 ? 16.026 1.577 3.065 1.00 93.69 409 LEU A O 1
ATOM 3301 N N . LEU A 1 410 ? 17.651 0.006 3.216 1.00 90.00 410 LEU A N 1
ATOM 3302 C CA . LEU A 1 410 ? 18.258 0.256 1.906 1.00 90.00 410 LEU A CA 1
ATOM 3303 C C . LEU A 1 410 ? 18.591 1.746 1.716 1.00 90.00 410 LEU A C 1
ATOM 3305 O O . LEU A 1 410 ? 18.343 2.330 0.663 1.00 90.00 410 LEU A O 1
ATOM 3309 N N . GLU A 1 411 ? 19.112 2.373 2.771 1.00 88.31 411 GLU A N 1
ATOM 3310 C CA . GLU A 1 411 ? 19.529 3.770 2.738 1.00 88.31 411 GLU A CA 1
ATOM 3311 C C . GLU A 1 411 ? 20.542 3.987 1.607 1.00 88.31 411 GLU A C 1
ATOM 3313 O O . GLU A 1 411 ? 21.407 3.141 1.357 1.00 88.31 411 GLU A O 1
ATOM 3318 N N . ASN A 1 412 ? 20.415 5.108 0.898 1.00 88.94 412 ASN A N 1
ATOM 3319 C CA . ASN A 1 412 ? 21.282 5.477 -0.220 1.00 88.94 412 ASN A CA 1
ATOM 3320 C C . ASN A 1 412 ? 21.349 4.440 -1.361 1.00 88.94 412 ASN A C 1
ATOM 3322 O O . ASN A 1 412 ? 22.341 4.391 -2.089 1.00 88.94 412 ASN A O 1
ATOM 3326 N N . SER A 1 413 ? 20.322 3.599 -1.516 1.00 90.56 413 SER A N 1
ATOM 3327 C CA . SER A 1 413 ? 20.314 2.516 -2.511 1.00 90.56 413 SER A CA 1
ATOM 3328 C C . SER A 1 413 ? 19.476 2.824 -3.754 1.00 90.56 413 SER A C 1
ATOM 3330 O O . SER A 1 413 ? 19.570 2.082 -4.730 1.00 90.56 413 SER A O 1
ATOM 3332 N N . PHE A 1 414 ? 18.705 3.915 -3.745 1.00 89.19 414 PHE A N 1
ATOM 3333 C CA . PHE A 1 414 ? 17.826 4.326 -4.847 1.00 89.19 414 PHE A CA 1
ATOM 3334 C C . PHE A 1 414 ? 18.165 5.731 -5.357 1.00 89.19 414 PHE A C 1
ATOM 3336 O O . PHE A 1 414 ? 18.737 6.512 -4.603 1.00 89.19 414 PHE A O 1
ATOM 3343 N N . PRO A 1 415 ? 17.862 6.085 -6.614 1.00 86.12 415 PRO A N 1
ATOM 3344 C CA . PRO A 1 415 ? 18.130 7.407 -7.147 1.00 86.12 415 PRO A CA 1
ATOM 3345 C C . PRO A 1 415 ? 16.942 8.328 -6.876 1.00 86.12 415 PRO A C 1
ATOM 3347 O O . PRO A 1 415 ? 15.793 7.978 -7.122 1.00 86.12 415 PRO A O 1
ATOM 3350 N N . SER A 1 416 ? 17.210 9.555 -6.454 1.00 81.88 416 SER A N 1
ATOM 3351 C CA . SER A 1 416 ? 16.219 10.618 -6.508 1.00 81.88 416 SER A CA 1
ATOM 3352 C C . SER A 1 416 ? 15.974 11.015 -7.958 1.00 81.88 416 SER A C 1
ATOM 3354 O O . SER A 1 416 ? 16.832 10.845 -8.828 1.00 81.88 416 SER A O 1
ATOM 3356 N N . THR A 1 417 ? 14.827 11.634 -8.235 1.00 70.69 417 THR A N 1
ATOM 3357 C CA . THR A 1 417 ? 14.584 12.179 -9.576 1.00 70.69 417 THR A CA 1
ATOM 3358 C C . THR A 1 417 ? 15.224 13.555 -9.806 1.00 70.69 417 THR A C 1
ATOM 3360 O O . THR A 1 417 ? 14.860 14.225 -10.776 1.00 70.69 417 THR A O 1
ATOM 3363 N N . ASN A 1 418 ? 16.112 14.013 -8.913 1.00 70.69 418 ASN A N 1
ATOM 3364 C CA . ASN A 1 418 ? 16.856 15.262 -9.085 1.00 70.69 418 ASN A CA 1
ATOM 3365 C C . ASN A 1 418 ? 17.941 15.095 -10.159 1.00 70.69 418 ASN A C 1
ATOM 3367 O O . ASN A 1 418 ? 18.289 13.990 -10.571 1.00 70.69 418 ASN A O 1
ATOM 3371 N N . THR A 1 419 ? 18.471 16.212 -10.654 1.00 69.88 419 THR A N 1
ATOM 3372 C CA . THR A 1 419 ? 19.631 16.212 -11.553 1.00 69.88 419 THR A CA 1
ATOM 3373 C C . THR A 1 419 ? 20.721 17.088 -10.931 1.00 69.88 419 THR A C 1
ATOM 3375 O O . THR A 1 419 ? 20.546 18.306 -10.902 1.00 69.88 419 THR A O 1
ATOM 3378 N N . PRO A 1 420 ? 21.829 16.506 -10.430 1.00 75.12 420 PRO A N 1
ATOM 3379 C CA . PRO A 1 420 ? 22.167 15.076 -10.446 1.00 75.12 420 PRO A CA 1
ATOM 3380 C C . PRO A 1 420 ? 21.288 14.224 -9.499 1.00 75.12 420 PRO A C 1
ATOM 3382 O O . PRO A 1 420 ? 20.748 14.768 -8.534 1.00 75.12 420 PRO A O 1
ATOM 3385 N N . PRO A 1 421 ? 21.137 12.908 -9.756 1.00 77.12 421 PRO A N 1
ATOM 3386 C CA . PRO A 1 421 ? 20.424 12.006 -8.855 1.00 77.12 421 PRO A CA 1
ATOM 3387 C C . PRO A 1 421 ? 21.133 11.910 -7.503 1.00 77.12 421 PRO A C 1
ATOM 3389 O O . PRO A 1 421 ? 22.345 11.699 -7.443 1.00 77.12 421 PRO A O 1
ATOM 3392 N N . GLU A 1 422 ? 20.367 12.027 -6.427 1.00 82.00 422 GLU A N 1
ATOM 3393 C CA . GLU A 1 422 ? 20.841 11.868 -5.049 1.00 82.00 422 GLU A CA 1
ATOM 3394 C C . GLU A 1 422 ? 20.404 10.503 -4.507 1.00 82.00 422 GLU A C 1
ATOM 3396 O O . GLU A 1 422 ? 19.307 10.062 -4.838 1.00 82.00 422 GLU A O 1
ATOM 3401 N N . PRO A 1 423 ? 21.201 9.816 -3.680 1.00 84.44 423 PRO A N 1
ATOM 3402 C CA . PRO A 1 423 ? 20.789 8.542 -3.102 1.00 84.44 423 PRO A CA 1
ATOM 3403 C C . PRO A 1 423 ? 19.584 8.671 -2.143 1.00 84.44 423 PRO A C 1
ATOM 3405 O O . PRO A 1 423 ? 19.487 9.629 -1.382 1.00 84.44 423 PRO A O 1
ATOM 3408 N N . ARG A 1 424 ? 18.677 7.687 -2.159 1.00 90.06 424 ARG A N 1
ATOM 3409 C CA . ARG A 1 424 ? 17.414 7.633 -1.398 1.00 90.06 424 ARG A CA 1
ATOM 3410 C C . ARG A 1 424 ? 17.196 6.259 -0.745 1.00 90.06 424 ARG A C 1
ATOM 3412 O O . ARG A 1 424 ? 17.873 5.289 -1.089 1.00 90.06 424 ARG A O 1
ATOM 3419 N N . SER A 1 425 ? 16.268 6.189 0.214 1.00 93.75 425 SER A N 1
ATOM 3420 C CA . SER A 1 425 ? 15.918 4.983 0.992 1.00 93.75 425 SER A CA 1
ATOM 3421 C C . SER A 1 425 ? 14.718 4.213 0.427 1.00 93.75 425 SER A C 1
ATOM 3423 O O . SER A 1 425 ? 14.038 4.681 -0.487 1.00 93.75 425 SER A O 1
ATOM 3425 N N . ALA A 1 426 ? 14.408 3.043 0.998 1.00 95.06 426 ALA A N 1
ATOM 3426 C CA . ALA A 1 426 ? 13.252 2.245 0.584 1.00 95.06 426 ALA A CA 1
ATOM 3427 C C . ALA A 1 426 ? 11.905 2.967 0.766 1.00 95.06 426 ALA A C 1
ATOM 3429 O O . ALA A 1 426 ? 10.965 2.674 0.032 1.00 95.06 426 ALA A O 1
ATOM 3430 N N . LEU A 1 427 ? 11.797 3.917 1.707 1.00 95.88 427 LEU A N 1
ATOM 3431 C CA . LEU A 1 427 ? 10.587 4.736 1.858 1.00 95.88 427 LEU A CA 1
ATOM 3432 C C . LEU A 1 427 ? 10.313 5.578 0.605 1.00 95.88 427 LEU A C 1
ATOM 3434 O O . LEU A 1 427 ? 9.167 5.650 0.167 1.00 95.88 427 LEU A O 1
ATOM 3438 N N . HIS A 1 428 ? 11.354 6.185 0.027 1.00 94.12 428 HIS A N 1
ATOM 3439 C CA . HIS A 1 428 ? 11.241 6.956 -1.212 1.00 94.12 428 HIS A CA 1
ATOM 3440 C C . HIS A 1 428 ? 10.748 6.082 -2.360 1.00 94.12 428 HIS A C 1
ATOM 3442 O O . HIS A 1 428 ? 9.807 6.449 -3.054 1.00 94.12 428 HIS A O 1
ATOM 3448 N N . GLU A 1 429 ? 11.360 4.912 -2.528 1.00 94.25 429 GLU A N 1
ATOM 3449 C CA . GLU A 1 429 ? 11.045 4.013 -3.633 1.00 94.25 429 GLU A CA 1
ATOM 3450 C C . GLU A 1 429 ? 9.637 3.412 -3.494 1.00 94.25 429 GLU A C 1
ATOM 3452 O O . GLU A 1 429 ? 8.887 3.364 -4.465 1.00 94.25 429 GLU A O 1
ATOM 3457 N N . LEU A 1 430 ? 9.220 3.043 -2.274 1.00 95.94 430 LEU A N 1
ATOM 3458 C CA . LEU A 1 430 ? 7.851 2.590 -2.002 1.00 95.94 430 LEU A CA 1
ATOM 3459 C C . LEU A 1 430 ? 6.831 3.692 -2.316 1.00 95.94 430 LEU A C 1
ATOM 3461 O O . LEU A 1 430 ? 5.852 3.443 -3.022 1.00 95.94 430 LEU A O 1
ATOM 3465 N N . TYR A 1 431 ? 7.062 4.907 -1.807 1.00 94.50 431 TYR A N 1
ATOM 3466 C CA . TYR A 1 431 ? 6.210 6.061 -2.097 1.00 94.50 431 TYR A CA 1
ATOM 3467 C C . TYR A 1 431 ? 6.141 6.302 -3.608 1.00 94.50 431 TYR A C 1
ATOM 3469 O O . TYR A 1 431 ? 5.051 6.388 -4.172 1.00 94.50 431 TYR A O 1
ATOM 3477 N N . SER A 1 432 ? 7.296 6.296 -4.273 1.00 91.50 432 SER A N 1
ATOM 3478 C CA . SER A 1 432 ? 7.415 6.500 -5.711 1.00 91.50 432 SER A CA 1
ATOM 3479 C C . SER A 1 432 ? 6.614 5.516 -6.525 1.00 91.50 432 SER A C 1
ATOM 3481 O O . SER A 1 432 ? 5.782 5.915 -7.346 1.00 91.50 432 SER A O 1
ATOM 3483 N N . TYR A 1 433 ? 6.799 4.235 -6.231 1.00 92.75 433 TYR A N 1
ATOM 3484 C CA . TYR A 1 433 ? 6.062 3.174 -6.871 1.00 92.75 433 TYR A CA 1
ATOM 3485 C C . TYR A 1 433 ? 4.553 3.387 -6.704 1.00 92.75 433 TYR A C 1
ATOM 3487 O O . TYR A 1 433 ? 3.825 3.433 -7.697 1.00 92.75 433 TYR A O 1
ATOM 3495 N N . THR A 1 434 ? 4.083 3.590 -5.467 1.00 92.62 434 THR A N 1
ATOM 3496 C CA . THR A 1 434 ? 2.649 3.723 -5.161 1.00 92.62 434 THR A CA 1
ATOM 3497 C C . THR A 1 434 ? 2.008 4.939 -5.833 1.00 92.62 434 THR A C 1
ATOM 3499 O O . THR A 1 434 ? 0.970 4.784 -6.480 1.00 92.62 434 THR A O 1
ATOM 3502 N N . GLU A 1 435 ? 2.652 6.105 -5.798 1.00 88.69 435 GLU A N 1
ATOM 3503 C CA . GLU A 1 435 ? 2.211 7.308 -6.514 1.00 88.69 435 GLU A CA 1
ATOM 3504 C C . GLU A 1 435 ? 2.176 7.083 -8.030 1.00 88.69 435 GLU A C 1
ATOM 3506 O O . GLU A 1 435 ? 1.228 7.475 -8.716 1.00 88.69 435 GLU A O 1
ATOM 3511 N N . SER A 1 436 ? 3.190 6.403 -8.576 1.00 85.81 436 SER A N 1
ATOM 3512 C CA . SER A 1 436 ? 3.291 6.153 -10.014 1.00 85.81 436 SER A CA 1
ATOM 3513 C C . SER A 1 436 ? 2.141 5.300 -10.558 1.00 85.81 436 SER A C 1
ATOM 3515 O O . SER A 1 436 ? 1.838 5.419 -11.750 1.00 85.81 436 SER A O 1
ATOM 3517 N N . THR A 1 437 ? 1.491 4.490 -9.713 1.00 87.06 437 THR A N 1
ATOM 3518 C CA . THR A 1 437 ? 0.343 3.661 -10.107 1.00 87.06 437 THR A CA 1
ATOM 3519 C C . THR A 1 437 ? -0.917 4.479 -10.386 1.00 87.06 437 THR A C 1
ATOM 3521 O O . THR A 1 437 ? -1.762 4.045 -11.163 1.00 87.06 437 THR A O 1
ATOM 3524 N N . GLY A 1 438 ? -1.066 5.653 -9.759 1.00 85.50 438 GLY A N 1
ATOM 3525 C CA . GLY A 1 438 ? -2.274 6.480 -9.857 1.00 85.50 438 GLY A CA 1
ATOM 3526 C C . GLY A 1 438 ? -3.536 5.863 -9.236 1.00 85.50 438 GLY A C 1
ATOM 3527 O O . GLY A 1 438 ? -4.629 6.388 -9.432 1.00 85.50 438 GLY A O 1
ATOM 3528 N N . ILE A 1 439 ? -3.405 4.754 -8.501 1.00 88.81 439 ILE A N 1
ATOM 3529 C CA . ILE A 1 439 ? -4.528 4.026 -7.888 1.00 88.81 439 ILE A CA 1
ATOM 3530 C C . ILE A 1 439 ? -4.982 4.694 -6.588 1.00 88.81 439 ILE A C 1
ATOM 3532 O O . ILE A 1 439 ? -6.158 4.632 -6.215 1.00 88.81 439 ILE A O 1
ATOM 3536 N N . PHE A 1 440 ? -4.044 5.328 -5.889 1.00 92.06 440 PHE A N 1
ATOM 3537 C CA . PHE A 1 440 ? -4.289 5.922 -4.588 1.00 92.06 440 PHE A CA 1
ATOM 3538 C C . PHE A 1 440 ? -4.800 7.351 -4.706 1.00 92.06 440 PHE A C 1
ATOM 3540 O O . PHE A 1 440 ? -4.281 8.178 -5.449 1.00 92.06 440 PHE A O 1
ATOM 3547 N N . PHE A 1 441 ? -5.852 7.629 -3.948 1.00 90.88 441 PHE A N 1
ATOM 3548 C CA . PHE A 1 441 ? -6.430 8.950 -3.798 1.00 90.88 441 PHE A CA 1
ATOM 3549 C C . PHE A 1 441 ? -5.594 9.822 -2.858 1.00 90.88 441 PHE A C 1
ATOM 3551 O O . PHE A 1 441 ? -5.504 11.021 -3.091 1.00 90.88 441 PHE A O 1
ATOM 3558 N N . GLY A 1 442 ? -4.986 9.230 -1.829 1.00 93.62 442 GLY A N 1
ATOM 3559 C CA . GLY A 1 442 ? -4.122 9.919 -0.876 1.00 93.62 442 GLY A CA 1
ATOM 3560 C C . GLY A 1 442 ? -3.236 8.949 -0.100 1.00 93.62 442 GLY A C 1
ATOM 3561 O O . GLY A 1 442 ? -3.572 7.765 0.045 1.00 93.62 442 GLY A O 1
ATOM 3562 N N . THR A 1 443 ? -2.127 9.479 0.411 1.00 96.31 443 THR A N 1
ATOM 3563 C CA . THR A 1 443 ? -1.058 8.716 1.061 1.00 96.31 443 THR A CA 1
ATOM 3564 C C . THR A 1 443 ? -0.825 9.250 2.468 1.00 96.31 443 THR A C 1
ATOM 3566 O O . THR A 1 443 ? -0.569 10.432 2.656 1.00 96.31 443 THR A O 1
ATOM 3569 N N . ILE A 1 444 ? -0.889 8.390 3.481 1.00 97.69 444 ILE A N 1
ATOM 3570 C CA . ILE A 1 444 ? -0.613 8.757 4.872 1.00 97.69 444 ILE A CA 1
ATOM 3571 C C . ILE A 1 444 ? 0.679 8.073 5.297 1.00 97.69 444 ILE A C 1
ATOM 3573 O O . ILE A 1 444 ? 0.745 6.849 5.380 1.00 97.69 444 ILE A O 1
ATOM 3577 N N . ILE A 1 445 ? 1.698 8.868 5.600 1.00 97.19 445 ILE A N 1
ATOM 3578 C CA . ILE A 1 445 ? 2.986 8.399 6.104 1.00 97.19 445 ILE A CA 1
ATOM 3579 C C . ILE A 1 445 ? 3.006 8.647 7.608 1.00 97.19 445 ILE A C 1
ATOM 3581 O O . ILE A 1 445 ? 2.899 9.789 8.060 1.00 97.19 445 ILE A O 1
ATOM 3585 N N . SER A 1 446 ? 3.135 7.583 8.397 1.00 95.50 446 SER A N 1
ATOM 3586 C CA . SER A 1 446 ? 3.214 7.670 9.852 1.00 95.50 446 SER A CA 1
ATOM 3587 C C . SER A 1 446 ? 4.451 6.966 10.381 1.00 95.50 446 SER A C 1
ATOM 3589 O O . SER A 1 446 ? 4.855 5.917 9.892 1.00 95.50 446 SER A O 1
ATOM 3591 N N . GLY A 1 447 ? 5.072 7.558 11.396 1.00 90.62 447 GLY A N 1
ATOM 3592 C CA . GLY A 1 447 ? 6.246 6.985 12.029 1.00 90.62 447 GLY A CA 1
ATOM 3593 C C . GLY A 1 447 ? 6.610 7.686 13.327 1.00 90.62 447 GLY A C 1
ATOM 3594 O O . GLY A 1 447 ? 6.141 8.785 13.632 1.00 90.62 447 GLY A O 1
ATOM 3595 N N . THR A 1 448 ? 7.439 7.035 14.135 1.00 87.56 448 THR A N 1
ATOM 3596 C CA . THR A 1 448 ? 7.999 7.623 15.355 1.00 87.56 448 THR A CA 1
ATOM 3597 C C . THR A 1 448 ? 9.430 8.077 15.089 1.00 87.56 448 THR A C 1
ATOM 3599 O O . THR A 1 448 ? 10.273 7.276 14.698 1.00 87.56 448 THR A O 1
ATOM 3602 N N . GLY A 1 449 ? 9.722 9.356 15.341 1.00 84.69 449 GLY A N 1
ATOM 3603 C CA . GLY A 1 449 ? 11.052 9.920 15.075 1.00 84.69 449 GLY A CA 1
ATOM 3604 C C . GLY A 1 449 ? 11.352 10.109 13.585 1.00 84.69 449 GLY A C 1
ATOM 3605 O O . GLY A 1 449 ? 12.507 10.288 13.216 1.00 84.69 449 GLY A O 1
ATOM 3606 N N . LEU A 1 450 ? 10.320 10.065 12.741 1.00 87.25 450 LEU A N 1
ATOM 3607 C CA . LEU A 1 450 ? 10.412 10.405 11.330 1.00 87.25 450 LEU A CA 1
ATOM 3608 C C . LEU A 1 450 ? 10.418 11.932 11.208 1.00 87.25 450 LEU A C 1
ATOM 3610 O O . LEU A 1 450 ? 9.436 12.583 11.565 1.00 87.25 450 LEU A O 1
ATOM 3614 N N . SER A 1 451 ? 11.544 12.514 10.797 1.00 87.38 451 SER A N 1
ATOM 3615 C CA . SER A 1 451 ? 11.652 13.968 10.679 1.00 87.38 451 SER A CA 1
ATOM 3616 C C . SER A 1 451 ? 10.871 14.472 9.466 1.00 87.38 451 SER A C 1
ATOM 3618 O O . SER A 1 451 ? 10.585 13.718 8.532 1.00 87.38 451 SER A O 1
ATOM 3620 N N . LYS A 1 452 ? 10.514 15.760 9.476 1.00 87.31 452 LYS A N 1
ATOM 3621 C CA . LYS A 1 452 ? 9.853 16.392 8.332 1.00 87.31 452 LYS A CA 1
ATOM 3622 C C . LYS A 1 452 ? 10.728 16.282 7.081 1.00 87.31 452 LYS A C 1
ATOM 3624 O O . LYS A 1 452 ? 10.213 15.951 6.021 1.00 87.31 452 LYS A O 1
ATOM 3629 N N . GLU A 1 453 ? 12.032 16.476 7.241 1.00 86.38 453 GLU A N 1
ATOM 3630 C CA . GLU A 1 453 ? 13.022 16.431 6.168 1.00 86.38 453 GLU A CA 1
ATOM 3631 C C . GLU A 1 453 ? 13.083 15.043 5.529 1.00 86.38 453 GLU A C 1
ATOM 3633 O O . GLU A 1 453 ? 13.129 14.959 4.314 1.00 86.38 453 GLU A O 1
ATOM 3638 N N . ILE A 1 454 ? 13.011 13.956 6.310 1.00 86.12 454 ILE A N 1
ATOM 3639 C CA . ILE A 1 454 ? 12.999 12.588 5.760 1.00 86.12 454 ILE A CA 1
ATOM 3640 C C . ILE A 1 454 ? 11.752 12.350 4.899 1.00 86.12 454 ILE A C 1
ATOM 3642 O O . ILE A 1 454 ? 11.842 11.728 3.842 1.00 86.12 454 ILE A O 1
ATOM 3646 N N . VAL A 1 455 ? 10.583 12.828 5.339 1.00 87.88 455 VAL A N 1
ATOM 3647 C CA . VAL A 1 455 ? 9.348 12.665 4.555 1.00 87.88 455 VAL A CA 1
ATOM 3648 C C . VAL A 1 455 ? 9.378 13.541 3.315 1.00 87.88 455 VAL A C 1
ATOM 3650 O O . VAL A 1 455 ? 9.064 13.058 2.235 1.00 87.88 455 VAL A O 1
ATOM 3653 N N . GLU A 1 456 ? 9.806 14.795 3.443 1.00 87.38 456 GLU A N 1
ATOM 3654 C CA . GLU A 1 456 ? 10.006 15.664 2.288 1.00 87.38 456 GLU A CA 1
ATOM 3655 C C . GLU A 1 456 ? 10.989 15.027 1.305 1.00 87.38 456 GLU A C 1
ATOM 3657 O O . GLU A 1 456 ? 10.682 14.938 0.121 1.00 87.38 456 GLU A O 1
ATOM 3662 N N . ASP A 1 457 ? 12.113 14.487 1.764 1.00 84.81 457 ASP A N 1
ATOM 3663 C CA . ASP A 1 457 ? 13.093 13.821 0.907 1.00 84.81 457 ASP A CA 1
ATOM 3664 C C . ASP A 1 457 ? 12.498 12.624 0.148 1.00 84.81 457 ASP A C 1
ATOM 3666 O O . ASP A 1 457 ? 12.715 12.453 -1.059 1.00 84.81 457 ASP A O 1
ATOM 3670 N N . ALA A 1 458 ? 11.655 11.843 0.830 1.00 84.31 458 ALA A N 1
ATOM 3671 C CA . ALA A 1 458 ? 10.919 10.743 0.226 1.00 84.31 458 ALA A CA 1
ATOM 3672 C C . ALA A 1 458 ? 9.893 11.220 -0.823 1.00 84.31 458 ALA A C 1
ATOM 3674 O O . ALA A 1 458 ? 9.715 10.538 -1.831 1.00 84.31 458 ALA A O 1
ATOM 3675 N N . THR A 1 459 ? 9.260 12.387 -0.652 1.00 85.06 459 THR A N 1
ATOM 3676 C CA . THR A 1 459 ? 8.117 12.816 -1.484 1.00 85.06 459 THR A CA 1
ATOM 3677 C C . THR A 1 459 ? 8.443 13.855 -2.568 1.00 85.06 459 THR A C 1
ATOM 3679 O O . THR A 1 459 ? 7.790 13.885 -3.614 1.00 85.06 459 THR A O 1
ATOM 3682 N N . THR A 1 460 ? 9.448 14.713 -2.351 1.00 71.25 460 THR A N 1
ATOM 3683 C CA . THR A 1 460 ? 9.683 15.976 -3.098 1.00 71.25 460 THR A CA 1
ATOM 3684 C C . THR A 1 460 ? 9.834 15.769 -4.605 1.00 71.25 460 THR A C 1
ATOM 3686 O O . THR A 1 460 ? 9.401 16.591 -5.410 1.00 71.25 460 THR A O 1
ATOM 3689 N N . SER A 1 461 ? 10.406 14.642 -5.018 1.00 63.38 461 SER A N 1
ATOM 3690 C CA . SER A 1 461 ? 10.750 14.406 -6.424 1.00 63.38 461 SER A CA 1
ATOM 3691 C C . SER A 1 461 ? 9.538 14.058 -7.321 1.00 63.38 461 SER A C 1
ATOM 3693 O O . SER A 1 461 ? 9.603 14.150 -8.551 1.00 63.38 461 SER A O 1
ATOM 3695 N N . ILE A 1 462 ? 8.400 13.716 -6.705 1.00 56.16 462 ILE A N 1
ATOM 3696 C CA . ILE A 1 462 ? 7.207 13.170 -7.376 1.00 56.16 462 ILE A CA 1
ATOM 3697 C C . ILE A 1 462 ? 6.044 14.146 -7.296 1.00 56.16 462 ILE A C 1
ATOM 3699 O O . ILE A 1 462 ? 5.395 14.411 -8.311 1.00 56.16 462 ILE A O 1
ATOM 3703 N N . SER A 1 463 ? 5.853 14.772 -6.132 1.00 51.53 463 SER A N 1
ATOM 3704 C CA . SER A 1 463 ? 4.851 15.824 -5.935 1.00 51.53 463 SER A CA 1
ATOM 3705 C C . SER A 1 463 ? 5.072 17.008 -6.887 1.00 51.53 463 SER A C 1
ATOM 3707 O O . SER A 1 463 ? 4.111 17.560 -7.416 1.00 51.53 463 SER A O 1
ATOM 3709 N N . ALA A 1 464 ? 6.332 17.316 -7.230 1.00 45.50 464 ALA A N 1
ATOM 3710 C CA . ALA A 1 464 ? 6.688 18.349 -8.206 1.00 45.50 464 ALA A CA 1
ATOM 3711 C C . ALA A 1 464 ? 6.215 18.063 -9.651 1.00 45.50 464 ALA A C 1
ATOM 3713 O O . ALA A 1 464 ? 6.179 18.978 -10.473 1.00 45.50 464 ALA A O 1
ATOM 3714 N N . LYS A 1 465 ? 5.870 16.810 -9.991 1.00 49.22 465 LYS A N 1
ATOM 3715 C CA . LYS A 1 465 ? 5.469 16.412 -11.353 1.00 49.22 465 LYS A CA 1
ATOM 3716 C C . LYS A 1 465 ? 3.955 16.256 -11.533 1.00 49.22 465 LYS A C 1
ATOM 3718 O O . LYS A 1 465 ? 3.504 16.376 -12.671 1.00 49.22 465 LYS A O 1
ATOM 3723 N N . ASN A 1 466 ? 3.188 16.009 -10.462 1.00 45.06 466 ASN A N 1
ATOM 3724 C CA . ASN A 1 466 ? 1.817 15.487 -10.581 1.00 45.06 466 ASN A CA 1
ATOM 3725 C C . ASN A 1 466 ? 0.678 16.320 -9.944 1.00 45.06 466 ASN A C 1
ATOM 3727 O O . ASN A 1 466 ? -0.475 16.003 -10.227 1.00 45.06 466 ASN A O 1
ATOM 3731 N N . MET A 1 467 ? 0.912 17.385 -9.160 1.00 41.84 467 MET A N 1
ATOM 3732 C CA . MET A 1 467 ? -0.184 18.163 -8.536 1.00 41.84 467 MET A CA 1
ATOM 3733 C C . MET A 1 467 ? 0.094 19.675 -8.484 1.00 41.84 467 MET A C 1
ATOM 3735 O O . MET A 1 467 ? 1.205 20.113 -8.213 1.00 41.84 467 MET A O 1
ATOM 3739 N N . GLY A 1 468 ? -0.942 20.483 -8.733 1.00 39.41 468 GLY A N 1
ATOM 3740 C CA . GLY A 1 468 ? -0.864 21.943 -8.860 1.00 39.41 468 GLY A CA 1
ATOM 3741 C C . GLY A 1 468 ? -1.083 22.764 -7.582 1.00 39.41 468 GLY A C 1
ATOM 3742 O O . GLY A 1 468 ? -1.270 23.970 -7.715 1.00 39.41 468 GLY A O 1
ATOM 3743 N N . THR A 1 469 ? -1.116 22.182 -6.373 1.00 41.56 469 THR A N 1
ATOM 3744 C CA . THR A 1 469 ? -1.540 22.953 -5.177 1.00 41.56 469 THR A CA 1
ATOM 3745 C C . THR A 1 469 ? -0.777 22.740 -3.861 1.00 41.56 469 THR A C 1
ATOM 3747 O O . THR A 1 469 ? -0.966 23.557 -2.965 1.00 41.56 469 THR A O 1
ATOM 3750 N N . SER A 1 470 ? 0.129 21.765 -3.714 1.00 49.28 470 SER A N 1
ATOM 3751 C CA . SER A 1 470 ? 1.085 21.757 -2.589 1.00 49.28 470 SER A CA 1
ATOM 3752 C C . SER A 1 470 ? 2.358 20.994 -2.949 1.00 49.28 470 SER A C 1
ATOM 3754 O O . SER A 1 470 ? 2.308 19.836 -3.352 1.00 49.28 470 SER A O 1
ATOM 3756 N N . TYR A 1 471 ? 3.511 21.650 -2.809 1.00 62.19 471 TYR A N 1
ATOM 3757 C CA . TYR A 1 471 ? 4.828 21.050 -3.058 1.00 62.19 471 TYR A CA 1
ATOM 3758 C C . TYR A 1 471 ? 5.314 20.176 -1.888 1.00 62.19 471 TYR A C 1
ATOM 3760 O O . TYR A 1 471 ? 6.301 19.460 -2.037 1.00 62.19 471 TYR A O 1
ATOM 3768 N N . HIS A 1 472 ? 4.626 20.223 -0.741 1.00 76.31 472 HIS A N 1
ATOM 3769 C CA . HIS A 1 472 ? 5.059 19.611 0.515 1.00 76.31 472 HIS A CA 1
ATOM 3770 C C . HIS A 1 472 ? 3.953 18.751 1.143 1.00 76.31 472 HIS A C 1
ATOM 3772 O O . HIS A 1 472 ? 2.781 19.136 1.064 1.00 76.31 472 HIS A O 1
ATOM 3778 N N . PRO A 1 473 ? 4.316 17.644 1.823 1.00 84.81 473 PRO A N 1
ATOM 3779 C CA . PRO A 1 473 ? 3.381 16.857 2.615 1.00 84.81 473 PRO A CA 1
ATOM 3780 C C . PRO A 1 473 ? 2.642 17.715 3.641 1.00 84.81 473 PRO A C 1
ATOM 3782 O O . PRO A 1 473 ? 3.242 18.551 4.326 1.00 84.81 473 PRO A O 1
ATOM 3785 N N . ILE A 1 474 ? 1.345 17.468 3.803 1.00 91.81 474 ILE A N 1
ATOM 3786 C CA . ILE A 1 474 ? 0.544 18.095 4.855 1.00 91.81 474 ILE A CA 1
ATOM 3787 C C . ILE A 1 474 ? 1.010 17.525 6.194 1.00 91.81 474 ILE A C 1
ATOM 3789 O O . ILE A 1 474 ? 0.929 16.320 6.430 1.00 91.81 474 ILE A O 1
ATOM 3793 N N . ILE A 1 475 ? 1.504 18.379 7.088 1.00 92.56 475 ILE A N 1
ATOM 3794 C CA . ILE A 1 475 ? 1.889 17.948 8.433 1.00 92.56 475 ILE A CA 1
ATOM 3795 C C . ILE A 1 475 ? 0.637 17.864 9.298 1.00 92.56 475 ILE A C 1
ATOM 3797 O O . ILE A 1 475 ? -0.032 18.869 9.538 1.00 92.56 475 ILE A O 1
ATOM 3801 N N . PHE A 1 476 ? 0.348 16.669 9.801 1.00 93.06 476 PHE A N 1
ATOM 3802 C CA . PHE A 1 476 ? -0.785 16.414 10.674 1.00 93.06 476 PHE A CA 1
ATOM 3803 C C . PHE A 1 476 ? -0.305 15.913 12.034 1.00 93.06 476 PHE A C 1
ATOM 3805 O O . PHE A 1 476 ? 0.332 14.867 12.138 1.00 93.06 476 PHE A O 1
ATOM 3812 N N . THR A 1 477 ? -0.634 16.648 13.094 1.00 89.44 477 THR A N 1
ATOM 3813 C CA . THR A 1 477 ? -0.262 16.307 14.481 1.00 89.44 477 THR A CA 1
ATOM 3814 C C . THR A 1 477 ? -1.467 15.996 15.370 1.00 89.44 477 THR A C 1
ATOM 3816 O O . THR A 1 477 ? -1.301 15.570 16.514 1.00 89.44 477 THR A O 1
ATOM 3819 N N . GLY A 1 478 ? -2.686 16.179 14.854 1.00 84.31 478 GLY A N 1
ATOM 3820 C CA . GLY A 1 478 ? -3.942 16.070 15.595 1.00 84.31 478 GLY A CA 1
ATOM 3821 C C . GLY A 1 478 ? -4.382 14.633 15.871 1.00 84.31 478 GLY A C 1
ATOM 3822 O O . GLY A 1 478 ? -5.453 14.238 15.445 1.00 84.31 478 GLY A O 1
ATOM 3823 N N . THR A 1 479 ? -3.599 13.834 16.595 1.00 79.31 479 THR A N 1
ATOM 3824 C CA . THR A 1 479 ? -3.986 12.455 16.973 1.00 79.31 479 THR A CA 1
ATOM 3825 C C . THR A 1 479 ? -5.045 12.383 18.080 1.00 79.31 479 THR A C 1
ATOM 3827 O O . THR A 1 479 ? -5.349 11.298 18.569 1.00 79.31 479 THR A O 1
ATOM 3830 N N . GLY A 1 480 ? -5.556 13.536 18.515 1.00 69.50 480 GLY A N 1
ATOM 3831 C CA . GLY A 1 480 ? -6.282 13.685 19.769 1.00 69.50 480 GLY A CA 1
ATOM 3832 C C . GLY A 1 480 ? -5.345 13.730 20.980 1.00 69.50 480 GLY A C 1
ATOM 3833 O O . GLY A 1 480 ? -4.219 13.225 20.962 1.00 69.50 480 GLY A O 1
ATOM 3834 N N . ILE A 1 481 ? -5.821 14.371 22.042 1.00 68.12 481 ILE A N 1
ATOM 3835 C CA . ILE A 1 481 ? -5.260 14.300 23.392 1.00 68.12 481 ILE A CA 1
ATOM 3836 C C . ILE A 1 481 ? -6.422 14.079 24.360 1.00 68.12 481 ILE A C 1
ATOM 3838 O O . ILE A 1 481 ? -7.555 14.453 24.060 1.00 68.12 481 ILE A O 1
ATOM 3842 N N . PHE A 1 482 ? -6.152 13.512 25.534 1.00 68.38 482 PHE A N 1
ATOM 3843 C CA . PHE A 1 482 ? -7.081 13.672 26.651 1.00 68.38 482 PHE A CA 1
ATOM 3844 C C . PHE A 1 482 ? -7.027 15.143 27.069 1.00 68.38 482 PHE A C 1
ATOM 3846 O O . PHE A 1 482 ? -6.068 15.563 27.715 1.00 68.38 482 PHE A O 1
ATOM 3853 N N . ILE A 1 483 ? -7.984 15.940 26.587 1.00 64.94 483 ILE A N 1
ATOM 3854 C CA . ILE A 1 483 ? -8.038 17.388 26.846 1.00 64.94 483 ILE A CA 1
ATOM 3855 C C . ILE A 1 483 ? -8.359 17.636 28.328 1.00 64.94 483 ILE A C 1
ATOM 3857 O O . ILE A 1 483 ? -7.926 18.630 28.907 1.00 64.94 483 ILE A O 1
ATOM 3861 N N . ASP A 1 484 ? -9.064 16.700 28.955 1.00 77.44 484 ASP A N 1
ATOM 3862 C CA . ASP A 1 484 ? -9.559 16.793 30.317 1.00 77.44 484 ASP A CA 1
ATOM 3863 C C . ASP A 1 484 ? -9.447 15.440 31.051 1.00 77.44 484 ASP A C 1
ATOM 3865 O O . ASP A 1 484 ? -9.303 14.367 30.458 1.00 77.44 484 ASP A O 1
ATOM 3869 N N . ALA A 1 485 ? -9.483 15.494 32.382 1.00 81.06 485 ALA A N 1
ATOM 3870 C CA . ALA A 1 485 ? -9.343 14.316 33.233 1.00 81.06 485 ALA A CA 1
ATOM 3871 C C . ALA A 1 485 ? -10.507 13.319 33.069 1.00 81.06 485 ALA A C 1
ATOM 3873 O O . ALA A 1 485 ? -10.311 12.112 33.244 1.00 81.06 485 ALA A O 1
ATOM 3874 N N . GLU A 1 486 ? -11.700 13.805 32.723 1.00 84.19 486 GLU A N 1
ATOM 3875 C CA . GLU A 1 486 ? -12.909 13.000 32.562 1.00 84.19 486 GLU A CA 1
ATOM 3876 C C . GLU A 1 486 ? -12.824 12.142 31.295 1.00 84.19 486 GLU A C 1
ATOM 3878 O O . GLU A 1 486 ? -13.091 10.944 31.351 1.00 84.19 486 GLU A O 1
ATOM 3883 N N . SER A 1 487 ? -12.347 12.685 30.172 1.00 81.00 487 SER A N 1
ATOM 3884 C CA . SER A 1 487 ? -12.145 11.914 28.939 1.00 81.00 487 SER A CA 1
ATOM 3885 C C . SER A 1 487 ? -11.104 10.802 29.102 1.00 81.00 487 SER A C 1
ATOM 3887 O O . SER A 1 487 ? -11.319 9.685 28.616 1.00 81.00 487 SER A O 1
ATOM 3889 N N . GLN A 1 488 ? -10.020 11.043 29.848 1.00 84.56 488 GLN A N 1
ATOM 3890 C CA . GLN A 1 488 ? -9.058 9.988 30.188 1.00 84.56 488 GLN A CA 1
ATOM 3891 C C . GLN A 1 488 ? -9.652 8.948 31.140 1.00 84.56 488 GLN A C 1
ATOM 3893 O O . GLN A 1 488 ? -9.414 7.753 30.962 1.00 84.56 488 GLN A O 1
ATOM 3898 N N . ALA A 1 489 ? -10.454 9.374 32.119 1.00 85.50 489 ALA A N 1
ATOM 3899 C CA . ALA A 1 489 ? -11.130 8.457 33.029 1.00 85.50 489 ALA A CA 1
ATOM 3900 C C . ALA A 1 489 ? -12.136 7.565 32.303 1.00 85.50 489 ALA A C 1
ATOM 3902 O O . ALA A 1 489 ? -12.107 6.346 32.456 1.00 85.50 489 ALA A O 1
ATOM 3903 N N . ASN A 1 490 ? -12.947 8.154 31.428 1.00 84.38 490 ASN A N 1
ATOM 3904 C CA . ASN A 1 490 ? -13.882 7.443 30.566 1.00 84.38 490 ASN A CA 1
ATOM 3905 C C . ASN A 1 490 ? -13.170 6.453 29.642 1.00 84.38 490 ASN A C 1
ATOM 3907 O O . ASN A 1 490 ? -13.728 5.407 29.325 1.00 84.38 490 ASN A O 1
ATOM 3911 N N . TYR A 1 491 ? -11.945 6.755 29.206 1.00 82.12 491 TYR A N 1
ATOM 3912 C CA . TYR A 1 491 ? -11.132 5.814 28.444 1.00 82.12 491 TYR A CA 1
ATOM 3913 C C . TYR A 1 491 ? -10.645 4.641 29.307 1.00 82.12 491 TYR A C 1
ATOM 3915 O O . TYR A 1 491 ? -10.832 3.494 28.909 1.00 82.12 491 TYR A O 1
ATOM 3923 N N . VAL A 1 492 ? -10.083 4.903 30.492 1.00 85.81 492 VAL A N 1
ATOM 3924 C CA . VAL A 1 492 ? -9.609 3.860 31.427 1.00 85.81 492 VAL A CA 1
ATOM 3925 C C . VAL A 1 492 ? -10.755 2.949 31.872 1.00 85.81 492 VAL A C 1
ATOM 3927 O O . VAL A 1 492 ? -10.608 1.727 31.868 1.00 85.81 492 VAL A O 1
ATOM 3930 N N . ASN A 1 493 ? -11.922 3.526 32.165 1.00 84.31 493 ASN A N 1
ATOM 3931 C CA . ASN A 1 493 ? -13.103 2.801 32.635 1.00 84.31 493 ASN A CA 1
ATOM 3932 C C . ASN A 1 493 ? -13.692 1.830 31.595 1.00 84.31 493 ASN A C 1
ATOM 3934 O O . ASN A 1 493 ? -14.502 0.972 31.939 1.00 84.31 493 ASN A O 1
ATOM 3938 N N . ARG A 1 494 ? -13.265 1.909 30.325 1.00 79.31 494 ARG A N 1
ATOM 3939 C CA . ARG A 1 494 ? -13.597 0.899 29.300 1.00 79.31 494 ARG A CA 1
ATOM 3940 C C . ARG A 1 494 ? -12.857 -0.420 29.511 1.00 79.31 494 ARG A C 1
ATOM 3942 O O . ARG A 1 494 ? -13.301 -1.441 28.993 1.00 79.31 494 ARG A O 1
ATOM 3949 N N . PHE A 1 495 ? -11.727 -0.386 30.211 1.00 78.44 495 PHE A N 1
ATOM 3950 C CA . PHE A 1 495 ? -10.828 -1.527 30.383 1.00 78.44 495 PHE A CA 1
ATOM 3951 C C . PHE A 1 495 ? -10.743 -1.985 31.837 1.00 78.44 495 PHE A C 1
ATOM 3953 O O . PHE A 1 495 ? -10.594 -3.177 32.095 1.00 78.44 495 PHE A O 1
ATOM 3960 N N . LEU A 1 496 ? -10.856 -1.051 32.781 1.00 82.81 496 LEU A N 1
ATOM 3961 C CA . LEU A 1 496 ? -10.792 -1.310 34.213 1.00 82.81 496 LEU A CA 1
ATOM 3962 C C . LEU A 1 496 ? -12.090 -0.855 34.876 1.00 82.81 496 LEU A C 1
ATOM 3964 O O . LEU A 1 496 ? -12.507 0.285 34.716 1.00 82.81 496 LEU A O 1
ATOM 3968 N N . SER A 1 497 ? -12.716 -1.723 35.666 1.00 84.19 497 SER A N 1
ATOM 3969 C CA . SER A 1 497 ? -13.843 -1.328 36.515 1.00 84.19 497 SER A CA 1
ATOM 3970 C C . SER A 1 497 ? -13.312 -0.668 37.787 1.00 84.19 497 SER A C 1
ATOM 3972 O O . SER A 1 497 ? -13.078 -1.345 38.785 1.00 84.19 497 SER A O 1
ATOM 3974 N N . LEU A 1 498 ? -13.075 0.642 37.729 1.00 86.56 498 LEU A N 1
ATOM 3975 C CA . LEU A 1 498 ? -12.611 1.439 38.865 1.00 86.56 498 LEU A CA 1
ATOM 3976 C C . LEU A 1 498 ? -13.805 2.010 39.636 1.00 86.56 498 LEU A C 1
ATOM 3978 O O . LEU A 1 498 ? -14.749 2.523 39.038 1.00 86.56 498 LEU A O 1
ATOM 3982 N N . SER A 1 499 ? -13.773 1.913 40.966 1.00 86.00 499 SER A N 1
ATOM 3983 C CA . SER A 1 499 ? -14.834 2.437 41.827 1.00 86.00 499 SER A CA 1
ATOM 3984 C C . SER A 1 499 ? -14.525 3.851 42.312 1.00 86.00 499 SER A C 1
ATOM 3986 O O . SER A 1 499 ? -13.505 4.087 42.962 1.00 86.00 499 SER A O 1
ATOM 3988 N N . ASP A 1 500 ? -15.483 4.763 42.137 1.00 83.81 500 ASP A N 1
ATOM 3989 C CA . ASP A 1 500 ? -15.412 6.123 42.687 1.00 83.81 500 ASP A CA 1
ATOM 3990 C C . ASP A 1 500 ? -15.463 6.160 44.219 1.00 83.81 500 ASP A C 1
ATOM 3992 O O . ASP A 1 500 ? -15.211 7.201 44.814 1.00 83.81 500 ASP A O 1
ATOM 3996 N N . THR A 1 501 ? -15.776 5.050 44.890 1.00 88.38 501 THR A N 1
ATOM 3997 C CA . THR A 1 501 ? -15.774 4.973 46.363 1.00 88.38 501 THR A CA 1
ATOM 3998 C C . THR A 1 501 ? -14.490 4.365 46.926 1.00 88.38 501 THR A C 1
ATOM 4000 O O . THR A 1 501 ? -14.230 4.465 48.126 1.00 88.38 501 THR A O 1
ATOM 4003 N N . ASN A 1 502 ? -13.655 3.757 46.078 1.00 93.69 502 ASN A N 1
ATOM 4004 C CA . ASN A 1 502 ? -12.411 3.127 46.496 1.00 93.69 502 ASN A CA 1
ATOM 4005 C C . ASN A 1 502 ? -11.238 4.110 46.368 1.00 93.69 502 ASN A C 1
ATOM 4007 O O . ASN A 1 502 ? -10.835 4.503 45.275 1.00 93.69 502 ASN A O 1
ATOM 4011 N N . VAL A 1 503 ? -10.630 4.464 47.504 1.00 93.81 503 VAL A N 1
ATOM 4012 C CA . VAL A 1 503 ? -9.488 5.395 47.566 1.00 93.81 503 VAL A CA 1
ATOM 4013 C C . VAL A 1 503 ? -8.292 4.910 46.734 1.00 93.81 503 VAL A C 1
ATOM 4015 O O . VAL A 1 503 ? -7.547 5.726 46.189 1.00 93.81 503 VAL A O 1
ATOM 4018 N N . SER A 1 504 ? -8.078 3.595 46.627 1.00 93.00 504 SER A N 1
ATOM 4019 C CA . SER A 1 504 ? -7.003 3.029 45.806 1.00 93.00 504 SER A CA 1
ATOM 4020 C C . SER A 1 504 ? -7.260 3.252 44.315 1.00 93.00 504 SER A C 1
ATOM 4022 O O . SER A 1 504 ? -6.347 3.672 43.601 1.00 93.00 504 SER A O 1
ATOM 4024 N N . ASP A 1 505 ? -8.497 3.044 43.864 1.00 93.00 505 ASP A N 1
ATOM 4025 C CA . ASP A 1 505 ? -8.899 3.203 42.461 1.00 93.00 505 ASP A CA 1
ATOM 4026 C C . ASP A 1 505 ? -8.824 4.672 42.038 1.00 93.00 505 ASP A C 1
ATOM 4028 O O . ASP A 1 505 ? -8.222 5.000 41.015 1.00 93.00 505 ASP A O 1
ATOM 4032 N N . GLN A 1 506 ? -9.312 5.580 42.888 1.00 91.06 506 GLN A N 1
ATOM 4033 C CA . GLN A 1 506 ? -9.171 7.022 42.680 1.00 91.06 506 GLN A CA 1
ATOM 4034 C C . GLN A 1 506 ? -7.699 7.448 42.571 1.00 91.06 506 GLN A C 1
ATOM 4036 O O . GLN A 1 506 ? -7.329 8.224 41.690 1.00 91.06 506 GLN A O 1
ATOM 4041 N N . ARG A 1 507 ? -6.825 6.933 43.451 1.00 92.94 507 ARG A N 1
ATOM 4042 C CA . ARG A 1 507 ? -5.382 7.232 43.407 1.00 92.94 507 ARG A CA 1
ATOM 4043 C C . ARG A 1 507 ? -4.719 6.683 42.150 1.00 92.94 507 ARG A C 1
ATOM 4045 O O . ARG A 1 507 ? -3.820 7.334 41.617 1.00 92.94 507 ARG A O 1
ATOM 4052 N N . LEU A 1 508 ? -5.118 5.497 41.694 1.00 91.25 508 LEU A N 1
ATOM 4053 C CA . LEU A 1 508 ? -4.634 4.928 40.442 1.00 91.25 508 LEU A CA 1
ATOM 4054 C C . LEU A 1 508 ? -5.036 5.818 39.263 1.00 91.25 508 LEU A C 1
ATOM 4056 O O . LEU A 1 508 ? -4.170 6.213 38.485 1.00 91.25 508 LEU A O 1
ATOM 4060 N N . LEU A 1 509 ? -6.309 6.207 39.187 1.00 90.31 509 LEU A N 1
ATOM 4061 C CA . LEU A 1 509 ? -6.830 7.073 38.135 1.00 90.31 509 LEU A CA 1
ATOM 4062 C C . LEU A 1 509 ? -6.118 8.431 38.101 1.00 90.31 509 LEU A C 1
ATOM 4064 O O . LEU A 1 509 ? -5.649 8.853 37.047 1.00 90.31 509 LEU A O 1
ATOM 4068 N N . GLN A 1 510 ? -5.925 9.063 39.263 1.00 89.56 510 GLN A N 1
ATOM 4069 C CA . GLN A 1 510 ? -5.160 10.309 39.386 1.00 89.56 510 GLN A CA 1
ATOM 4070 C C . GLN A 1 510 ? -3.713 10.160 38.900 1.00 89.56 510 GLN A C 1
ATOM 4072 O O . GLN A 1 510 ? -3.163 11.072 38.281 1.00 89.56 510 GLN A O 1
ATOM 4077 N N . ARG A 1 511 ? -3.064 9.018 39.168 1.00 90.12 511 ARG A N 1
ATOM 4078 C CA . ARG A 1 511 ? -1.704 8.743 38.678 1.00 90.12 511 ARG A CA 1
ATOM 4079 C C . ARG A 1 511 ? -1.689 8.559 37.166 1.00 90.12 511 ARG A C 1
ATOM 4081 O O . ARG A 1 511 ? -0.820 9.134 36.518 1.00 90.12 511 ARG A O 1
ATOM 4088 N N . ILE A 1 512 ? -2.639 7.808 36.613 1.00 88.94 512 ILE A N 1
ATOM 4089 C CA . ILE A 1 512 ? -2.776 7.628 35.164 1.00 88.94 512 ILE A CA 1
ATOM 4090 C C . ILE A 1 512 ? -2.967 8.989 34.487 1.00 88.94 512 ILE A C 1
ATOM 4092 O O . ILE A 1 512 ? -2.227 9.326 33.564 1.00 88.94 512 ILE A O 1
ATOM 4096 N N . GLN A 1 513 ? -3.882 9.808 35.010 1.00 86.12 513 GLN A N 1
ATOM 4097 C CA . GLN A 1 513 ? -4.146 11.153 34.505 1.00 86.12 513 GLN A CA 1
ATOM 4098 C C . GLN A 1 513 ? -2.905 12.046 34.556 1.00 86.12 513 GLN A C 1
ATOM 4100 O O . GLN A 1 513 ? -2.563 12.713 33.584 1.00 86.12 513 GLN A O 1
ATOM 4105 N N . ARG A 1 514 ? -2.176 12.017 35.675 1.00 86.62 514 ARG A N 1
ATOM 4106 C CA . ARG A 1 514 ? -0.988 12.850 35.868 1.00 86.62 514 ARG A CA 1
ATOM 4107 C C . ARG A 1 514 ? 0.190 12.452 34.979 1.00 86.62 514 ARG A C 1
ATOM 4109 O O . ARG A 1 514 ? 0.910 13.331 34.515 1.00 86.62 514 ARG A O 1
ATOM 4116 N N . TRP A 1 515 ? 0.438 11.155 34.799 1.00 84.50 515 TRP A N 1
ATOM 4117 C CA . TRP A 1 515 ? 1.668 10.664 34.165 1.00 84.50 515 TRP A CA 1
ATOM 4118 C C . TRP A 1 515 ? 1.491 10.247 32.703 1.00 84.50 515 TRP A C 1
ATOM 4120 O O . TRP A 1 515 ? 2.473 10.231 31.960 1.00 84.50 515 TRP A O 1
ATOM 4130 N N . PHE A 1 516 ? 0.267 9.921 32.276 1.00 82.75 516 PHE A N 1
ATOM 4131 C CA . PHE A 1 516 ? -0.006 9.340 30.956 1.00 82.75 516 PHE A CA 1
ATOM 4132 C C . PHE A 1 516 ? -0.959 10.174 30.091 1.00 82.75 516 PHE A C 1
ATOM 4134 O O . PHE A 1 516 ? -1.440 9.681 29.069 1.00 82.75 516 PHE A O 1
ATOM 4141 N N . ALA A 1 517 ? -1.205 11.439 30.450 1.00 76.12 517 ALA A N 1
ATOM 4142 C CA . ALA A 1 517 ? -1.960 12.373 29.616 1.00 76.12 517 ALA A CA 1
ATOM 4143 C C . ALA A 1 517 ? -1.440 12.377 28.161 1.00 76.12 517 ALA A C 1
ATOM 4145 O O . ALA A 1 517 ? -0.235 12.460 27.908 1.00 76.12 517 ALA A O 1
ATOM 4146 N N . GLY A 1 518 ? -2.355 12.229 27.199 1.00 68.69 518 GLY A N 1
ATOM 4147 C CA . GLY A 1 518 ? -2.043 12.173 25.764 1.00 68.69 518 GLY A CA 1
ATOM 4148 C C . GLY A 1 518 ? -1.313 10.909 25.279 1.00 68.69 518 GLY A C 1
ATOM 4149 O O . GLY A 1 518 ? -0.909 10.852 24.119 1.00 68.69 518 GLY A O 1
ATOM 4150 N N . ARG A 1 519 ? -1.126 9.885 26.126 1.00 74.56 519 ARG A N 1
ATOM 4151 C CA . ARG A 1 519 ? -0.463 8.622 25.758 1.00 74.56 519 ARG A CA 1
ATOM 4152 C C . ARG A 1 519 ? -1.421 7.448 25.900 1.00 74.56 519 ARG A C 1
ATOM 4154 O O . ARG A 1 519 ? -1.374 6.714 26.888 1.00 74.56 519 ARG A O 1
ATOM 4161 N N . TYR A 1 520 ? -2.259 7.246 24.885 1.00 75.31 520 TYR A N 1
ATOM 4162 C CA . TYR A 1 520 ? -3.264 6.176 24.841 1.00 75.31 520 TYR A CA 1
ATOM 4163 C C . TYR A 1 520 ? -2.683 4.798 25.173 1.00 75.31 520 TYR A C 1
ATOM 4165 O O . TYR A 1 520 ? -3.280 4.062 25.949 1.00 75.31 520 TYR A O 1
ATOM 4173 N N . ARG A 1 521 ? -1.492 4.472 24.648 1.00 74.75 521 ARG A N 1
ATOM 4174 C CA . ARG A 1 521 ? -0.845 3.167 24.879 1.00 74.75 521 ARG A CA 1
ATOM 4175 C C . ARG A 1 521 ? -0.309 2.964 26.301 1.00 74.75 521 ARG A C 1
ATOM 4177 O O . ARG A 1 521 ? -0.178 1.826 26.706 1.00 74.75 521 ARG A O 1
ATOM 4184 N N . LEU A 1 522 ? 0.091 4.027 27.003 1.00 74.94 522 LEU A N 1
ATOM 4185 C CA . LEU A 1 522 ? 0.544 3.908 28.400 1.00 74.94 522 LEU A CA 1
ATOM 4186 C C . LEU A 1 522 ? -0.620 4.028 29.389 1.00 74.94 522 LEU A C 1
ATOM 4188 O O . LEU A 1 522 ? -0.501 3.598 30.528 1.00 74.94 522 LEU A O 1
ATOM 4192 N N . THR A 1 523 ? -1.708 4.671 28.961 1.00 75.75 523 THR A N 1
ATOM 4193 C CA . THR A 1 523 ? -2.949 4.793 29.732 1.00 75.75 523 THR A CA 1
ATOM 4194 C C . THR A 1 523 ? -3.720 3.473 29.764 1.00 75.75 523 THR A C 1
ATOM 4196 O O . THR A 1 523 ? -4.339 3.168 30.780 1.00 75.75 523 THR A O 1
ATOM 4199 N N . ALA A 1 524 ? -3.713 2.744 28.646 1.00 66.38 524 ALA A N 1
ATOM 4200 C CA . ALA A 1 524 ? -4.292 1.411 28.504 1.00 66.38 524 ALA A CA 1
ATOM 4201 C C . ALA A 1 524 ? -3.290 0.349 28.968 1.00 66.38 524 ALA A C 1
ATOM 4203 O O . ALA A 1 524 ? -3.735 -0.630 29.603 1.00 66.38 524 ALA A O 1
#

Secondary structure (DSSP, 8-state):
------------PPPSS-HHHHHHHHHHHHHHHHHTTHHHHHHHHTT-HHHHHHHHHHHTTTHHHHHHHH-HHHHTTS----SHHHHHHHHHH--HHHHHHHHHHHHHHHHHS--HHHHHHHHHGGG------S-----PPPPP-------PPP--PPPPPPHHHHHHHHHGGGHHHHHHHHTTTTHHHHH-S---SPPSSTTEE---S--TTTTTTTTS--HHHHHHHS-SSEEEEE--TTSSHHHHHHHHHHHS-EEEEESS--TTSSS--SHHHHHHHHHHHSTT-----SHHHHHHHHHHHHHHHHHHHHHHHHHHHHHHHTPPSSP-HHHHHHHHHHHHHS--EESSS---BHHHHHHHHTTTS-HHHHHHHHHHHHHHHHHS-TTS-SSEEEEEESHHHHHHTTTT-EE-SSSSPPEE-HHHHHHHHHHHH--EEEEEEEESS--HHHHHHHHHHHHHHH-SS-SSPEEE--S----SHHHHHHHHTTTS---TT-HHHHHHHHHHHHHHTT-HHHH-

Radius of gyration: 27.78 Å; chains: 1; bounding box: 54×67×118 Å

Organism: Amanita muscaria (strain Koide BX008) (NCBI:txid946122)